Protein 5X04 (pdb70)

Foldseek 3Di:
DPPLLDDCVPVVDLHLKDKDKDADADVQADPVQFGAVLVVVVVLLVSQVVSCVSNPFDDDDSDDGPVCVVQQKHKDWFKKKKAFDGTDGHGWMKMKIKGKADDPQFKIKIWIWIAGPVVRHTGMTMMIIIGMARLVVRHTDGDDVVVCVRCVVSHDDDGSDDPVVDDDDDDDDQVPFPFKDWQDADDDVQADPRQWGDPSVVVVLQCVGPDVVCVVWWDWRMKMKGFDDTDGRPFIKMKTKHWDDDDPPDFTKIKIFIARVPDHTGMIMMTTIDTD/DQDDDLKDKDKDQDDDVQADPVQFGAVLSVVVVVLVSVQVSCVNLVQCPPNNRQNPVQVVQQKDKDWFKKKKFFPGTDGHRWMKMKIWAKADDPQFKIKIWMWIAGPPVRDTGMIMMIIIGMARPVVRHTDGDDPVVCVRCVVSHDDDGSDDPVVDDDDDDDDQVPFPFKDWQDADDPVQADPPQWGDPSVVVVLQCVRVDVVDVVFWGWRMKMKGFDAIDGRPWIKMWTWHADDPGKIKTFMATPGHTGMIMITHIDTD

Organism: Umbellularia californica (NCBI:txid3438)

Secondary structure (DSSP, 8-state):
--GGGS-HHHHTS----EEEEEEPPGGGB-TTSPBPHHHHHHHHHHHHHHHHHHTT--S-SSS--HHHHHTTEEEEEEEEEEEES----TT-EEEEEEEEEEETTTEEEEEEEEEETTT--EEEEEEEEEEEEETTT--EE---HHHHHHHGGG-----SS-GGG--PPPPP-TTS-SEEEEEE---GGGB-TTS-B-HHHHHHHHHTTS-HHHHHHEEEEEEEEEE-----TT--EEEEEEEE--SBSBPEEEEEEEE-SSS-EEEEEEEEEEE-/-EE-SSSEEEEEEPPGGGB-TTSBBPHHHHHHHHHHHHHHHHHHTT--BTTTSB-HHHHHTTEEEEEEEEEEEES---BTT-EEEEEEEEEEETTTEEEEEEEEEETTT--EEEEEEEEEEEEETTT--EE---HHHHHHHGGGB----SS-GGGPPPPPPP-TTS-SEEEEEE---GGGB-TTSPBPHHHHHHHHHTTS-HHHHHHEEEEEEEEEE-----TT--EEEEEEEETTTEEEEEEE----EEEEEEEEEEE-

B-factor: mean 52.74, std 15.64, range [20.11, 109.35]

Nearest PDB structures (foldseek):
  5x04-assembly1_A  TM=1.004E+00  e=8.839E-57  Umbellularia californica
  5x04-assembly1_B  TM=9.789E-01  e=3.326E-46  Umbellularia californica
  8qrt-assembly2_CCC  TM=9.208E-01  e=1.531E-29  Lemna aequinoctialis
  4k00-assembly1_A  TM=8.385E-01  e=6.158E-08  Synechocystis sp. PCC 6803 substr. Kazusa
  5v10-assembly1_B-2  TM=8.308E-01  e=1.067E-07  Pseudomonas aeruginosa PAO1

Sequence (536 aa):
ENLYFQSDDHFGLHGLVFRRTFAIRSYEVGPDRSTSILAVMNHMQEATLNHAKSVGILGDGFGTTLEMSKRDLMWVVRRTHVAVERYPTWGDTVEVECWIGASGNNGMRRDFLVRDCKTGEILTRCTSLSVLMNTRTRRLSTIPDEVRGEIGPAFIDNVAVKDDEIKKLQKLNDSTADYIQGGLTPRWNDLDVNQHVNNLKYVAWVFETVPDSIFESHHISSFTLEYRRECTRDSVLRSLTTVSGGSSEAGLVCDHLLQLEGGSEVLRARTEWRPKFGLHGLVFRRTFAIRSYEVGPDRSTSILAVMNHMQEATLNHAKSVGILGDGFGTTLEMSKRDLMWVVRRTHVAVERYPTWGDTVEVECWIGASGNNGMRRDFLVRDCKTGEILTRCTSLSVLMNTRTRRLSTIPDEVRGEIGPAFIDNVAVKDDEIKKLQKLNDSTADYIQGGLTPRWNDLDVNQHVNNLKYVAWVFETVPDSIFESHHISSFTLEYRRECTRDSVLRSLTTVSGGSSEAGLVCDGGSEVLRARTEWRPK

Radius of gyration: 24.22 Å; Cα contacts (8 Å, |Δi|>4): 1200; chains: 2; bounding box: 58×61×69 Å

Solvent-accessible surface area: 24218 Å² total; per-residue (Å²): 214,43,90,103,34,56,55,82,134,102,102,71,53,159,13,23,16,35,68,56,81,4,39,2,18,8,56,9,26,8,36,52,97,16,3,40,10,53,6,5,12,23,4,7,67,4,0,21,23,35,6,24,166,61,29,70,21,86,44,63,26,86,15,19,3,103,55,0,64,140,56,63,8,20,27,6,38,34,73,6,8,0,16,6,131,86,15,5,56,54,50,22,42,1,52,0,11,2,6,8,4,52,40,66,117,61,8,5,36,36,0,8,21,5,66,5,63,164,76,46,96,67,1,2,62,2,3,14,40,0,25,0,9,34,38,204,83,97,180,111,35,94,11,30,115,86,0,86,52,41,4,18,99,4,45,12,142,61,69,9,0,133,113,106,60,20,136,160,13,160,113,15,92,67,99,86,18,77,90,89,78,27,51,22,72,7,55,34,68,21,16,40,94,28,113,8,5,54,49,24,54,7,0,35,10,1,20,59,7,0,19,41,75,14,40,85,51,34,29,8,31,18,0,8,0,26,15,140,71,19,2,54,91,133,12,60,0,63,0,2,0,34,41,58,51,36,113,84,202,62,48,22,22,0,33,2,2,0,9,59,53,70,53,48,12,0,0,35,3,75,0,66,12,76,102,94,178,18,52,103,61,64,22,6,78,24,78,0,43,5,6,15,81,10,23,9,59,53,146,15,3,41,9,87,1,5,16,19,3,10,63,2,0,28,14,21,0,2,138,47,32,62,8,21,53,78,14,86,13,23,8,123,37,0,58,131,84,61,9,32,35,8,41,51,73,8,12,0,15,6,130,116,10,6,55,68,57,28,46,1,46,0,13,0,11,0,2,53,34,68,127,53,6,2,38,33,0,7,23,6,65,12,61,158,89,39,98,64,3,1,66,2,6,17,46,10,24,0,19,21,51,162,72,119,180,98,36,92,12,26,116,86,0,84,53,50,1,19,103,6,42,37,144,90,72,9,1,130,109,110,62,20,137,157,9,158,98,14,86,72,93,82,19,74,88,92,80,25,58,22,78,9,76,30,74,26,4,39,72,46,106,20,3,58,53,46,55,1,3,44,10,9,21,70,8,4,28,37,72,19,32,81,53,41,31,8,28,11,0,6,0,24,18,134,103,48,3,69,104,128,10,87,2,89,1,3,2,31,57,69,63,89,24,20,2,26,8,4,0,5,37,96,52,47,8,1,0,27,4,80,7,68,15,70,101,96

InterPro domains:
  IPR002864 Acyl-ACP thioesterase, N-terminal hotdog domain [PF01643] (104-239)
  IPR021113 Acyl-ACP-thioesterase, N-terminal [PF12590] (58-89)
  IPR029069 HotDog domain superfamily [SSF54637] (103-251)
  IPR029069 HotDog domain superfamily [SSF54637] (260-363)
  IPR045023 Acyl-[acyl-carrier-protein] hydrolase FATA/B [PTHR31727] (54-366)
  IPR049427 Acyl-ACP thioesterase-like, C-terminal domain [PF20791] (266-363)

Structure (mmCIF, N/CA/C/O backbone):
data_5X04
#
_entry.id   5X04
#
_cell.length_a   62.598
_cell.length_b   69.874
_cell.length_c   148.928
_cell.angle_alpha   90.00
_cell.angle_beta   90.00
_cell.angle_gamma   90.00
#
_symmetry.space_group_name_H-M   'P 21 21 21'
#
loop_
_entity.id
_entity.type
_entity.pdbx_description
1 polymer 'Dodecanoyl-[acyl-carrier-protein] hydrolase, chloroplastic'
2 water water
#
loop_
_atom_site.group_PDB
_atom_site.id
_atom_site.type_symbol
_atom_site.label_atom_id
_atom_site.label_alt_id
_atom_site.label_comp_id
_atom_site.label_asym_id
_atom_site.label_entity_id
_atom_site.label_seq_id
_atom_site.pdbx_PDB_ins_code
_atom_site.Cartn_x
_atom_site.Cartn_y
_atom_site.Cartn_z
_atom_site.occupancy
_atom_site.B_iso_or_equiv
_atom_site.auth_seq_id
_atom_site.auth_comp_id
_atom_site.auth_asym_id
_atom_site.auth_atom_id
_atom_site.pdbx_PDB_model_num
ATOM 1 N N . GLU A 1 1 ? -1.466 59.916 81.982 1.00 53.53 -7 GLU A N 1
ATOM 2 C CA . GLU A 1 1 ? -1.874 60.743 80.853 1.00 49.16 -7 GLU A CA 1
ATOM 3 C C . GLU A 1 1 ? -1.701 59.980 79.544 1.00 43.82 -7 GLU A C 1
ATOM 4 O O . GLU A 1 1 ? -2.154 60.421 78.487 1.00 51.15 -7 GLU A O 1
ATOM 10 N N . ASN A 1 2 ? -1.037 58.832 79.629 1.00 41.80 -6 ASN A N 1
ATOM 11 C CA . ASN A 1 2 ? -0.962 57.889 78.522 1.00 32.06 -6 ASN A CA 1
ATOM 12 C C . ASN A 1 2 ? -2.089 56.873 78.675 1.00 42.05 -6 ASN A C 1
ATOM 13 O O . ASN A 1 2 ? -2.086 56.071 79.608 1.00 38.91 -6 ASN A O 1
ATOM 18 N N . LEU A 1 3 ? -3.053 56.916 77.759 1.00 35.72 -5 LEU A N 1
ATOM 19 C CA . LEU A 1 3 ? -4.253 56.088 77.860 1.00 33.72 -5 LEU A CA 1
ATOM 20 C C . LEU A 1 3 ? -3.950 54.594 77.869 1.00 34.65 -5 LEU A C 1
ATOM 21 O O . LEU A 1 3 ? -4.640 53.817 78.529 1.00 34.91 -5 LEU A O 1
ATOM 26 N N . TYR A 1 4 ? -2.912 54.198 77.141 1.00 32.57 -4 TYR A N 1
ATOM 27 C CA . TYR A 1 4 ? -2.589 52.785 76.986 1.00 30.86 -4 TYR A CA 1
ATOM 28 C C . TYR A 1 4 ? -1.749 52.263 78.148 1.00 30.34 -4 TYR A C 1
ATOM 29 O O . TYR A 1 4 ? -1.358 51.097 78.169 1.00 33.01 -4 TYR A O 1
ATOM 38 N N . PHE A 1 5 ? -1.484 53.134 79.117 1.00 27.03 -3 PHE A N 1
ATOM 39 C CA . PHE A 1 5 ? -0.796 52.738 80.338 1.00 38.89 -3 PHE A CA 1
ATOM 40 C C . PHE A 1 5 ? -1.790 52.108 81.310 1.00 39.34 -3 PHE A C 1
ATOM 41 O O . PHE A 1 5 ? -1.445 51.210 82.078 1.00 39.39 -3 PHE A O 1
ATOM 49 N N . GLN A 1 6 ? -3.029 52.587 81.262 1.00 38.99 -2 GLN A N 1
ATOM 50 C CA . GLN A 1 6 ? -4.080 52.107 82.151 1.00 32.37 -2 GLN A CA 1
ATOM 51 C C . GLN A 1 6 ? -4.510 50.690 81.794 1.00 32.01 -2 GLN A C 1
ATOM 52 O O . GLN A 1 6 ? -4.288 50.226 80.676 1.00 32.17 -2 GLN A O 1
ATOM 58 N N . SER A 1 7 ? -5.129 50.008 82.752 1.00 31.23 -1 SER A N 1
ATOM 59 C CA . SER A 1 7 ? -5.640 48.663 82.525 1.00 34.83 -1 SER A CA 1
ATOM 60 C C . SER A 1 7 ? -6.797 48.689 81.530 1.00 32.83 -1 SER A C 1
ATOM 61 O O . SER A 1 7 ? -7.334 49.752 81.218 1.00 30.57 -1 SER A O 1
ATOM 64 N N . ASP A 1 8 ? -7.178 47.512 81.043 1.00 31.91 97 ASP A N 1
ATOM 65 C CA . ASP A 1 8 ? -8.168 47.393 79.977 1.00 32.05 97 ASP A CA 1
ATOM 66 C C . ASP A 1 8 ? -9.523 48.012 80.315 1.00 34.64 97 ASP A C 1
ATOM 67 O O . ASP A 1 8 ? -10.136 48.667 79.474 1.00 40.53 97 ASP A O 1
ATOM 72 N N . ASP A 1 9 ? -9.987 47.810 81.543 1.00 34.81 98 ASP A N 1
ATOM 73 C CA . ASP A 1 9 ? -11.327 48.245 81.923 1.00 38.33 98 ASP A CA 1
ATOM 74 C C . ASP A 1 9 ? -11.399 49.734 82.259 1.00 38.39 98 ASP A C 1
ATOM 75 O O . ASP A 1 9 ? -12.476 50.260 82.533 1.00 44.56 98 ASP A O 1
ATOM 80 N N . HIS A 1 10 ? -10.256 50.411 82.234 1.00 35.40 99 HIS A N 1
ATOM 81 C CA . HIS A 1 10 ? -10.223 51.834 82.550 1.00 33.67 99 HIS A CA 1
ATOM 82 C C . HIS A 1 10 ? -10.780 52.666 81.397 1.00 38.55 99 HIS A C 1
ATOM 83 O O . HIS A 1 10 ? -11.609 53.553 81.606 1.00 40.29 99 HIS A O 1
ATOM 90 N N . PHE A 1 11 ? -10.328 52.368 80.181 1.00 37.14 100 PHE A N 1
ATOM 91 C CA . PHE A 1 11 ? -10.741 53.123 79.000 1.00 29.94 100 PHE A CA 1
ATOM 92 C C . PHE A 1 11 ? -11.322 52.237 77.897 1.00 31.86 100 PHE A C 1
ATOM 93 O O . PHE A 1 11 ? -11.679 52.731 76.829 1.00 34.07 100 PHE A O 1
ATOM 101 N N . GLY A 1 12 ? -11.418 50.936 78.151 1.00 33.66 101 GLY A N 1
ATOM 102 C CA . GLY A 1 12 ? -11.944 50.009 77.163 1.00 29.73 101 GLY A CA 1
ATOM 103 C C . GLY A 1 12 ? -10.952 49.757 76.045 1.00 34.20 101 GLY A C 1
ATOM 104 O O . GLY A 1 12 ? -11.316 49.325 74.952 1.00 36.63 101 GLY A O 1
ATOM 105 N N . LEU A 1 13 ? -9.689 50.050 76.334 1.00 37.08 102 LEU A N 1
ATOM 106 C CA . LEU A 1 13 ? -8.582 49.866 75.399 1.00 29.74 102 LEU A CA 1
ATOM 107 C C . LEU A 1 13 ? -7.741 48.643 75.745 1.00 33.65 102 LEU A C 1
ATOM 108 O O . LEU A 1 13 ? -7.695 48.217 76.899 1.00 41.35 102 LEU A O 1
ATOM 113 N N . HIS A 1 14 ? -7.085 48.070 74.743 1.00 34.13 103 HIS A N 1
ATOM 114 C CA . HIS A 1 14 ? -6.094 47.036 75.005 1.00 37.70 103 HIS A CA 1
ATOM 115 C C . HIS A 1 14 ? -4.841 47.677 75.581 1.00 36.66 103 HIS A C 1
ATOM 116 O O . HIS A 1 14 ? -4.092 48.352 74.870 1.00 32.98 103 HIS A O 1
ATOM 123 N N . GLY A 1 15 ? -4.627 47.473 76.877 1.00 29.94 104 GLY A N 1
ATOM 124 C CA . GLY A 1 15 ? -3.555 48.149 77.581 1.00 38.02 104 GLY A CA 1
ATOM 125 C C . GLY A 1 15 ? -2.217 47.543 77.210 1.00 29.51 104 GLY A C 1
ATOM 126 O O . GLY A 1 15 ? -2.148 46.399 76.764 1.00 33.76 104 GLY A O 1
ATOM 127 N N . LEU A 1 16 ? -1.147 48.304 77.408 1.00 31.15 105 LEU A N 1
ATOM 128 C CA . LEU A 1 16 ? 0.179 47.845 77.015 1.00 37.05 105 LEU A CA 1
ATOM 129 C C . LEU A 1 16 ? 1.124 47.731 78.202 1.00 35.58 105 LEU A C 1
ATOM 130 O O . LEU A 1 16 ? 2.328 47.537 78.038 1.00 37.43 105 LEU A O 1
ATOM 135 N N . VAL A 1 17 ? 0.566 47.847 79.400 1.00 36.50 106 VAL A N 1
ATOM 136 C CA . VAL A 1 17 ? 1.336 47.664 80.620 1.00 30.85 106 VAL A CA 1
ATOM 137 C C . VAL A 1 17 ? 0.874 46.437 81.391 1.00 36.53 106 VAL A C 1
ATOM 138 O O . VAL A 1 17 ? -0.290 46.343 81.779 1.00 41.11 106 VAL A O 1
ATOM 142 N N . PHE A 1 18 ? 1.784 45.494 81.610 1.00 38.69 107 PHE A N 1
ATOM 143 C CA . PHE A 1 18 ? 1.441 44.303 82.372 1.00 34.11 107 PHE A CA 1
ATOM 144 C C . PHE A 1 18 ? 1.579 44.529 83.867 1.00 36.38 107 PHE A C 1
ATOM 145 O O . PHE A 1 18 ? 2.500 45.205 84.326 1.00 36.39 107 PHE A O 1
ATOM 153 N N . ARG A 1 19 ? 0.651 43.951 84.620 1.00 38.34 108 ARG A N 1
ATOM 154 C CA . ARG A 1 19 ? 0.659 44.078 86.066 1.00 33.95 108 ARG A CA 1
ATOM 155 C C . ARG A 1 19 ? 0.448 42.713 86.713 1.00 37.04 108 ARG A C 1
ATOM 156 O O . ARG A 1 19 ? -0.303 41.880 86.201 1.00 36.50 108 ARG A O 1
ATOM 164 N N . ARG A 1 20 ? 1.109 42.497 87.844 1.00 34.30 109 ARG A N 1
ATOM 165 C CA . ARG A 1 20 ? 1.067 41.220 88.545 1.00 32.38 109 ARG A CA 1
ATOM 166 C C . ARG A 1 20 ? 1.525 41.384 89.985 1.00 40.55 109 ARG A C 1
ATOM 167 O O . ARG A 1 20 ? 2.496 42.088 90.263 1.00 38.42 109 ARG A O 1
ATOM 175 N N . THR A 1 21 ? 0.822 40.727 90.897 1.00 41.87 110 THR A N 1
ATOM 176 C CA . THR A 1 21 ? 1.158 40.793 92.309 1.00 40.84 110 THR A CA 1
ATOM 177 C C . THR A 1 21 ? 2.052 39.627 92.736 1.00 54.96 110 THR A C 1
ATOM 178 O O . THR A 1 21 ? 1.805 38.476 92.375 1.00 59.91 110 THR A O 1
ATOM 182 N N . PHE A 1 22 ? 3.096 39.939 93.502 1.00 43.84 111 PHE A N 1
ATOM 183 C CA . PHE A 1 22 ? 3.925 38.921 94.138 1.00 48.11 111 PHE A CA 1
ATOM 184 C C . PHE A 1 22 ? 3.909 39.063 95.657 1.00 47.31 111 PHE A C 1
ATOM 185 O O . PHE A 1 22 ? 4.129 40.151 96.188 1.00 39.95 111 PHE A O 1
ATOM 193 N N . ALA A 1 23 ? 3.647 37.964 96.353 1.00 42.44 112 ALA A N 1
ATOM 194 C CA . ALA A 1 23 ? 3.865 37.910 97.793 1.00 36.76 112 ALA A CA 1
ATOM 195 C C . ALA A 1 23 ? 5.261 37.363 98.069 1.00 35.14 112 ALA A C 1
ATOM 196 O O . ALA A 1 23 ? 5.614 36.290 97.581 1.00 36.22 112 ALA A O 1
ATOM 198 N N . ILE A 1 24 ? 6.055 38.102 98.839 1.00 30.54 113 ILE A N 1
ATOM 199 C CA . ILE A 1 24 ? 7.426 37.690 99.125 1.00 35.60 113 ILE A CA 1
ATOM 200 C C . ILE A 1 24 ? 7.450 36.361 99.874 1.00 35.76 113 ILE A C 1
ATOM 201 O O . ILE A 1 24 ? 6.783 36.198 100.896 1.00 45.50 113 ILE A O 1
ATOM 206 N N . ARG A 1 25 ? 8.232 35.418 99.359 1.00 37.90 114 ARG A N 1
ATOM 207 C CA . ARG A 1 25 ? 8.321 34.086 99.942 1.00 39.76 114 ARG A CA 1
ATOM 208 C C . ARG A 1 25 ? 9.520 33.973 100.880 1.00 41.31 114 ARG A C 1
ATOM 209 O O . ARG A 1 25 ? 10.434 34.796 100.835 1.00 39.94 114 ARG A O 1
ATOM 217 N N . SER A 1 26 ? 9.502 32.949 101.729 1.00 42.11 115 SER A N 1
ATOM 218 C CA . SER A 1 26 ? 10.515 32.766 102.767 1.00 43.83 115 SER A CA 1
ATOM 219 C C . SER A 1 26 ? 11.936 32.645 102.222 1.00 41.07 115 SER A C 1
ATOM 220 O O . SER A 1 26 ? 12.859 33.276 102.733 1.00 41.29 115 SER A O 1
ATOM 223 N N . TYR A 1 27 ? 12.107 31.827 101.190 1.00 35.91 116 TYR A N 1
ATOM 224 C CA . TYR A 1 27 ? 13.430 31.566 100.630 1.00 44.79 116 TYR A CA 1
ATOM 225 C C . TYR A 1 27 ? 13.978 32.732 99.804 1.00 43.02 116 TYR A C 1
ATOM 226 O O . TYR A 1 27 ? 15.094 32.664 99.289 1.00 44.51 116 TYR A O 1
ATOM 235 N N . GLU A 1 28 ? 13.191 33.796 99.677 1.00 36.28 117 GLU A N 1
ATOM 236 C CA . GLU A 1 28 ? 13.606 34.965 98.908 1.00 36.85 117 GLU A CA 1
ATOM 237 C C . GLU A 1 28 ? 14.273 36.032 99.778 1.00 35.57 117 GLU A C 1
ATOM 238 O O . GLU A 1 28 ? 14.793 37.022 99.262 1.00 35.11 117 GLU A O 1
ATOM 244 N N . VAL A 1 29 ? 14.255 35.833 101.093 1.00 31.74 118 VAL A N 1
ATOM 245 C CA . VAL A 1 29 ? 14.798 36.827 102.018 1.00 36.08 118 VAL A CA 1
ATOM 246 C C . VAL A 1 29 ? 16.077 36.344 102.707 1.00 44.44 118 VAL A C 1
ATOM 247 O O . VAL A 1 29 ? 16.230 35.161 103.019 1.00 42.55 118 VAL A O 1
ATOM 251 N N . GLY A 1 30 ? 17.010 37.268 102.907 1.00 35.10 119 GLY A N 1
ATOM 252 C CA . GLY A 1 30 ? 18.268 36.955 103.557 1.00 40.74 119 GLY A CA 1
ATOM 253 C C . GLY A 1 30 ? 18.114 36.930 105.066 1.00 50.65 119 GLY A C 1
ATOM 254 O O . GLY A 1 30 ? 17.019 37.158 105.581 1.00 40.72 119 GLY A O 1
ATOM 255 N N . PRO A 1 31 ? 19.212 36.651 105.785 1.00 49.68 120 PRO A N 1
ATOM 256 C CA . PRO A 1 31 ? 19.211 36.587 107.252 1.00 43.82 120 PRO A CA 1
ATOM 257 C C . PRO A 1 31 ? 18.796 37.903 107.907 1.00 38.11 120 PRO A C 1
ATOM 258 O O . PRO A 1 31 ? 18.398 37.904 109.071 1.00 42.46 120 PRO A O 1
ATOM 262 N N . ASP A 1 32 ? 18.890 39.004 107.167 1.00 42.69 121 ASP A N 1
ATOM 263 C CA . ASP A 1 32 ? 18.453 40.302 107.672 1.00 40.23 121 ASP A CA 1
ATOM 264 C C . ASP A 1 32 ? 16.979 40.548 107.361 1.00 38.99 121 ASP A C 1
ATOM 265 O O . ASP A 1 32 ? 16.478 41.660 107.534 1.00 42.78 121 ASP A O 1
ATOM 270 N N . ARG A 1 33 ? 16.315 39.503 106.869 1.00 42.47 122 ARG A N 1
ATOM 271 C CA . ARG A 1 33 ? 14.886 39.505 106.535 1.00 44.34 122 ARG A CA 1
ATOM 272 C C . ARG A 1 33 ? 14.544 40.368 105.317 1.00 42.90 122 ARG A C 1
ATOM 273 O O . ARG A 1 33 ? 13.370 40.586 105.018 1.00 43.69 122 ARG A O 1
ATOM 281 N N . SER A 1 34 ? 15.562 40.857 104.617 1.00 40.43 123 SER A N 1
ATOM 282 C CA . SER A 1 34 ? 15.339 41.621 103.395 1.00 38.00 123 SER A CA 1
ATOM 283 C C . SER A 1 34 ? 15.346 40.710 102.177 1.00 33.94 123 SER A C 1
ATOM 284 O O . SER A 1 34 ? 16.176 39.806 102.074 1.00 36.25 123 SER A O 1
ATOM 287 N N . THR A 1 35 ? 14.410 40.946 101.263 1.00 29.70 124 THR A N 1
ATOM 288 C CA . THR A 1 35 ? 14.413 40.273 99.971 1.00 32.89 124 THR A CA 1
ATOM 289 C C . THR A 1 35 ? 15.727 40.567 99.260 1.00 28.47 124 THR A C 1
ATOM 290 O O . THR A 1 35 ? 16.204 41.700 99.276 1.00 32.96 124 THR A O 1
ATOM 294 N N . SER A 1 36 ? 16.313 39.554 98.633 1.00 30.77 125 SER A N 1
ATOM 295 C CA . SER A 1 36 ? 17.560 39.761 97.913 1.00 41.69 125 SER A CA 1
ATOM 296 C C . SER A 1 36 ? 17.269 40.420 96.576 1.00 40.34 125 SER A C 1
ATOM 297 O O . SER A 1 36 ? 16.173 40.290 96.035 1.00 38.14 125 SER A O 1
ATOM 300 N N . ILE A 1 37 ? 18.258 41.131 96.046 1.00 40.51 126 ILE A N 1
ATOM 301 C CA . ILE A 1 37 ? 18.119 41.780 94.750 1.00 33.56 126 ILE A CA 1
ATOM 302 C C . ILE A 1 37 ? 17.965 40.737 93.645 1.00 34.90 126 ILE A C 1
ATOM 303 O O . ILE A 1 37 ? 17.433 41.035 92.578 1.00 38.47 126 ILE A O 1
ATOM 308 N N . LEU A 1 38 ? 18.425 39.514 93.903 1.00 34.15 127 LEU A N 1
ATOM 309 C CA . LEU A 1 38 ? 18.268 38.433 92.934 1.00 32.97 127 LEU A CA 1
ATOM 310 C C . LEU A 1 38 ? 16.830 37.940 92.866 1.00 39.21 127 LEU A C 1
ATOM 311 O O . LEU A 1 38 ? 16.376 37.490 91.819 1.00 36.47 127 LEU A O 1
ATOM 316 N N . ALA A 1 39 ? 16.109 38.036 93.979 1.00 38.60 128 ALA A N 1
ATOM 317 C CA . ALA A 1 39 ? 14.693 37.690 93.999 1.00 36.18 128 ALA A CA 1
ATOM 318 C C . ALA A 1 39 ? 13.881 38.766 93.292 1.00 37.50 128 ALA A C 1
ATOM 319 O O . ALA A 1 39 ? 12.905 38.475 92.608 1.00 39.00 128 ALA A O 1
ATOM 321 N N . VAL A 1 40 ? 14.302 40.015 93.465 1.00 33.76 129 VAL A N 1
ATOM 322 C CA . VAL A 1 40 ? 13.655 41.145 92.812 1.00 32.18 129 VAL A CA 1
ATOM 323 C C . VAL A 1 40 ? 13.809 41.044 91.298 1.00 41.37 129 VAL A C 1
ATOM 324 O O . VAL A 1 40 ? 12.855 41.261 90.552 1.00 38.15 129 VAL A O 1
ATOM 328 N N . MET A 1 41 ? 15.012 40.695 90.851 1.00 33.35 130 MET A N 1
ATOM 329 C CA . MET A 1 41 ? 15.284 40.554 89.423 1.00 34.41 130 MET A CA 1
ATOM 330 C C . MET A 1 41 ? 14.593 39.323 88.840 1.00 36.70 130 MET A C 1
ATOM 331 O O . MET A 1 41 ? 14.199 39.323 87.673 1.00 42.28 130 MET A O 1
ATOM 336 N N . ASN A 1 42 ? 14.445 38.279 89.650 1.00 35.70 131 ASN A N 1
ATOM 337 C CA . ASN A 1 42 ? 13.632 37.128 89.264 1.00 33.21 131 ASN A CA 1
ATOM 338 C C . ASN A 1 42 ? 12.179 37.519 89.012 1.00 40.16 131 ASN A C 1
ATOM 339 O O . ASN A 1 42 ? 11.549 37.029 88.075 1.00 39.86 131 ASN A O 1
ATOM 344 N N . HIS A 1 43 ? 11.654 38.397 89.861 1.00 35.93 132 HIS A N 1
ATOM 345 C CA . HIS A 1 43 ? 10.280 38.872 89.736 1.00 38.17 132 HIS A CA 1
ATOM 346 C C . HIS A 1 43 ? 10.072 39.597 88.416 1.00 37.47 132 HIS A C 1
ATOM 347 O O . HIS A 1 43 ? 9.081 39.380 87.720 1.00 40.64 132 HIS A O 1
ATOM 354 N N . MET A 1 44 ? 11.018 40.465 88.082 1.00 35.54 133 MET A N 1
ATOM 355 C CA . MET A 1 44 ? 10.920 41.276 86.879 1.00 34.04 133 MET A CA 1
ATOM 356 C C . MET A 1 44 ? 11.075 40.435 85.615 1.00 40.78 133 MET A C 1
ATOM 357 O O . MET A 1 44 ? 10.405 40.678 84.614 1.00 37.61 133 MET A O 1
ATOM 362 N N . GLN A 1 45 ? 11.969 39.454 85.662 1.00 36.61 134 GLN A N 1
ATOM 363 C CA . GLN A 1 45 ? 12.125 38.514 84.559 1.00 36.27 134 GLN A CA 1
ATOM 364 C C . GLN A 1 45 ? 10.835 37.746 84.293 1.00 42.06 134 GLN A C 1
ATOM 365 O O . GLN A 1 45 ? 10.450 37.526 83.146 1.00 42.30 134 GLN A O 1
ATOM 371 N N . GLU A 1 46 ? 10.181 37.322 85.367 1.00 37.53 135 GLU A N 1
ATOM 372 C CA . GLU A 1 46 ? 8.937 36.578 85.254 1.00 36.49 135 GLU A CA 1
ATOM 373 C C . GLU A 1 46 ? 7.855 37.469 84.645 1.00 37.99 135 GLU A C 1
ATOM 374 O O . GLU A 1 46 ? 7.076 37.028 83.801 1.00 43.24 135 GLU A O 1
ATOM 380 N N . ALA A 1 47 ? 7.821 38.727 85.077 1.00 35.85 136 ALA A N 1
ATOM 381 C CA . ALA A 1 47 ? 6.857 39.700 84.566 1.00 38.47 136 ALA A CA 1
ATOM 382 C C . ALA A 1 47 ? 7.104 40.013 83.091 1.00 41.38 136 ALA A C 1
ATOM 383 O O . ALA A 1 47 ? 6.165 40.280 82.341 1.00 42.61 136 ALA A O 1
ATOM 385 N N . THR A 1 48 ? 8.374 39.999 82.696 1.00 35.56 137 THR A N 1
ATOM 386 C CA . THR A 1 48 ? 8.768 40.129 81.295 1.00 39.58 137 THR A CA 1
ATOM 387 C C . THR A 1 48 ? 8.005 39.159 80.400 1.00 42.38 137 THR A C 1
ATOM 388 O O . THR A 1 48 ? 7.328 39.563 79.455 1.00 45.08 137 THR A O 1
ATOM 392 N N . LEU A 1 49 ? 8.126 37.875 80.717 1.00 38.60 138 LEU A N 1
ATOM 393 C CA . LEU A 1 49 ? 7.547 36.810 79.910 1.00 40.22 138 LEU A CA 1
ATOM 394 C C . LEU A 1 49 ? 6.023 36.864 79.896 1.00 40.14 138 LEU A C 1
ATOM 395 O O . LEU A 1 49 ? 5.393 36.569 78.882 1.00 52.62 138 LEU A O 1
ATOM 400 N N . ASN A 1 50 ? 5.438 37.241 81.027 1.00 41.35 139 ASN A N 1
ATOM 401 C CA . ASN A 1 50 ? 3.993 37.409 81.125 1.00 41.05 139 ASN A CA 1
ATOM 402 C C . ASN A 1 50 ? 3.495 38.564 80.260 1.00 44.77 139 ASN A C 1
ATOM 403 O O . ASN A 1 50 ? 2.441 38.473 79.629 1.00 46.49 139 ASN A O 1
ATOM 408 N N . HIS A 1 51 ? 4.265 39.649 80.247 1.00 50.10 140 HIS A N 1
ATOM 409 C CA . HIS A 1 51 ? 3.930 40.850 79.487 1.00 50.06 140 HIS A CA 1
ATOM 410 C C . HIS A 1 51 ? 3.759 40.568 77.997 1.00 51.64 140 HIS A C 1
ATOM 411 O O . HIS A 1 51 ? 2.775 40.998 77.393 1.00 50.89 140 HIS A O 1
ATOM 418 N N . ALA A 1 52 ? 4.728 39.871 77.411 1.00 44.96 141 ALA A N 1
ATOM 419 C CA . ALA A 1 52 ? 4.688 39.518 75.994 1.00 51.10 141 ALA A CA 1
ATOM 420 C C . ALA A 1 52 ? 3.360 38.855 75.641 1.00 61.39 141 ALA A C 1
ATOM 421 O O . ALA A 1 52 ? 2.743 39.171 74.625 1.00 68.57 141 ALA A O 1
ATOM 423 N N . LYS A 1 53 ? 2.930 37.935 76.497 1.00 59.99 142 LYS A N 1
ATOM 424 C CA . LYS A 1 53 ? 1.668 37.229 76.316 1.00 54.53 142 LYS A CA 1
ATOM 425 C C . LYS A 1 53 ? 0.474 38.182 76.386 1.00 53.92 142 LYS A C 1
ATOM 426 O O . LYS A 1 53 ? -0.494 38.036 75.641 1.00 65.74 142 LYS A O 1
ATOM 432 N N . SER A 1 54 ? 0.555 39.158 77.285 1.00 49.80 143 SER A N 1
ATOM 433 C CA . SER A 1 54 ? -0.572 40.039 77.583 1.00 53.48 143 SER A CA 1
ATOM 434 C C . SER A 1 54 ? -0.817 41.118 76.527 1.00 56.18 143 SER A C 1
ATOM 435 O O . SER A 1 54 ? -1.913 41.669 76.442 1.00 57.01 143 SER A O 1
ATOM 438 N N . VAL A 1 55 ? 0.200 41.421 75.729 1.00 57.61 144 VAL A N 1
ATOM 439 C CA . VAL A 1 55 ? 0.074 42.437 74.687 1.00 60.00 144 VAL A CA 1
ATOM 440 C C . VAL A 1 55 ? -0.131 41.836 73.301 1.00 71.19 144 VAL A C 1
ATOM 441 O O . VAL A 1 55 ? -0.111 42.550 72.299 1.00 81.82 144 VAL A O 1
ATOM 445 N N . GLY A 1 56 ? -0.331 40.525 73.244 1.00 73.35 145 GLY A N 1
ATOM 446 C CA . GLY A 1 56 ? -0.507 39.852 71.973 1.00 69.00 145 GLY A CA 1
ATOM 447 C C . GLY A 1 56 ? 0.788 39.734 71.197 1.00 73.42 145 GLY A C 1
ATOM 448 O O . GLY A 1 56 ? 0.846 40.034 70.002 1.00 86.42 145 GLY A O 1
ATOM 449 N N . ILE A 1 57 ? 1.826 39.279 71.891 1.00 64.26 146 ILE A N 1
ATOM 450 C CA . ILE A 1 57 ? 3.117 39.030 71.270 1.00 65.10 146 ILE A CA 1
ATOM 451 C C . ILE A 1 57 ? 3.330 37.535 71.355 1.00 70.49 146 ILE A C 1
ATOM 452 O O . ILE A 1 57 ? 2.941 36.867 72.313 1.00 68.46 146 ILE A O 1
ATOM 457 N N . LEU A 1 58 ? 3.884 37.019 70.281 1.00 79.03 147 LEU A N 1
ATOM 458 C CA . LEU A 1 58 ? 3.897 35.605 70.025 1.00 76.61 147 LEU A CA 1
ATOM 459 C C . LEU A 1 58 ? 4.757 34.619 70.845 1.00 83.32 147 LEU A C 1
ATOM 460 O O . LEU A 1 58 ? 5.591 34.970 71.696 1.00 77.70 147 LEU A O 1
ATOM 465 N N . GLY A 1 59 ? 4.475 33.355 70.507 1.00 82.94 148 GLY A N 1
ATOM 466 C CA . GLY A 1 59 ? 4.995 32.115 71.065 1.00 75.34 148 GLY A CA 1
ATOM 467 C C . GLY A 1 59 ? 6.485 32.069 71.295 1.00 78.09 148 GLY A C 1
ATOM 468 O O . GLY A 1 59 ? 7.271 32.457 70.431 1.00 70.75 148 GLY A O 1
ATOM 469 N N . ASP A 1 60 ? 6.802 31.595 72.499 1.00 79.45 149 ASP A N 1
ATOM 470 C CA . ASP A 1 60 ? 8.100 31.432 73.159 1.00 84.95 149 ASP A CA 1
ATOM 471 C C . ASP A 1 60 ? 9.043 30.310 72.623 1.00 84.18 149 ASP A C 1
ATOM 472 O O . ASP A 1 60 ? 8.540 29.282 72.160 1.00 76.35 149 ASP A O 1
ATOM 477 N N . GLY A 1 61 ? 10.379 30.472 72.649 1.00 77.18 150 GLY A N 1
ATOM 478 C CA . GLY A 1 61 ? 11.085 31.733 72.865 1.00 77.49 150 GLY A CA 1
ATOM 479 C C . GLY A 1 61 ? 11.842 32.173 74.130 1.00 85.27 150 GLY A C 1
ATOM 480 O O . GLY A 1 61 ? 13.045 31.913 74.238 1.00 75.36 150 GLY A O 1
ATOM 481 N N . PHE A 1 62 ? 11.134 32.781 75.094 1.00 78.71 151 PHE A N 1
ATOM 482 C CA . PHE A 1 62 ? 11.723 33.588 76.178 1.00 80.01 151 PHE A CA 1
ATOM 483 C C . PHE A 1 62 ? 12.278 34.718 75.329 1.00 78.26 151 PHE A C 1
ATOM 484 O O . PHE A 1 62 ? 13.485 34.920 75.182 1.00 79.71 151 PHE A O 1
ATOM 492 N N . GLY A 1 63 ? 11.305 35.451 74.777 1.00 71.55 152 GLY A N 1
ATOM 493 C CA . GLY A 1 63 ? 11.278 35.995 73.423 1.00 66.61 152 GLY A CA 1
ATOM 494 C C . GLY A 1 63 ? 10.130 35.159 72.894 1.00 73.66 152 GLY A C 1
ATOM 495 O O . GLY A 1 63 ? 9.074 35.177 73.525 1.00 86.38 152 GLY A O 1
ATOM 496 N N . THR A 1 64 ? 10.269 34.441 71.779 1.00 74.31 153 THR A N 1
ATOM 497 C CA . THR A 1 64 ? 11.009 34.797 70.575 1.00 63.72 153 THR A CA 1
ATOM 498 C C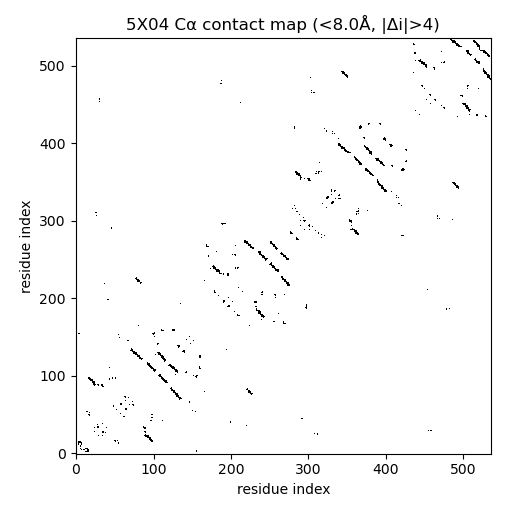 . THR A 1 64 ? 9.962 34.715 69.461 1.00 60.25 153 THR A C 1
ATOM 499 O O . THR A 1 64 ? 9.442 33.631 69.184 1.00 64.86 153 THR A O 1
ATOM 503 N N . THR A 1 65 ? 9.629 35.833 68.830 1.00 55.86 154 THR A N 1
ATOM 504 C CA . THR A 1 65 ? 8.503 35.835 67.891 1.00 55.49 154 THR A CA 1
ATOM 505 C C . THR A 1 65 ? 8.771 34.996 66.640 1.00 58.92 154 THR A C 1
ATOM 506 O O . THR A 1 65 ? 9.881 34.502 66.457 1.00 56.92 154 THR A O 1
ATOM 510 N N . LEU A 1 66 ? 7.752 34.798 65.804 1.00 68.45 155 LEU A N 1
ATOM 511 C CA . LEU A 1 66 ? 7.936 34.045 64.562 1.00 63.59 155 LEU A CA 1
ATOM 512 C C . LEU A 1 66 ? 8.860 34.683 63.579 1.00 58.60 155 LEU A C 1
ATOM 513 O O . LEU A 1 66 ? 9.604 33.977 62.926 1.00 66.31 155 LEU A O 1
ATOM 518 N N . GLU A 1 67 ? 8.742 35.974 63.423 1.00 56.63 156 GLU A N 1
ATOM 519 C CA . GLU A 1 67 ? 9.553 36.593 62.437 1.00 60.69 156 GLU A CA 1
ATOM 520 C C . GLU A 1 67 ? 10.977 36.532 62.900 1.00 55.99 156 GLU A C 1
ATOM 521 O O . GLU A 1 67 ? 11.880 36.506 62.110 1.00 53.90 156 GLU A O 1
ATOM 527 N N . MET A 1 68 ? 11.166 36.501 64.200 1.00 53.02 157 MET A N 1
ATOM 528 C CA . MET A 1 68 ? 12.486 36.443 64.750 1.00 54.65 157 MET A CA 1
ATOM 529 C C . MET A 1 68 ? 12.955 35.053 64.550 1.00 56.71 157 MET A C 1
ATOM 530 O O . MET A 1 68 ? 14.076 34.832 64.212 1.00 50.52 157 MET A O 1
ATOM 535 N N . SER A 1 69 ? 12.073 34.113 64.810 1.00 55.17 158 SER A N 1
ATOM 536 C CA . SER A 1 69 ? 12.429 32.723 64.782 1.00 58.99 158 SER A CA 1
ATOM 537 C C . SER A 1 69 ? 12.708 32.259 63.390 1.00 62.42 158 SER A C 1
ATOM 538 O O . SER A 1 69 ? 13.419 31.301 63.204 1.00 65.94 158 SER A O 1
ATOM 541 N N . LYS A 1 70 ? 12.156 32.945 62.409 1.00 56.55 159 LYS A N 1
ATOM 542 C CA . LYS A 1 70 ? 12.414 32.582 61.048 1.00 57.72 159 LYS A CA 1
ATOM 543 C C . LYS A 1 70 ? 13.826 32.962 60.690 1.00 61.32 159 LYS A C 1
ATOM 544 O O . LYS A 1 70 ? 14.467 32.256 59.937 1.00 68.57 159 LYS A O 1
ATOM 550 N N . ARG A 1 71 ? 14.307 34.063 61.255 1.00 54.78 160 ARG A N 1
ATOM 551 C CA . ARG A 1 71 ? 15.582 34.659 60.884 1.00 51.07 160 ARG A CA 1
ATOM 552 C C . ARG A 1 71 ? 16.682 34.260 61.849 1.00 51.08 160 ARG A C 1
ATOM 553 O O . ARG A 1 71 ? 17.752 34.870 61.875 1.00 53.93 160 ARG A O 1
ATOM 561 N N . ASP A 1 72 ? 16.404 33.214 62.624 1.00 53.45 161 ASP A N 1
ATOM 562 C CA . ASP A 1 72 ? 17.317 32.715 63.646 1.00 61.18 161 ASP A CA 1
ATOM 563 C C . ASP A 1 72 ? 17.793 33.848 64.543 1.00 56.92 161 ASP A C 1
ATOM 564 O O . ASP A 1 72 ? 18.972 33.937 64.882 1.00 58.33 161 ASP A O 1
ATOM 569 N N . LEU A 1 73 ? 16.859 34.713 64.923 1.00 49.87 162 LEU A N 1
ATOM 570 C CA . LEU A 1 73 ? 17.171 35.837 65.788 1.00 49.12 162 LEU A CA 1
ATOM 571 C C . LEU A 1 73 ? 16.670 35.580 67.200 1.00 51.54 162 LEU A C 1
ATOM 572 O O . LEU A 1 73 ? 15.637 34.943 67.403 1.00 49.68 162 LEU A O 1
ATOM 577 N N . MET A 1 74 ? 17.416 36.090 68.171 1.00 52.20 163 MET A N 1
ATOM 578 C CA . MET A 1 74 ? 17.035 36.005 69.571 1.00 46.20 163 MET A CA 1
ATOM 579 C C . MET A 1 74 ? 17.378 37.298 70.295 1.00 46.45 163 MET A C 1
ATOM 580 O O . MET A 1 74 ? 18.272 38.033 69.874 1.00 42.39 163 MET A O 1
ATOM 585 N N . TRP A 1 75 ? 16.665 37.580 71.380 1.00 36.43 164 TRP A N 1
ATOM 586 C CA . TRP A 1 75 ? 16.995 38.736 72.199 1.00 38.91 164 TRP A CA 1
ATOM 587 C C . TRP A 1 75 ? 18.182 38.420 73.097 1.00 35.73 164 TRP A C 1
ATOM 588 O O . TRP A 1 75 ? 18.296 37.315 73.628 1.00 38.10 164 TRP A O 1
ATOM 599 N N . VAL A 1 76 ? 19.067 39.395 73.262 1.00 31.27 165 VAL A N 1
ATOM 600 C CA . VAL A 1 76 ? 20.145 39.292 74.233 1.00 28.90 165 VAL A CA 1
ATOM 601 C C . VAL A 1 76 ? 20.198 40.585 75.036 1.00 27.44 165 VAL A C 1
ATOM 602 O O . VAL A 1 76 ? 20.173 41.680 74.473 1.00 31.39 165 VAL A O 1
ATOM 606 N N . VAL A 1 77 ? 20.242 40.457 76.356 1.00 31.68 166 VAL A N 1
ATOM 607 C CA . VAL A 1 77 ? 20.306 41.625 77.220 1.00 26.20 166 VAL A CA 1
ATOM 608 C C . VAL A 1 77 ? 21.714 42.204 77.194 1.00 30.25 166 VAL A C 1
ATOM 609 O O . VAL A 1 77 ? 22.693 41.480 77.367 1.00 34.21 166 VAL A O 1
ATOM 613 N N . ARG A 1 78 ? 21.814 43.509 76.967 1.00 29.59 167 ARG A N 1
ATOM 614 C CA . ARG A 1 78 ? 23.116 44.151 76.846 1.00 33.82 167 ARG A CA 1
ATOM 615 C C . ARG A 1 78 ? 23.338 45.192 77.941 1.00 30.39 167 ARG A C 1
ATOM 616 O O . ARG A 1 78 ? 24.479 45.498 78.287 1.00 30.96 167 ARG A O 1
ATOM 624 N N . ARG A 1 79 ? 22.252 45.737 78.483 1.00 29.23 168 ARG A N 1
ATOM 625 C CA . ARG A 1 79 ? 22.363 46.638 79.626 1.00 28.16 168 ARG A CA 1
ATOM 626 C C . ARG A 1 79 ? 21.186 46.492 80.585 1.00 33.00 168 ARG A C 1
ATOM 627 O O . ARG A 1 79 ? 20.044 46.308 80.167 1.00 29.47 168 ARG A O 1
ATOM 635 N N . THR A 1 80 ? 21.486 46.572 81.877 1.00 32.76 169 THR A N 1
ATOM 636 C CA . THR A 1 80 ? 20.472 46.528 82.920 1.00 25.68 169 THR A CA 1
ATOM 637 C C . THR A 1 80 ? 20.785 47.563 83.993 1.00 28.73 169 THR A C 1
ATOM 638 O O . THR A 1 80 ? 21.916 47.644 84.469 1.00 25.46 169 THR A O 1
ATOM 642 N N . HIS A 1 81 ? 19.789 48.360 84.366 1.00 26.23 170 HIS A N 1
ATOM 643 C CA . HIS A 1 81 ? 19.939 49.269 85.495 1.00 26.94 170 HIS A CA 1
ATOM 644 C C . HIS A 1 81 ? 18.811 49.088 86.502 1.00 30.93 170 HIS A C 1
ATOM 645 O O . HIS A 1 81 ? 17.636 49.187 86.155 1.00 29.33 170 HIS A O 1
ATOM 652 N N . VAL A 1 82 ? 19.176 48.825 87.751 1.00 30.16 171 VAL A N 1
ATOM 653 C CA . VAL A 1 82 ? 18.194 48.641 88.810 1.00 26.23 171 VAL A CA 1
ATOM 654 C C . VAL A 1 82 ? 18.372 49.669 89.921 1.00 30.65 171 VAL A C 1
ATOM 655 O O . VAL A 1 82 ? 19.454 49.798 90.492 1.00 36.11 171 VAL A O 1
ATOM 659 N N . ALA A 1 83 ? 17.306 50.404 90.216 1.00 30.26 172 ALA A N 1
ATOM 660 C CA . ALA A 1 83 ? 17.310 51.344 91.329 1.00 32.05 172 ALA A CA 1
ATOM 661 C C . ALA A 1 83 ? 16.394 50.828 92.433 1.00 26.06 172 ALA A C 1
ATOM 662 O O . ALA A 1 83 ? 15.204 50.614 92.210 1.00 33.59 172 ALA A O 1
ATOM 664 N N . VAL A 1 84 ? 16.952 50.622 93.621 1.00 31.43 173 VAL A N 1
ATOM 665 C CA . VAL A 1 84 ? 16.168 50.114 94.742 1.00 32.22 173 VAL A CA 1
ATOM 666 C C . VAL A 1 84 ? 16.075 51.112 95.891 1.00 35.15 173 VAL A C 1
ATOM 667 O O . VAL A 1 84 ? 17.086 51.495 96.478 1.00 35.43 173 VAL A O 1
ATOM 671 N N . GLU A 1 85 ? 14.851 51.528 96.203 1.00 34.87 174 GLU A N 1
ATOM 672 C CA . GLU A 1 85 ? 14.601 52.395 97.347 1.00 40.07 174 GLU A CA 1
ATOM 673 C C . GLU A 1 85 ? 14.570 51.590 98.642 1.00 37.62 174 GLU A C 1
ATOM 674 O O . GLU A 1 85 ? 15.343 51.845 99.564 1.00 42.40 174 GLU A O 1
ATOM 680 N N . ARG A 1 86 ? 13.665 50.620 98.704 1.00 38.04 175 ARG A N 1
ATOM 681 C CA . ARG A 1 86 ? 13.537 49.765 99.877 1.00 37.36 175 ARG A CA 1
ATOM 682 C C . ARG A 1 86 ? 13.242 48.324 99.471 1.00 36.01 175 ARG A C 1
ATOM 683 O O . ARG A 1 86 ? 12.444 48.074 98.569 1.00 38.41 175 ARG A O 1
ATOM 691 N N . TYR A 1 87 ? 13.908 47.379 100.128 1.00 35.60 176 TYR A N 1
ATOM 692 C CA . TYR A 1 87 ? 13.629 45.962 99.926 1.00 32.48 176 TYR A CA 1
ATOM 693 C C . TYR A 1 87 ? 12.480 45.488 100.812 1.00 36.00 176 TYR A C 1
ATOM 694 O O . TYR A 1 87 ? 12.480 45.734 102.019 1.00 40.51 176 TYR A O 1
ATOM 703 N N . PRO A 1 88 ? 11.496 44.801 100.214 1.00 38.03 177 PRO A N 1
ATOM 704 C CA . PRO A 1 88 ? 10.379 44.239 100.980 1.00 35.05 177 PRO A CA 1
ATOM 705 C C . PRO A 1 88 ? 10.823 43.077 101.865 1.00 35.35 177 PRO A C 1
ATOM 706 O O . PRO A 1 88 ? 11.910 42.533 101.668 1.00 35.91 177 PRO A O 1
ATOM 710 N N . THR A 1 89 ? 9.984 42.705 102.826 1.00 34.15 178 THR A N 1
ATOM 711 C CA . THR A 1 89 ? 10.280 41.596 103.726 1.00 35.22 178 THR A CA 1
ATOM 712 C C . THR A 1 89 ? 9.271 40.469 103.539 1.00 35.62 178 THR A C 1
ATOM 713 O O . THR A 1 89 ? 8.368 40.573 102.711 1.00 38.66 178 THR A O 1
ATOM 717 N N . TRP A 1 90 ? 9.436 39.393 104.303 1.00 40.02 179 TRP A N 1
ATOM 718 C CA . TRP A 1 90 ? 8.565 38.226 104.187 1.00 36.11 179 TRP A CA 1
ATOM 719 C C . TRP A 1 90 ? 7.102 38.571 104.434 1.00 39.89 179 TRP A C 1
ATOM 720 O O . TRP A 1 90 ? 6.771 39.236 105.414 1.00 38.84 179 TRP A O 1
ATOM 731 N N . GLY A 1 91 ? 6.227 38.122 103.541 1.00 41.32 180 GLY A N 1
ATOM 732 C CA . GLY A 1 91 ? 4.808 38.355 103.718 1.00 48.98 180 GLY A CA 1
ATOM 733 C C . GLY A 1 91 ? 4.310 39.606 103.028 1.00 46.37 180 GLY A C 1
ATOM 734 O O . GLY A 1 91 ? 3.114 39.744 102.769 1.00 49.97 180 GLY A O 1
ATOM 735 N N . ASP A 1 92 ? 5.229 40.519 102.726 1.00 43.54 181 ASP A N 1
ATOM 736 C CA . ASP A 1 92 ? 4.877 41.737 102.010 1.00 37.11 181 ASP A CA 1
ATOM 737 C C . ASP A 1 92 ? 4.339 41.399 100.634 1.00 40.33 181 ASP A C 1
ATOM 738 O O . ASP A 1 92 ? 4.769 40.435 100.001 1.00 45.62 181 ASP A O 1
ATOM 743 N N . THR A 1 93 ? 3.398 42.210 100.172 1.00 37.24 182 THR A N 1
ATOM 744 C CA . THR A 1 93 ? 2.847 42.041 98.843 1.00 41.04 182 THR A CA 1
ATOM 745 C C . THR A 1 93 ? 3.286 43.181 97.937 1.00 37.80 182 THR A C 1
ATOM 746 O O . THR A 1 93 ? 3.121 44.355 98.267 1.00 36.15 182 THR A O 1
ATOM 750 N N . VAL A 1 94 ? 3.874 42.822 96.802 1.00 36.76 183 VAL A N 1
ATOM 751 C CA . VAL A 1 94 ? 4.351 43.808 95.847 1.00 34.33 183 VAL A CA 1
ATOM 752 C C . VAL A 1 94 ? 3.645 43.655 94.507 1.00 33.93 183 VAL A C 1
ATOM 753 O O . VAL A 1 94 ? 3.122 42.589 94.187 1.00 34.96 183 VAL A O 1
ATOM 757 N N . GLU A 1 95 ? 3.635 44.727 93.726 1.00 33.38 184 GLU A N 1
ATOM 758 C CA . GLU A 1 95 ? 3.072 44.685 92.385 1.00 37.03 184 GLU A CA 1
ATOM 759 C C . GLU A 1 95 ? 4.106 45.143 91.375 1.00 30.28 184 GLU A C 1
ATOM 760 O O . GLU A 1 95 ? 4.676 46.224 91.512 1.00 28.26 184 GLU A O 1
ATOM 766 N N . VAL A 1 96 ? 4.341 44.328 90.354 1.00 30.32 185 VAL A N 1
ATOM 767 C CA . VAL A 1 96 ? 5.283 44.709 89.316 1.00 28.97 185 VAL A CA 1
ATOM 768 C C . VAL A 1 96 ? 4.528 45.327 88.151 1.00 31.67 185 VAL A C 1
ATOM 769 O O . VAL A 1 96 ? 3.585 44.740 87.621 1.00 31.54 185 VAL A O 1
ATOM 773 N N . GLU A 1 97 ? 4.949 46.525 87.765 1.00 32.93 186 GLU A N 1
ATOM 774 C CA . GLU A 1 97 ? 4.415 47.186 86.588 1.00 27.39 186 GLU A CA 1
ATOM 775 C C . GLU A 1 97 ? 5.504 47.146 85.524 1.00 36.25 186 GLU A C 1
ATOM 776 O O . GLU A 1 97 ? 6.596 47.673 85.735 1.00 35.05 186 GLU A O 1
ATOM 782 N N . CYS A 1 98 ? 5.214 46.533 84.382 1.00 31.21 187 CYS A N 1
ATOM 783 C CA . CYS A 1 98 ? 6.221 46.405 83.333 1.00 28.71 187 CYS A CA 1
ATOM 784 C C . CYS A 1 98 ? 5.680 46.641 81.927 1.00 41.15 187 CYS A C 1
ATOM 785 O O . CYS A 1 98 ? 4.508 46.391 81.643 1.00 37.10 187 CYS A O 1
ATOM 788 N N . TRP A 1 99 ? 6.558 47.123 81.054 1.00 34.98 188 TRP A N 1
ATOM 789 C CA . TRP A 1 99 ? 6.214 47.405 79.667 1.00 32.76 188 TRP A CA 1
ATOM 790 C C . TRP A 1 99 ? 7.470 47.449 78.806 1.00 36.28 188 TRP A C 1
ATOM 791 O O . TRP A 1 99 ? 8.588 47.419 79.322 1.00 33.44 188 TRP A O 1
ATOM 802 N N . ILE A 1 100 ? 7.284 47.517 77.492 1.00 33.85 189 ILE A N 1
ATOM 803 C CA . ILE A 1 100 ? 8.415 47.610 76.579 1.00 33.16 189 ILE A CA 1
ATOM 804 C C . ILE A 1 100 ? 8.357 48.903 75.773 1.00 36.39 189 ILE A C 1
ATOM 805 O O . ILE A 1 100 ? 7.318 49.558 75.705 1.00 30.25 189 ILE A O 1
ATOM 810 N N . GLY A 1 101 ? 9.482 49.261 75.164 1.00 39.17 190 GLY A N 1
ATOM 811 C CA . GLY A 1 101 ? 9.575 50.486 74.395 1.00 28.70 190 GLY A CA 1
ATOM 812 C C . GLY A 1 101 ? 10.767 50.481 73.461 1.00 34.72 190 GLY A C 1
ATOM 813 O O . GLY A 1 101 ? 11.674 49.660 73.598 1.00 36.84 190 GLY A O 1
ATOM 814 N N . ALA A 1 102 ? 10.763 51.401 72.505 1.00 34.43 191 ALA A N 1
ATOM 815 C CA . ALA A 1 102 ? 11.864 51.526 71.560 1.00 36.72 191 ALA A CA 1
ATOM 816 C C . ALA A 1 102 ? 13.120 52.096 72.207 1.00 31.44 191 ALA A C 1
ATOM 817 O O . ALA A 1 102 ? 13.049 52.883 73.152 1.00 30.99 191 ALA A O 1
ATOM 819 N N . SER A 1 103 ? 14.271 51.687 71.687 1.00 26.52 192 SER A N 1
ATOM 820 C CA . SER A 1 103 ? 15.549 52.258 72.086 1.00 33.08 192 SER A CA 1
ATOM 821 C C . SER A 1 103 ? 16.377 52.439 70.824 1.00 33.00 192 SER A C 1
ATOM 822 O O . SER A 1 103 ? 17.073 51.523 70.390 1.00 32.96 192 SER A O 1
ATOM 825 N N . GLY A 1 104 ? 16.295 53.627 70.237 1.00 30.62 193 GLY A N 1
ATOM 826 C CA . GLY A 1 104 ? 16.833 53.841 68.909 1.00 33.43 193 GLY A CA 1
ATOM 827 C C . GLY A 1 104 ? 16.051 53.003 67.913 1.00 37.50 193 GLY A C 1
ATOM 828 O O . GLY A 1 104 ? 14.921 52.595 68.184 1.00 37.30 193 GLY A O 1
ATOM 829 N N . ASN A 1 105 ? 16.650 52.752 66.756 1.00 32.61 194 ASN A N 1
ATOM 830 C CA . ASN A 1 105 ? 15.987 52.007 65.692 1.00 37.44 194 ASN A CA 1
ATOM 831 C C . ASN A 1 105 ? 16.127 50.495 65.843 1.00 36.20 194 ASN A C 1
ATOM 832 O O . ASN A 1 105 ? 15.361 49.738 65.247 1.00 36.61 194 ASN A O 1
ATOM 837 N N . ASN A 1 106 ? 17.099 50.053 66.637 1.00 36.63 195 ASN A N 1
ATOM 838 C CA . ASN A 1 106 ? 17.401 48.627 66.712 1.00 33.44 195 ASN A CA 1
ATOM 839 C C . ASN A 1 106 ? 17.537 48.077 68.126 1.00 33.16 195 ASN A C 1
ATOM 840 O O . ASN A 1 106 ? 18.003 46.954 68.315 1.00 37.01 195 ASN A O 1
ATOM 845 N N . GLY A 1 107 ? 17.121 48.856 69.117 1.00 30.21 196 GLY A N 1
ATOM 846 C CA . GLY A 1 107 ? 17.105 48.370 70.482 1.00 31.65 196 GLY A CA 1
ATOM 847 C C . GLY A 1 107 ? 15.697 48.317 71.038 1.00 36.37 196 GLY A C 1
ATOM 848 O O . GLY A 1 107 ? 14.814 49.047 70.588 1.00 31.84 196 GLY A O 1
ATOM 849 N N . MET A 1 108 ? 15.487 47.452 72.024 1.00 35.26 197 MET A N 1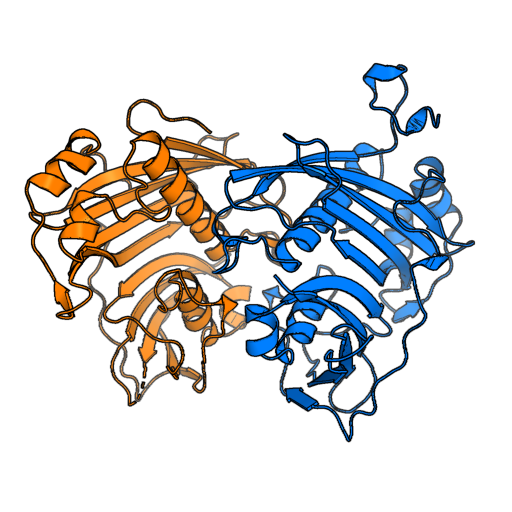
ATOM 850 C CA . MET A 1 108 ? 14.216 47.403 72.731 1.00 28.85 197 MET A CA 1
ATOM 851 C C . MET A 1 108 ? 14.471 47.470 74.230 1.00 31.45 197 MET A C 1
ATOM 852 O O . MET A 1 108 ? 15.307 46.737 74.757 1.00 34.51 197 MET A O 1
ATOM 857 N N . ARG A 1 109 ? 13.746 48.345 74.918 1.00 34.03 198 ARG A N 1
ATOM 858 C CA . ARG A 1 109 ? 13.912 48.475 76.359 1.00 34.30 198 ARG A CA 1
ATOM 859 C C . ARG A 1 109 ? 12.707 47.931 77.114 1.00 37.91 198 ARG A C 1
ATOM 860 O O . ARG A 1 109 ? 11.562 48.113 76.702 1.00 32.67 198 ARG A O 1
ATOM 868 N N . ARG A 1 110 ? 12.983 47.250 78.221 1.00 32.68 199 ARG A N 1
ATOM 869 C CA . ARG A 1 110 ? 11.940 46.783 79.120 1.00 28.72 199 ARG A CA 1
ATOM 870 C C . ARG A 1 110 ? 12.076 47.523 80.438 1.00 30.09 199 ARG A C 1
ATOM 871 O O . ARG A 1 110 ? 13.143 47.513 81.046 1.00 29.91 199 ARG A O 1
ATOM 879 N N . ASP A 1 111 ? 11.000 48.159 80.885 1.00 24.30 200 ASP A N 1
ATOM 880 C CA . ASP A 1 111 ? 11.062 48.943 82.111 1.00 28.56 200 ASP A CA 1
ATOM 881 C C . ASP A 1 111 ? 10.121 48.392 83.171 1.00 28.12 200 ASP A C 1
ATOM 882 O O . ASP A 1 111 ? 9.080 47.815 82.856 1.00 30.37 200 ASP A O 1
ATOM 887 N N . PHE A 1 112 ? 10.498 48.579 84.431 1.00 28.80 201 PHE A N 1
ATOM 888 C CA . PHE A 1 112 ? 9.798 47.944 85.538 1.00 24.63 201 PHE A CA 1
ATOM 889 C C . PHE A 1 112 ? 9.564 48.901 86.698 1.00 29.82 201 PHE A C 1
ATOM 890 O O . PHE A 1 112 ? 10.434 49.699 87.045 1.00 26.53 201 PHE A O 1
ATOM 898 N N . LEU A 1 113 ? 8.380 48.810 87.293 1.00 33.32 202 LEU A N 1
ATOM 899 C CA . LEU A 1 113 ? 8.092 49.493 88.545 1.00 29.45 202 LEU A CA 1
ATOM 900 C C . LEU A 1 113 ? 7.518 48.493 89.540 1.00 35.58 202 LEU A C 1
ATOM 901 O O . LEU A 1 113 ? 6.529 47.819 89.251 1.00 37.91 202 LEU A O 1
ATOM 906 N N . VAL A 1 114 ? 8.136 48.397 90.710 1.00 29.35 203 VAL A N 1
ATOM 907 C CA . VAL A 1 114 ? 7.634 47.519 91.758 1.00 30.14 203 VAL A CA 1
ATOM 908 C C . VAL A 1 114 ? 7.189 48.341 92.961 1.00 32.79 203 VAL A C 1
ATOM 909 O O . VAL A 1 114 ? 7.979 49.082 93.545 1.00 31.61 203 VAL A O 1
ATOM 913 N N . ARG A 1 115 ? 5.919 48.203 93.328 1.00 30.93 204 ARG A N 1
ATOM 914 C CA . ARG A 1 115 ? 5.354 48.980 94.424 1.00 35.32 204 ARG A CA 1
ATOM 915 C C . ARG A 1 115 ? 4.980 48.109 95.615 1.00 32.22 204 ARG A C 1
ATOM 916 O O . ARG A 1 115 ? 4.632 46.941 95.457 1.00 33.22 204 ARG A O 1
ATOM 924 N N . ASP A 1 116 ? 5.052 48.694 96.806 1.00 30.61 205 ASP A N 1
ATOM 925 C CA . ASP A 1 116 ? 4.543 48.057 98.015 1.00 34.00 205 ASP A CA 1
ATOM 926 C C . ASP A 1 116 ? 3.025 48.209 98.028 1.00 34.26 205 ASP A C 1
ATOM 927 O O . ASP A 1 116 ? 2.513 49.323 98.033 1.00 36.28 205 ASP A O 1
ATOM 932 N N . CYS A 1 117 ? 2.311 47.089 98.024 1.00 36.25 206 CYS A N 1
ATOM 933 C CA . CYS A 1 117 ? 0.852 47.112 97.924 1.00 37.50 206 CYS A CA 1
ATOM 934 C C . CYS A 1 117 ? 0.137 47.798 99.094 1.00 35.13 206 CYS A C 1
ATOM 935 O O . CYS A 1 117 ? -0.962 48.323 98.923 1.00 44.16 206 CYS A O 1
ATOM 938 N N . LYS A 1 118 ? 0.754 47.799 100.273 1.00 39.64 207 LYS A N 1
ATOM 939 C CA . LYS A 1 118 ? 0.143 48.424 101.447 1.00 41.35 207 LYS A CA 1
ATOM 940 C C . LYS A 1 118 ? 0.414 49.926 101.500 1.00 43.33 207 LYS A C 1
ATOM 941 O O . LYS A 1 118 ? -0.488 50.718 101.777 1.00 40.92 207 LYS A O 1
ATOM 947 N N . THR A 1 119 ? 1.656 50.315 101.235 1.00 42.25 208 THR A N 1
ATOM 948 C CA . THR A 1 119 ? 2.052 51.716 101.314 1.00 32.88 208 THR A CA 1
ATOM 949 C C . THR A 1 119 ? 1.952 52.452 99.973 1.00 37.22 208 THR A C 1
ATOM 950 O O . THR A 1 119 ? 1.939 53.682 99.938 1.00 40.03 208 THR A O 1
ATOM 954 N N . GLY A 1 120 ? 1.876 51.703 98.875 1.00 34.42 209 GLY A N 1
ATOM 955 C CA . GLY A 1 120 ? 1.844 52.285 97.540 1.00 33.29 209 GLY A CA 1
ATOM 956 C C . GLY A 1 120 ? 3.174 52.887 97.117 1.00 33.51 209 GLY A C 1
ATOM 957 O O . GLY A 1 120 ? 3.303 53.451 96.029 1.00 34.04 209 GLY A O 1
ATOM 958 N N . GLU A 1 121 ? 4.167 52.753 97.989 1.00 31.17 210 GLU A N 1
ATOM 959 C CA . GLU A 1 121 ? 5.519 53.246 97.755 1.00 39.52 210 GLU A CA 1
ATOM 960 C C . GLU A 1 121 ? 6.227 52.457 96.658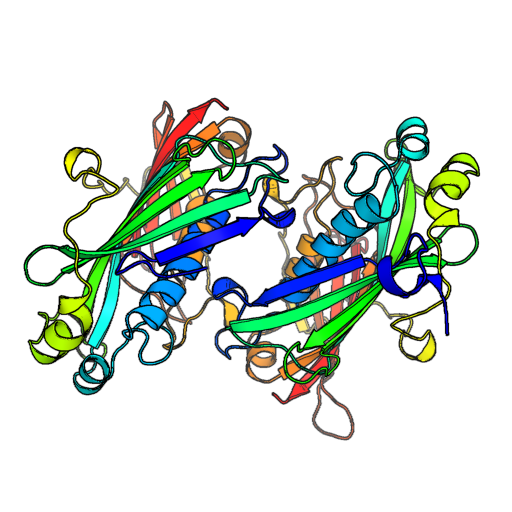 1.00 32.96 210 GLU A C 1
ATOM 961 O O . GLU A 1 121 ? 6.068 51.242 96.561 1.00 31.97 210 GLU A O 1
ATOM 967 N N . ILE A 1 122 ? 7.005 53.148 95.831 1.00 34.90 211 ILE A N 1
ATOM 968 C CA . ILE A 1 122 ? 7.816 52.479 94.820 1.00 28.06 211 ILE A CA 1
ATOM 969 C C . ILE A 1 122 ? 9.066 51.876 95.457 1.00 33.86 211 ILE A C 1
ATOM 970 O O . ILE A 1 122 ? 9.838 52.579 96.108 1.00 36.86 211 ILE A O 1
ATOM 975 N N . LEU A 1 123 ? 9.256 50.572 95.276 1.00 29.07 212 LEU A N 1
ATOM 976 C CA . LEU A 1 123 ? 10.404 49.881 95.854 1.00 35.42 212 LEU A CA 1
ATOM 977 C C . LEU A 1 123 ? 11.547 49.715 94.863 1.00 33.25 212 LEU A C 1
ATOM 978 O O . LEU A 1 123 ? 12.718 49.855 95.220 1.00 34.10 212 LEU A O 1
ATOM 983 N N . THR A 1 124 ? 11.204 49.426 93.614 1.00 31.21 213 THR A N 1
ATOM 984 C CA . THR A 1 124 ? 12.216 49.126 92.613 1.00 30.36 213 THR A CA 1
ATOM 985 C C . THR A 1 124 ? 11.885 49.772 91.277 1.00 33.79 213 THR A C 1
ATOM 986 O O . THR A 1 124 ? 10.745 49.735 90.813 1.00 28.74 213 THR A O 1
ATOM 990 N N . ARG A 1 125 ? 12.901 50.371 90.668 1.00 31.24 214 ARG A N 1
ATOM 991 C CA . ARG A 1 125 ? 12.793 50.910 89.325 1.00 30.71 214 ARG A CA 1
ATOM 992 C C . ARG A 1 125 ? 13.883 50.284 88.466 1.00 32.00 214 ARG A C 1
ATOM 993 O O . ARG A 1 125 ? 15.029 50.174 88.900 1.00 30.72 214 ARG A O 1
ATOM 1001 N N . CYS A 1 126 ? 13.535 49.870 87.253 1.00 28.90 215 CYS A N 1
ATOM 1002 C CA . CYS A 1 126 ? 14.502 49.186 86.405 1.00 28.35 215 CYS A CA 1
ATOM 1003 C C . CYS A 1 126 ? 14.242 49.356 84.916 1.00 31.25 215 CYS A C 1
ATOM 1004 O O . CYS A 1 126 ? 13.103 49.538 84.487 1.00 32.04 215 CYS A O 1
ATOM 1007 N N . THR A 1 127 ? 15.315 49.289 84.136 1.00 28.33 216 THR A N 1
ATOM 1008 C CA . THR A 1 127 ? 15.210 49.230 82.685 1.00 32.67 216 THR A CA 1
ATOM 1009 C C . THR A 1 127 ? 16.302 48.321 82.126 1.00 25.94 216 THR A C 1
ATOM 1010 O O . THR A 1 127 ? 17.448 48.355 82.574 1.00 28.77 216 THR A O 1
ATOM 1014 N N . SER A 1 128 ? 15.931 47.490 81.160 1.00 31.34 217 SER A N 1
ATOM 1015 C CA . SER A 1 128 ? 16.885 46.598 80.517 1.00 29.70 217 SER A CA 1
ATOM 1016 C C . SER A 1 128 ? 16.864 46.780 79.007 1.00 32.44 217 SER A C 1
ATOM 1017 O O . SER A 1 128 ? 15.799 46.853 78.397 1.00 29.29 217 SER A O 1
ATOM 1020 N N . LEU A 1 129 ? 18.048 46.846 78.408 1.00 36.89 218 LEU A N 1
ATOM 1021 C CA . LEU A 1 129 ? 18.160 47.019 76.967 1.00 28.49 218 LEU A CA 1
ATOM 1022 C C . LEU A 1 129 ? 18.519 45.704 76.290 1.00 28.94 218 LEU A C 1
ATOM 1023 O O . LEU A 1 129 ? 19.513 45.067 76.636 1.00 36.20 218 LEU A O 1
ATOM 1028 N N . SER A 1 130 ? 17.703 45.306 75.320 1.00 25.38 219 SER A N 1
ATOM 1029 C CA . SER A 1 130 ? 17.965 44.098 74.554 1.00 27.55 219 SER A CA 1
ATOM 1030 C C . SER A 1 130 ? 18.177 44.426 73.081 1.00 37.42 219 SER A C 1
ATOM 1031 O O . SER A 1 130 ? 17.644 45.411 72.570 1.00 33.15 219 SER A O 1
ATOM 1034 N N . VAL A 1 131 ? 18.956 43.589 72.406 1.00 33.73 220 VAL A N 1
ATOM 1035 C CA . VAL A 1 131 ? 19.207 43.746 70.980 1.00 31.99 220 VAL A CA 1
ATOM 1036 C C . VAL A 1 131 ? 19.069 42.390 70.303 1.00 38.29 220 VAL A C 1
ATOM 1037 O O . VAL A 1 131 ? 19.105 41.354 70.967 1.00 38.06 220 VAL A O 1
ATOM 1041 N N . LEU A 1 132 ? 18.907 42.394 68.985 1.00 39.10 221 LEU A N 1
ATOM 1042 C CA . LEU A 1 132 ? 18.767 41.146 68.248 1.00 39.58 221 LEU A CA 1
ATOM 1043 C C . LEU A 1 132 ? 20.126 40.544 67.904 1.00 39.82 221 LEU A C 1
ATOM 1044 O O . LEU A 1 132 ? 21.049 41.253 67.503 1.00 41.74 221 LEU A O 1
ATOM 1049 N N . MET A 1 133 ? 20.238 39.231 68.071 1.00 42.36 222 MET A N 1
ATOM 1050 C CA . MET A 1 133 ? 21.444 38.505 67.689 1.00 51.79 222 MET A CA 1
ATOM 1051 C C . MET A 1 133 ? 21.094 37.272 66.865 1.00 53.98 222 MET A C 1
ATOM 1052 O O . MET A 1 133 ? 20.161 36.539 67.191 1.00 51.83 222 MET A O 1
ATOM 1057 N N . ASN A 1 134 ? 21.850 37.051 65.796 1.00 59.55 223 ASN A N 1
ATOM 1058 C CA . ASN A 1 134 ? 21.726 35.832 65.012 1.00 56.91 223 ASN A CA 1
ATOM 1059 C C . ASN A 1 134 ? 22.328 34.654 65.770 1.00 58.75 223 ASN A C 1
ATOM 1060 O O . ASN A 1 134 ? 23.494 34.692 66.156 1.00 61.71 223 ASN A O 1
ATOM 1065 N N . THR A 1 135 ? 21.532 33.612 65.983 1.00 56.45 224 THR A N 1
ATOM 1066 C CA . THR A 1 135 ? 21.970 32.469 66.780 1.00 57.13 224 THR A CA 1
ATOM 1067 C C . THR A 1 135 ? 23.030 31.644 66.057 1.00 63.58 224 THR A C 1
ATOM 1068 O O . THR A 1 135 ? 23.852 30.985 66.693 1.00 61.65 224 THR A O 1
ATOM 1072 N N . ARG A 1 136 ? 23.014 31.687 64.730 1.00 67.39 225 ARG A N 1
ATOM 1073 C CA . ARG A 1 136 ? 23.994 30.952 63.942 1.00 67.17 225 ARG A CA 1
ATOM 1074 C C . ARG A 1 136 ? 25.327 31.688 63.908 1.00 70.87 225 ARG A C 1
ATOM 1075 O O . ARG A 1 136 ? 26.364 31.133 64.272 1.00 71.60 225 ARG A O 1
ATOM 1083 N N . THR A 1 137 ? 25.292 32.940 63.466 1.00 65.40 226 THR A N 1
ATOM 1084 C CA . THR A 1 137 ? 26.511 33.714 63.273 1.00 62.69 226 THR A CA 1
ATOM 1085 C C . THR A 1 137 ? 27.000 34.436 64.529 1.00 64.50 226 THR A C 1
ATOM 1086 O O . THR A 1 137 ? 28.077 35.034 64.512 1.00 66.13 226 THR A O 1
ATOM 1090 N N . ARG A 1 138 ? 26.220 34.372 65.609 1.00 67.93 227 ARG A N 1
ATOM 1091 C CA . ARG A 1 138 ? 26.558 35.063 66.859 1.00 64.10 227 ARG A CA 1
ATOM 1092 C C . ARG A 1 138 ? 26.848 36.542 66.613 1.00 61.90 227 ARG A C 1
ATOM 1093 O O . ARG A 1 138 ? 27.673 37.148 67.296 1.00 65.45 227 ARG A O 1
ATOM 1101 N N . ARG A 1 139 ? 26.161 37.111 65.629 1.00 65.78 228 ARG A N 1
ATOM 1102 C CA . ARG A 1 139 ? 26.429 38.470 65.188 1.00 61.46 228 ARG A CA 1
ATOM 1103 C C . ARG A 1 139 ? 25.196 39.334 65.427 1.00 59.63 228 ARG A C 1
ATOM 1104 O O . ARG A 1 139 ? 24.071 38.886 65.202 1.00 54.18 228 ARG A O 1
ATOM 1112 N N . LEU A 1 140 ? 25.405 40.561 65.896 1.00 52.46 229 LEU A N 1
ATOM 1113 C CA . LEU A 1 140 ? 24.298 41.487 66.109 1.00 50.55 229 LEU A CA 1
ATOM 1114 C C . LEU A 1 140 ? 23.531 41.760 64.824 1.00 48.71 229 LEU A C 1
ATOM 1115 O O . LEU A 1 140 ? 24.116 41.882 63.749 1.00 47.57 229 LEU A O 1
ATOM 1120 N N . SER A 1 141 ? 22.213 41.857 64.946 1.00 47.61 230 SER A N 1
ATOM 1121 C CA . SER A 1 141 ? 21.367 42.132 63.798 1.00 42.63 230 SER A CA 1
ATOM 1122 C C . SER A 1 141 ? 20.539 43.381 64.043 1.00 40.06 230 SER A C 1
ATOM 1123 O O . SER A 1 141 ? 20.165 43.675 65.178 1.00 47.17 230 SER A O 1
ATOM 1126 N N . THR A 1 142 ? 20.254 44.115 62.975 1.00 42.26 231 THR A N 1
ATOM 1127 C CA . THR A 1 142 ? 19.296 45.205 63.048 1.00 47.04 231 THR A CA 1
ATOM 1128 C C . THR A 1 142 ? 17.908 44.602 63.211 1.00 41.91 231 THR A C 1
ATOM 1129 O O . THR A 1 142 ? 17.734 43.396 63.045 1.00 43.38 231 THR A O 1
ATOM 1133 N N . ILE A 1 143 ? 16.920 45.429 63.535 1.00 42.76 232 ILE A N 1
ATOM 1134 C CA . ILE A 1 143 ? 15.560 44.927 63.681 1.00 42.69 232 ILE A CA 1
ATOM 1135 C C . ILE A 1 143 ? 14.831 44.981 62.345 1.00 41.49 232 ILE A C 1
ATOM 1136 O O . ILE A 1 143 ? 14.558 46.063 61.826 1.00 48.23 232 ILE A O 1
ATOM 1141 N N . PRO A 1 144 ? 14.524 43.804 61.778 1.00 42.42 233 PRO A N 1
ATOM 1142 C CA . PRO A 1 144 ? 13.783 43.721 60.514 1.00 43.60 233 PRO A CA 1
ATOM 1143 C C . PRO A 1 144 ? 12.358 44.231 60.679 1.00 41.47 233 PRO A C 1
ATOM 1144 O O . PRO A 1 144 ? 11.809 44.158 61.779 1.00 51.40 233 PRO A O 1
ATOM 1148 N N . ASP A 1 145 ? 11.776 44.748 59.602 1.00 50.33 234 ASP A N 1
ATOM 1149 C CA . ASP A 1 145 ? 10.440 45.334 59.650 1.00 46.82 234 ASP A CA 1
ATOM 1150 C C . ASP A 1 145 ? 9.371 44.339 60.099 1.00 41.81 234 ASP A C 1
ATOM 1151 O O . ASP A 1 145 ? 8.399 44.723 60.748 1.00 45.77 234 ASP A O 1
ATOM 1156 N N . GLU A 1 146 ? 9.551 43.067 59.756 1.00 42.16 235 GLU A N 1
ATOM 1157 C CA . GLU A 1 146 ? 8.599 42.034 60.157 1.00 46.87 235 GLU A CA 1
ATOM 1158 C C . GLU A 1 146 ? 8.563 41.863 61.673 1.00 51.16 235 GLU A C 1
ATOM 1159 O O . GLU A 1 146 ? 7.537 41.487 62.239 1.00 46.28 235 GLU A O 1
ATOM 1165 N N . VAL A 1 147 ? 9.686 42.141 62.327 1.00 47.14 236 VAL A N 1
ATOM 1166 C CA . VAL A 1 147 ? 9.760 42.051 63.780 1.00 43.59 236 VAL A CA 1
ATOM 1167 C C . VAL A 1 147 ? 9.248 43.340 64.415 1.00 47.03 236 VAL A C 1
ATOM 1168 O O . VAL A 1 147 ? 8.581 43.310 65.452 1.00 44.97 236 VAL A O 1
ATOM 1172 N N . ARG A 1 148 ? 9.542 44.469 63.779 1.00 39.74 237 ARG A N 1
ATOM 1173 C CA . ARG A 1 148 ? 9.030 45.749 64.250 1.00 40.49 237 ARG A CA 1
ATOM 1174 C C . ARG A 1 148 ? 7.504 45.762 64.175 1.00 42.88 237 ARG A C 1
ATOM 1175 O O . ARG A 1 148 ? 6.835 46.385 64.999 1.00 41.52 237 ARG A O 1
ATOM 1183 N N . GLY A 1 149 ? 6.961 45.061 63.184 1.00 42.79 238 GLY A N 1
ATOM 1184 C CA . GLY A 1 149 ? 5.522 44.927 63.047 1.00 43.78 238 GLY A CA 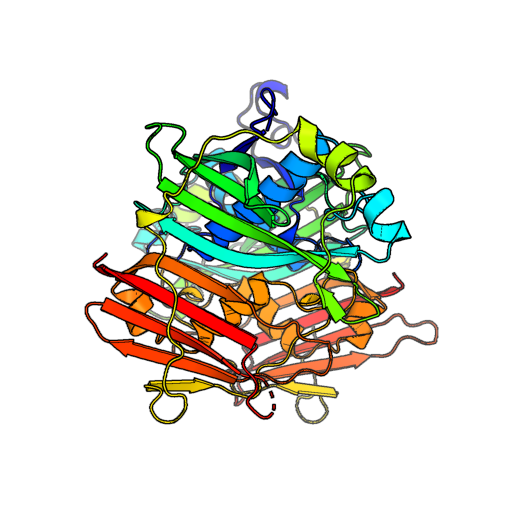1
ATOM 1185 C C . GLY A 1 149 ? 4.908 44.145 64.193 1.00 45.82 238 GLY A C 1
ATOM 1186 O O . GLY A 1 149 ? 3.726 44.298 64.499 1.00 52.59 238 GLY A O 1
ATOM 1187 N N . GLU A 1 150 ? 5.717 43.301 64.827 1.00 44.40 239 GLU A N 1
ATOM 1188 C CA . GLU A 1 150 ? 5.258 42.482 65.944 1.00 41.61 239 GLU A CA 1
ATOM 1189 C C . GLU A 1 150 ? 5.312 43.200 67.290 1.00 42.89 239 GLU A C 1
ATOM 1190 O O . GLU A 1 150 ? 4.346 43.175 68.051 1.00 41.78 239 GLU A O 1
ATOM 1196 N N . ILE A 1 151 ? 6.437 43.846 67.579 1.00 38.90 240 ILE A N 1
ATOM 1197 C CA . ILE A 1 151 ? 6.657 44.405 68.908 1.00 38.00 240 ILE A CA 1
ATOM 1198 C C . ILE A 1 151 ? 6.375 45.895 68.971 1.00 33.32 240 ILE A C 1
ATOM 1199 O O . ILE A 1 151 ? 6.043 46.427 70.025 1.00 34.02 240 ILE A O 1
ATOM 1204 N N . GLY A 1 152 ? 6.535 46.572 67.846 1.00 33.94 241 GLY A N 1
ATOM 1205 C CA . GLY A 1 152 ? 6.281 47.995 67.780 1.00 34.52 241 GLY A CA 1
ATOM 1206 C C . GLY A 1 152 ? 4.938 48.522 68.262 1.00 37.81 241 GLY A C 1
ATOM 1207 O O . GLY A 1 152 ? 4.895 49.544 68.946 1.00 37.25 241 GLY A O 1
ATOM 1208 N N . PRO A 1 153 ? 3.824 47.875 67.863 1.00 32.13 242 PRO A N 1
ATOM 1209 C CA . PRO A 1 153 ? 2.531 48.364 68.359 1.00 34.74 242 PRO A CA 1
ATOM 1210 C C . PRO A 1 153 ? 2.377 48.194 69.870 1.00 42.73 242 PRO A C 1
ATOM 1211 O O . PRO A 1 153 ? 1.406 48.687 70.440 1.00 41.59 242 PRO A O 1
ATOM 1215 N N . ALA A 1 154 ? 3.326 47.512 70.505 1.00 38.34 243 ALA A N 1
ATOM 1216 C CA . ALA A 1 154 ? 3.294 47.318 71.952 1.00 37.89 243 ALA A CA 1
ATOM 1217 C C . ALA A 1 154 ? 4.107 48.388 72.681 1.00 39.01 243 ALA A C 1
ATOM 1218 O O . ALA A 1 154 ? 4.076 48.474 73.909 1.00 36.22 243 ALA A O 1
ATOM 1220 N N . PHE A 1 155 ? 4.833 49.199 71.917 1.00 34.61 244 PHE A N 1
ATOM 1221 C CA . PHE A 1 155 ? 5.681 50.250 72.476 1.00 37.62 244 PHE A CA 1
ATOM 1222 C C . PHE A 1 155 ? 4.883 51.351 73.174 1.00 37.34 244 PHE A C 1
ATOM 1223 O O . PHE A 1 155 ? 3.837 51.775 72.684 1.00 40.89 244 PHE A O 1
ATOM 1231 N N . ILE A 1 156 ? 5.382 51.808 74.320 1.00 38.46 245 ILE A N 1
ATOM 1232 C CA . ILE A 1 156 ? 4.907 53.050 74.927 1.00 40.65 245 ILE A CA 1
ATOM 1233 C C . ILE A 1 156 ? 6.134 53.861 75.334 1.00 40.59 245 ILE A C 1
ATOM 1234 O O . ILE A 1 156 ? 7.218 53.303 75.503 1.00 41.57 245 ILE A O 1
ATOM 1239 N N . ASP A 1 157 ? 5.975 55.170 75.499 1.00 43.59 246 ASP A N 1
ATOM 1240 C CA . ASP A 1 157 ? 7.141 56.043 75.617 1.00 40.52 246 ASP A CA 1
ATOM 1241 C C . ASP A 1 157 ? 7.588 56.281 77.056 1.00 34.99 246 ASP A C 1
ATOM 1242 O O . ASP A 1 157 ? 8.651 56.858 77.285 1.00 37.11 246 ASP A O 1
ATOM 1247 N N . ASN A 1 158 ? 6.783 55.847 78.020 1.00 37.12 247 ASN A N 1
ATOM 1248 C CA . ASN A 1 158 ? 7.122 56.036 79.428 1.00 31.45 247 ASN A CA 1
ATOM 1249 C C . ASN A 1 158 ? 8.406 55.314 79.829 1.00 36.08 247 ASN A C 1
ATOM 1250 O O . ASN A 1 158 ? 8.742 54.266 79.277 1.00 32.47 247 ASN A O 1
ATOM 1255 N N . VAL A 1 159 ? 9.117 55.887 80.794 1.00 31.34 248 VAL A N 1
ATOM 1256 C CA . VAL A 1 159 ? 10.313 55.263 81.350 1.00 34.91 248 VAL A CA 1
ATOM 1257 C C . VAL A 1 159 ? 10.253 55.172 82.872 1.00 35.57 248 VAL A C 1
ATOM 1258 O O . VAL A 1 159 ? 9.683 56.040 83.536 1.00 34.89 248 VAL A O 1
ATOM 1262 N N . ALA A 1 160 ? 10.830 54.108 83.419 1.00 28.51 249 ALA A N 1
ATOM 1263 C CA . ALA A 1 160 ? 10.957 53.972 84.864 1.00 29.77 249 ALA A CA 1
ATOM 1264 C C . ALA A 1 160 ? 12.280 54.576 85.320 1.00 34.81 249 ALA A C 1
ATOM 1265 O O . ALA A 1 160 ? 12.440 54.942 86.484 1.00 38.85 249 ALA A O 1
ATOM 1267 N N . VAL A 1 161 ? 13.224 54.673 84.388 1.00 33.27 250 VAL A N 1
ATOM 1268 C CA . VAL A 1 161 ? 14.564 55.176 84.676 1.00 26.10 250 VAL A CA 1
ATOM 1269 C C . VAL A 1 161 ? 15.026 56.161 83.602 1.00 29.04 250 VAL A C 1
ATOM 1270 O O . VAL A 1 161 ? 15.044 55.834 82.416 1.00 29.12 250 VAL A O 1
ATOM 1274 N N . LYS A 1 162 ? 15.391 57.367 84.025 1.00 31.47 251 LYS A N 1
ATOM 1275 C CA . LYS A 1 162 ? 15.855 58.402 83.106 1.00 34.48 251 LYS A CA 1
ATOM 1276 C C . LYS A 1 162 ? 17.324 58.180 82.747 1.00 35.03 251 LYS A C 1
ATOM 1277 O O . LYS A 1 162 ? 18.085 57.647 83.555 1.00 39.54 251 LYS A O 1
ATOM 1283 N N . ASP A 1 163 ? 17.710 58.575 81.534 1.00 34.48 252 ASP A N 1
ATOM 1284 C CA . ASP A 1 163 ? 19.100 58.474 81.083 1.00 41.19 252 ASP A CA 1
ATOM 1285 C C . ASP A 1 163 ? 20.098 59.055 82.078 1.00 38.19 252 ASP A C 1
ATOM 1286 O O . ASP A 1 163 ? 21.155 58.469 82.310 1.00 41.81 252 ASP A O 1
ATOM 1291 N N . ASP A 1 164 ? 19.759 60.211 82.643 1.00 38.76 253 ASP A N 1
ATOM 1292 C CA . ASP A 1 164 ? 20.569 60.869 83.670 1.00 48.77 253 ASP A CA 1
ATOM 1293 C C . ASP A 1 164 ? 21.116 59.902 84.720 1.00 48.50 253 ASP A C 1
ATOM 1294 O O . ASP A 1 164 ? 22.260 60.033 85.152 1.00 52.19 253 ASP A O 1
ATOM 1299 N N . GLU A 1 165 ? 20.296 58.939 85.134 1.00 38.23 254 GLU A N 1
ATOM 1300 C CA . GLU A 1 165 ? 20.667 58.047 86.230 1.00 41.03 254 GLU A CA 1
ATOM 1301 C C . GLU A 1 165 ? 21.611 56.935 85.795 1.00 37.55 254 GLU A C 1
ATOM 1302 O O . GLU A 1 165 ? 22.260 56.304 86.631 1.00 37.48 254 GLU A O 1
ATOM 1308 N N . ILE A 1 166 ? 21.695 56.696 84.491 1.00 38.22 255 ILE A N 1
ATOM 1309 C CA . ILE A 1 166 ? 22.523 55.609 83.988 1.00 40.46 255 ILE A CA 1
ATOM 1310 C C . ILE A 1 166 ? 23.852 56.140 83.475 1.00 42.32 255 ILE A C 1
ATOM 1311 O O . ILE A 1 166 ? 23.902 56.902 82.508 1.00 43.22 255 ILE A O 1
ATOM 1316 N N . LYS A 1 167 ? 24.930 55.735 84.133 1.00 39.45 256 LYS A N 1
ATOM 1317 C CA . LYS A 1 167 ? 26.259 56.178 83.747 1.00 46.33 256 LYS A CA 1
ATOM 1318 C C . LYS A 1 167 ? 27.021 55.077 83.026 1.00 38.77 256 LYS A C 1
ATOM 1319 O O . LYS A 1 167 ? 26.944 53.903 83.399 1.00 35.33 256 LYS A O 1
ATOM 1325 N N . LYS A 1 168 ? 27.753 55.465 81.987 1.00 31.30 257 LYS A N 1
ATOM 1326 C CA . LYS A 1 168 ? 28.587 54.517 81.268 1.00 36.95 257 LYS A CA 1
ATOM 1327 C C . LYS A 1 168 ? 29.644 53.976 82.206 1.00 26.39 257 LYS A C 1
ATOM 1328 O O . LYS A 1 168 ? 30.260 54.718 82.964 1.00 27.05 257 LYS A O 1
ATOM 1334 N N . LEU A 1 169 ? 29.859 52.672 82.156 1.00 26.17 258 LEU A N 1
ATOM 1335 C CA . LEU A 1 169 ? 30.759 52.059 83.117 1.00 32.08 258 LEU A CA 1
ATOM 1336 C C . LEU A 1 169 ? 32.185 51.885 82.624 1.00 34.17 258 LEU A C 1
ATOM 1337 O O . LEU A 1 169 ? 32.433 51.604 81.463 1.00 36.27 258 LEU A O 1
ATOM 1342 N N . GLN A 1 170 ? 33.123 52.120 83.534 1.00 44.51 259 GLN A N 1
ATOM 1343 C CA . GLN A 1 170 ? 34.545 51.815 83.338 1.00 38.10 259 GLN A CA 1
ATOM 1344 C C . GLN A 1 170 ? 34.918 50.446 83.856 1.00 36.15 259 GLN A C 1
ATOM 1345 O O . GLN A 1 170 ? 34.648 50.100 85.021 1.00 49.16 259 GLN A O 1
ATOM 1351 N N . LYS A 1 171 ? 35.611 49.707 82.996 1.00 41.26 260 LYS A N 1
ATOM 1352 C CA . LYS A 1 171 ? 36.192 48.439 83.368 1.00 45.39 260 LYS A CA 1
ATOM 1353 C C . LYS A 1 171 ? 37.256 48.632 84.443 1.00 40.41 260 LYS A C 1
ATOM 1354 O O . LYS A 1 171 ? 38.134 49.493 84.333 1.00 38.82 260 LYS A O 1
ATOM 1360 N N . LEU A 1 172 ? 37.189 47.799 85.472 1.00 37.79 261 LEU A N 1
ATOM 1361 C CA . LEU A 1 172 ? 38.182 47.858 86.524 1.00 41.07 261 LEU A CA 1
ATOM 1362 C C . LEU A 1 172 ? 39.499 47.256 86.057 1.00 35.30 261 LEU A C 1
ATOM 1363 O O . LEU A 1 172 ? 39.529 46.376 85.194 1.00 37.37 261 LEU A O 1
ATOM 1368 N N . ASN A 1 173 ? 40.587 47.739 86.643 1.00 39.68 262 ASN A N 1
ATOM 1369 C CA . ASN A 1 173 ? 41.901 47.164 86.413 1.00 33.70 262 ASN A CA 1
ATOM 1370 C C . ASN A 1 173 ? 41.975 45.790 87.072 1.00 34.67 262 ASN A C 1
ATOM 1371 O O . ASN A 1 173 ? 42.003 45.679 88.297 1.00 37.06 262 ASN A O 1
ATOM 1376 N N . ASP A 1 174 ? 42.006 44.746 86.250 1.00 33.25 263 ASP A N 1
ATOM 1377 C CA . ASP A 1 174 ? 41.944 43.375 86.746 1.00 38.56 263 ASP A CA 1
ATOM 1378 C C . ASP A 1 174 ? 43.207 42.934 87.484 1.00 51.70 263 ASP A C 1
ATOM 1379 O O . ASP A 1 174 ? 43.213 41.890 88.138 1.00 54.22 263 ASP A O 1
ATOM 1384 N N . SER A 1 175 ? 44.274 43.719 87.383 1.00 43.39 264 SER A N 1
ATOM 1385 C CA . SER A 1 175 ? 45.516 43.380 88.069 1.00 51.06 264 SER A CA 1
ATOM 1386 C C . SER A 1 175 ? 45.591 43.973 89.477 1.00 46.30 264 SER A C 1
ATOM 1387 O O . SER A 1 175 ? 46.534 43.700 90.218 1.00 53.24 264 SER A O 1
ATOM 1390 N N . THR A 1 176 ? 44.603 44.786 89.842 1.00 47.89 265 THR A N 1
ATOM 1391 C CA . THR A 1 176 ? 44.553 45.362 91.186 1.00 47.02 265 THR A CA 1
ATOM 1392 C C . THR A 1 176 ? 43.192 45.150 91.850 1.00 42.79 265 THR A C 1
ATOM 1393 O O . THR A 1 176 ? 42.782 45.937 92.704 1.00 44.79 265 THR A O 1
ATOM 1397 N N . ALA A 1 177 ? 42.493 44.093 91.451 1.00 38.56 266 ALA A N 1
ATOM 1398 C CA . ALA A 1 177 ? 41.150 43.830 91.959 1.00 38.73 266 ALA A CA 1
ATOM 1399 C C . ALA A 1 177 ? 41.206 43.358 93.409 1.00 41.07 266 ALA A C 1
ATOM 1400 O O . ALA A 1 177 ? 42.018 42.502 93.758 1.00 45.82 266 ALA A O 1
ATOM 1402 N N . ASP A 1 178 ? 40.343 43.925 94.248 1.00 41.76 267 ASP A N 1
ATOM 1403 C CA . ASP A 1 178 ? 40.303 43.576 95.666 1.00 35.68 267 ASP A CA 1
ATOM 1404 C C . ASP A 1 178 ? 39.895 42.125 95.901 1.00 34.19 267 ASP A C 1
ATOM 1405 O O . ASP A 1 178 ? 40.382 41.480 96.829 1.00 38.80 267 ASP A O 1
ATOM 1410 N N . TYR A 1 179 ? 39.003 41.612 95.061 1.00 35.46 268 TYR A N 1
ATOM 1411 C CA . TYR A 1 179 ? 38.530 40.240 95.207 1.00 33.53 268 TYR A CA 1
ATOM 1412 C C . TYR A 1 179 ? 38.426 39.544 93.856 1.00 35.81 268 TYR A C 1
ATOM 1413 O O . TYR A 1 179 ? 37.894 40.103 92.899 1.00 36.93 268 TYR A O 1
ATOM 1422 N N . ILE A 1 180 ? 38.937 38.318 93.791 1.00 32.62 269 ILE A N 1
ATOM 1423 C CA . ILE A 1 180 ? 38.991 37.560 92.546 1.00 35.57 269 ILE A CA 1
ATOM 1424 C C . ILE A 1 180 ? 38.622 36.099 92.787 1.00 38.38 269 ILE A C 1
ATOM 1425 O O . ILE A 1 180 ? 39.024 35.510 93.789 1.00 43.37 269 ILE A O 1
ATOM 1430 N N . GLN A 1 181 ? 37.854 35.520 91.869 1.00 39.02 270 GLN A N 1
ATOM 1431 C CA . GLN A 1 181 ? 37.477 34.115 91.964 1.00 35.63 270 GLN A CA 1
ATOM 1432 C C . GLN A 1 181 ? 37.340 33.490 90.581 1.00 40.66 270 GLN A C 1
ATOM 1433 O O . GLN A 1 181 ? 36.497 33.903 89.784 1.00 40.05 270 GLN A O 1
ATOM 1439 N N . GLY A 1 182 ? 38.175 32.494 90.301 1.00 34.66 271 GLY A N 1
ATOM 1440 C CA . GLY A 1 182 ? 38.173 31.839 89.007 1.00 38.71 271 GLY A CA 1
ATOM 1441 C C . GLY A 1 182 ? 37.536 30.464 89.046 1.00 39.66 271 GLY A C 1
ATOM 1442 O O . GLY A 1 182 ? 36.990 30.050 90.069 1.00 50.31 271 GLY A O 1
ATOM 1443 N N . GLY A 1 183 ? 37.608 29.754 87.925 1.00 41.05 272 GLY A N 1
ATOM 1444 C CA . GLY A 1 183 ? 37.080 28.406 87.836 1.00 41.87 272 GLY A CA 1
ATOM 1445 C C . GLY A 1 183 ? 35.564 28.369 87.824 1.00 50.39 272 GLY A C 1
ATOM 1446 O O . GLY A 1 183 ? 34.959 27.307 87.976 1.00 53.77 272 GLY A O 1
ATOM 1447 N N . LEU A 1 184 ? 34.948 29.532 87.640 1.00 49.25 273 LEU A N 1
ATOM 1448 C CA . LEU A 1 184 ? 33.496 29.617 87.568 1.00 43.46 273 LEU A CA 1
ATOM 1449 C C . LEU A 1 184 ? 32.992 29.006 86.268 1.00 46.24 273 LEU A C 1
ATOM 1450 O O . LEU A 1 184 ? 33.348 29.454 85.178 1.00 50.36 273 LEU A O 1
ATOM 1455 N N . THR A 1 185 ? 32.157 27.982 86.392 1.00 42.69 274 THR A N 1
ATOM 1456 C CA . THR A 1 185 ? 31.670 27.248 85.234 1.00 45.36 274 THR A CA 1
ATOM 1457 C C . THR A 1 185 ? 30.176 26.968 85.366 1.00 48.22 274 THR A C 1
ATOM 1458 O O . THR A 1 185 ? 29.677 26.708 86.462 1.00 51.85 274 THR A O 1
ATOM 1462 N N . PRO A 1 186 ? 29.443 27.064 84.249 1.00 52.64 275 PRO A N 1
ATOM 1463 C CA . PRO A 1 186 ? 28.003 26.819 84.307 1.00 49.01 275 PRO A CA 1
ATOM 1464 C C . PRO A 1 186 ? 27.697 25.329 84.295 1.00 49.77 275 PRO A C 1
ATOM 1465 O O . PRO A 1 186 ? 28.437 24.551 83.693 1.00 57.82 275 PRO A O 1
ATOM 1469 N N . ARG A 1 187 ? 26.618 24.939 84.960 1.00 55.01 276 ARG A N 1
ATOM 1470 C CA . ARG A 1 187 ? 26.175 23.555 84.923 1.00 56.92 276 ARG A CA 1
ATOM 1471 C C . ARG A 1 187 ? 24.961 23.437 84.014 1.00 59.32 276 ARG A C 1
ATOM 1472 O O . ARG A 1 187 ? 24.464 24.438 83.499 1.00 55.88 276 ARG A O 1
ATOM 1480 N N . TRP A 1 188 ? 24.503 22.206 83.817 1.00 63.77 277 TRP A N 1
ATOM 1481 C CA . TRP A 1 188 ? 23.433 21.897 82.875 1.00 59.77 277 TRP A CA 1
ATOM 1482 C C . TRP A 1 188 ? 22.181 22.772 82.974 1.00 63.98 277 TRP A C 1
ATOM 1483 O O . TRP A 1 188 ? 21.651 23.213 81.955 1.00 62.83 277 TRP A O 1
ATOM 1494 N N . ASN A 1 189 ? 21.713 23.032 84.190 1.00 60.88 278 ASN A N 1
ATOM 1495 C CA . ASN A 1 189 ? 20.492 23.812 84.374 1.00 67.86 278 ASN A CA 1
ATOM 1496 C C . ASN A 1 189 ? 20.722 25.321 84.266 1.00 67.84 278 ASN A C 1
ATOM 1497 O O . ASN A 1 189 ? 19.768 26.100 84.248 1.00 73.62 278 ASN A O 1
ATOM 1502 N N . ASP A 1 190 ? 21.986 25.730 84.191 1.00 62.61 279 ASP A N 1
ATOM 1503 C CA . ASP A 1 190 ? 22.327 27.148 84.113 1.00 60.77 279 ASP A CA 1
ATOM 1504 C C . ASP A 1 190 ? 22.227 27.696 82.690 1.00 63.34 279 ASP A C 1
ATOM 1505 O O . ASP A 1 190 ? 22.421 28.892 82.466 1.00 61.85 279 ASP A O 1
ATOM 1510 N N . LEU A 1 191 ? 21.921 26.823 81.736 1.00 64.46 280 LEU A N 1
ATOM 1511 C CA . LEU A 1 191 ? 21.888 27.200 80.325 1.00 67.36 280 LEU A CA 1
ATOM 1512 C C . LEU A 1 191 ? 20.465 27.508 79.863 1.00 69.38 280 LEU A C 1
ATOM 1513 O O . LEU A 1 191 ? 19.497 27.046 80.469 1.00 71.00 280 LEU A O 1
ATOM 1518 N N . ASP A 1 192 ? 20.338 28.290 78.794 1.00 69.90 281 ASP A N 1
ATOM 1519 C CA . ASP A 1 192 ? 19.020 28.650 78.278 1.00 72.66 281 ASP A CA 1
ATOM 1520 C C . ASP A 1 192 ? 18.588 27.770 77.112 1.00 73.99 281 ASP A C 1
ATOM 1521 O O . ASP A 1 192 ? 19.202 26.741 76.830 1.00 73.82 281 ASP A O 1
ATOM 1526 N N . VAL A 1 193 ? 17.521 28.191 76.441 1.00 72.12 282 VAL A N 1
ATOM 1527 C CA . VAL A 1 193 ? 16.942 27.426 75.347 1.00 71.86 282 VAL A CA 1
ATOM 1528 C C . VAL A 1 193 ? 17.938 27.199 74.197 1.00 77.46 282 VAL A C 1
ATOM 1529 O O . VAL A 1 193 ? 17.888 26.164 73.535 1.00 82.98 282 VAL A O 1
ATOM 1533 N N . ASN A 1 194 ? 18.836 28.159 73.970 1.00 75.05 283 ASN A N 1
ATOM 1534 C CA . ASN A 1 194 ? 19.788 28.100 72.856 1.00 75.75 283 ASN A CA 1
ATOM 1535 C C . ASN A 1 194 ? 21.279 28.145 73.223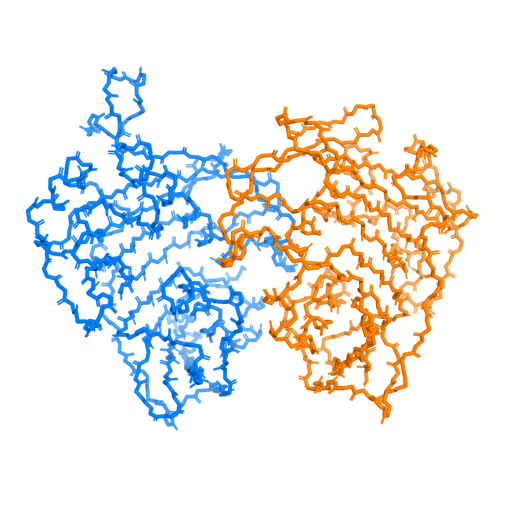 1.00 79.08 283 ASN A C 1
ATOM 1536 O O . ASN A 1 194 ? 21.981 29.072 72.808 1.00 85.88 283 ASN A O 1
ATOM 1541 N N . GLN A 1 195 ? 21.743 27.192 74.036 1.00 76.07 284 GLN A N 1
ATOM 1542 C CA . GLN A 1 195 ? 23.180 26.931 74.279 1.00 81.25 284 GLN A CA 1
ATOM 1543 C C . GLN A 1 195 ? 23.827 27.927 75.232 1.00 72.98 284 GLN A C 1
ATOM 1544 O O . GLN A 1 195 ? 24.984 27.757 75.605 1.00 65.62 284 GLN A O 1
ATOM 1550 N N . HIS A 1 196 ? 23.072 28.927 75.664 1.00 69.72 285 HIS A N 1
ATOM 1551 C CA . HIS A 1 196 ? 23.655 30.057 76.376 1.00 66.18 285 HIS A CA 1
ATOM 1552 C C . HIS A 1 196 ? 23.344 30.089 77.869 1.00 65.11 285 HIS A C 1
ATOM 1553 O O . HIS A 1 196 ? 22.316 29.580 78.314 1.00 62.96 285 HIS A O 1
ATOM 1560 N N . VAL A 1 197 ? 24.239 30.707 78.632 1.00 59.99 286 VAL A N 1
ATOM 1561 C CA . VAL A 1 197 ? 24.096 30.786 80.081 1.00 57.19 286 VAL A CA 1
ATOM 1562 C C . VAL A 1 197 ? 23.017 31.794 80.483 1.00 45.71 286 VAL A C 1
ATOM 1563 O O . VAL A 1 197 ? 22.909 32.872 79.898 1.00 46.07 286 VAL A O 1
ATOM 1567 N N . ASN A 1 198 ? 22.209 31.412 81.471 1.00 46.75 287 ASN A N 1
ATOM 1568 C CA . ASN A 1 198 ? 21.135 32.251 82.000 1.00 50.57 287 ASN A CA 1
ATOM 1569 C C . ASN A 1 198 ? 21.627 33.645 82.391 1.00 45.06 287 ASN A C 1
ATOM 1570 O O . ASN A 1 198 ? 22.706 33.791 82.968 1.00 44.46 287 ASN A O 1
ATOM 1575 N N . ASN A 1 199 ? 20.829 34.664 82.083 1.00 42.50 288 ASN A N 1
ATOM 1576 C CA . ASN A 1 199 ? 21.182 36.044 82.411 1.00 45.19 288 ASN A CA 1
ATOM 1577 C C . ASN A 1 199 ? 21.385 36.327 83.898 1.00 44.51 288 ASN A C 1
ATOM 1578 O O . ASN A 1 199 ? 22.253 37.120 84.263 1.00 44.19 288 ASN A O 1
ATOM 1583 N N . LEU A 1 200 ? 20.606 35.674 84.754 1.00 44.89 289 LEU A N 1
ATOM 1584 C CA . LEU A 1 200 ? 20.743 35.874 86.195 1.00 37.80 289 LEU A CA 1
ATOM 1585 C C . LEU A 1 200 ? 21.860 35.039 86.810 1.00 43.31 289 LEU A C 1
ATOM 1586 O O . LEU A 1 200 ? 22.237 35.247 87.965 1.00 40.97 289 LEU A O 1
ATOM 1591 N N . LYS A 1 201 ? 22.381 34.089 86.042 1.00 42.80 290 LYS A N 1
ATOM 1592 C CA . LYS A 1 201 ? 23.561 33.347 86.459 1.00 36.51 290 LYS A CA 1
ATOM 1593 C C . LYS A 1 201 ? 24.753 34.295 86.486 1.00 41.41 290 LYS A C 1
ATOM 1594 O O . LYS A 1 201 ? 25.615 34.206 87.361 1.00 35.92 290 LYS A O 1
ATOM 1600 N N . TYR A 1 202 ? 24.791 35.199 85.511 1.00 39.90 291 TYR A N 1
ATOM 1601 C CA . TYR A 1 202 ? 25.812 36.237 85.448 1.00 38.60 291 TYR A CA 1
ATOM 1602 C C . TYR A 1 202 ? 25.796 37.099 86.706 1.00 39.41 291 TYR A C 1
ATOM 1603 O O . TYR A 1 202 ? 26.846 37.416 87.264 1.00 34.19 291 TYR A O 1
ATOM 1612 N N . VAL A 1 203 ? 24.598 37.482 87.137 1.00 37.38 292 VAL A N 1
ATOM 1613 C CA . VAL A 1 203 ? 24.435 38.304 88.332 1.00 32.46 292 VAL A CA 1
ATOM 1614 C C . VAL A 1 203 ? 24.989 37.584 89.558 1.00 32.42 292 VAL A C 1
ATOM 1615 O O . VAL A 1 203 ? 25.646 38.190 90.404 1.00 38.21 292 VAL A O 1
ATOM 1619 N N . ALA A 1 204 ? 24.720 36.284 89.641 1.00 35.59 293 ALA A N 1
ATOM 1620 C CA . ALA A 1 204 ? 25.222 35.456 90.732 1.00 34.00 293 ALA A CA 1
ATOM 1621 C C . ALA A 1 204 ? 26.747 35.441 90.759 1.00 36.06 293 ALA A C 1
ATOM 1622 O O . ALA A 1 204 ? 27.360 35.582 91.818 1.00 38.70 293 ALA A O 1
ATOM 1624 N N . TRP A 1 205 ? 27.352 35.269 89.588 1.00 34.53 294 TRP A N 1
ATOM 1625 C CA . TRP A 1 205 ? 28.807 35.266 89.460 1.00 34.57 294 TRP A CA 1
ATOM 1626 C C . TRP A 1 205 ? 29.422 36.615 89.825 1.00 35.14 294 TRP A C 1
ATOM 1627 O O . TRP A 1 205 ? 30.548 36.675 90.315 1.00 39.02 294 TRP A O 1
ATOM 1638 N N . VAL A 1 206 ? 28.687 37.693 89.576 1.00 33.29 295 VAL A N 1
ATOM 1639 C CA . VAL A 1 206 ? 29.120 39.023 89.992 1.00 31.22 295 VAL A CA 1
ATOM 1640 C C . VAL A 1 206 ? 29.264 39.084 91.514 1.00 38.72 295 VAL A C 1
ATOM 1641 O O . VAL A 1 206 ? 30.253 39.602 92.034 1.00 35.28 295 VAL A O 1
ATOM 1645 N N . PHE A 1 207 ? 28.278 38.536 92.220 1.00 30.16 296 PHE A N 1
ATOM 1646 C CA . PHE A 1 207 ? 28.235 38.609 93.679 1.00 31.57 296 PHE A CA 1
ATOM 1647 C C . PHE A 1 207 ? 29.207 37.641 94.347 1.00 33.89 296 PHE A C 1
ATOM 1648 O O . PHE A 1 207 ? 29.443 37.728 95.551 1.00 33.23 296 PHE A O 1
ATOM 1656 N N . GLU A 1 208 ? 29.755 36.717 93.563 1.00 36.04 297 GLU A N 1
ATOM 1657 C CA . GLU A 1 208 ? 30.764 35.780 94.051 1.00 40.29 297 GLU A CA 1
ATOM 1658 C C . GLU A 1 208 ? 31.920 36.488 94.758 1.00 42.02 297 GLU A C 1
ATOM 1659 O O . GLU A 1 208 ? 32.425 36.006 95.772 1.00 40.78 297 GLU A O 1
ATOM 1665 N N . THR A 1 209 ? 32.327 37.636 94.225 1.00 36.13 298 THR A N 1
ATOM 1666 C CA . THR A 1 209 ? 33.480 38.359 94.754 1.00 37.33 298 THR A CA 1
ATOM 1667 C C . THR A 1 209 ? 33.113 39.603 95.561 1.00 32.78 298 THR A C 1
ATOM 1668 O O . THR A 1 209 ? 33.963 40.453 95.815 1.00 28.15 298 THR A O 1
ATOM 1672 N N . VAL A 1 210 ? 31.852 39.712 95.964 1.00 34.46 299 VAL A N 1
ATOM 1673 C CA . VAL A 1 210 ? 31.472 40.735 96.930 1.00 33.02 299 VAL A CA 1
ATOM 1674 C C . VAL A 1 210 ? 31.624 40.154 98.331 1.00 39.05 299 VAL A C 1
ATOM 1675 O O . VAL A 1 210 ? 31.009 39.138 98.652 1.00 41.43 299 VAL A O 1
ATOM 1679 N N . PRO A 1 211 ? 32.452 40.794 99.171 1.00 31.60 300 PRO A N 1
ATOM 1680 C CA . PRO A 1 211 ? 32.717 40.240 100.502 1.00 37.42 300 PRO A CA 1
ATOM 1681 C C . PRO A 1 211 ? 31.485 40.264 101.399 1.00 36.54 300 PRO A C 1
ATOM 1682 O O . PRO A 1 211 ? 30.690 41.203 101.335 1.00 37.72 300 PRO A O 1
ATOM 1686 N N . ASP A 1 212 ? 31.335 39.226 102.217 1.00 38.10 301 ASP A N 1
ATOM 1687 C CA . ASP A 1 212 ? 30.206 39.105 103.136 1.00 42.57 301 ASP A CA 1
ATOM 1688 C C . ASP A 1 212 ? 30.062 40.313 104.059 1.00 37.54 301 ASP A C 1
ATOM 1689 O O . ASP A 1 212 ? 28.955 40.651 104.477 1.00 42.27 301 ASP A O 1
ATOM 1694 N N . SER A 1 213 ? 31.182 40.957 104.374 1.00 36.66 302 SER A N 1
ATOM 1695 C CA . SER A 1 213 ? 31.179 42.118 105.260 1.00 41.25 302 SER A CA 1
ATOM 1696 C C . SER A 1 213 ? 30.357 43.263 104.676 1.00 35.42 302 SER A C 1
ATOM 1697 O O . SER A 1 213 ? 29.780 44.064 105.413 1.00 40.33 302 SER A O 1
ATOM 1700 N N . ILE A 1 214 ? 30.303 43.337 103.350 1.00 34.93 303 ILE A N 1
ATOM 1701 C CA . ILE A 1 214 ? 29.525 44.372 102.683 1.00 39.83 303 ILE A CA 1
ATOM 1702 C C . ILE A 1 214 ? 28.051 43.970 102.645 1.00 33.93 303 ILE A C 1
ATOM 1703 O O . ILE A 1 214 ? 27.167 44.813 102.807 1.00 35.24 303 ILE A O 1
ATOM 1708 N N . PHE A 1 215 ? 27.789 42.680 102.454 1.00 34.42 304 PHE A N 1
ATOM 1709 C CA . PHE A 1 215 ? 26.419 42.178 102.498 1.00 39.64 304 PHE A CA 1
ATOM 1710 C C . PHE A 1 215 ? 25.804 42.319 103.888 1.00 42.01 304 PHE A C 1
ATOM 1711 O O . PHE A 1 215 ? 24.598 42.509 104.013 1.00 39.83 304 PHE A O 1
ATOM 1719 N N . GLU A 1 216 ? 26.624 42.212 104.930 1.00 43.70 305 GLU A N 1
ATOM 1720 C CA . GLU A 1 216 ? 26.121 42.354 106.294 1.00 42.01 305 GLU A CA 1
ATOM 1721 C C . GLU A 1 216 ? 25.817 43.805 106.636 1.00 44.20 305 GLU A C 1
ATOM 1722 O O . GLU A 1 216 ? 24.848 44.098 107.335 1.00 39.85 305 GLU A O 1
ATOM 1728 N N . SER A 1 217 ? 26.654 44.709 106.141 1.00 41.88 306 SER A N 1
ATOM 1729 C CA . SER A 1 217 ? 26.568 46.115 106.518 1.00 41.02 306 SER A CA 1
ATOM 1730 C C . SER A 1 217 ? 25.675 46.951 105.604 1.00 40.87 306 SER A C 1
ATOM 1731 O O . SER A 1 217 ? 25.020 47.885 106.064 1.00 44.10 306 SER A O 1
ATOM 1734 N N . HIS A 1 218 ? 25.645 46.626 104.315 1.00 40.44 307 HIS A N 1
ATOM 1735 C CA . HIS A 1 218 ? 24.998 47.513 103.354 1.00 37.03 307 HIS A CA 1
ATOM 1736 C C . HIS A 1 218 ? 23.927 46.843 102.497 1.00 38.16 307 HIS A C 1
ATOM 1737 O O . HIS A 1 218 ? 23.929 45.628 102.302 1.00 37.88 307 HIS A O 1
ATOM 1744 N N . HIS A 1 219 ? 23.011 47.664 101.991 1.00 36.74 308 HIS A N 1
ATOM 1745 C CA . HIS A 1 219 ? 22.042 47.248 100.986 1.00 33.28 308 HIS A CA 1
ATOM 1746 C C . HIS A 1 219 ? 22.397 47.860 99.636 1.00 37.51 308 HIS A C 1
ATOM 1747 O O . HIS A 1 219 ? 22.838 49.007 99.569 1.00 34.90 308 HIS A O 1
ATOM 1754 N N . ILE A 1 220 ? 22.207 47.103 98.561 1.00 33.23 309 ILE A N 1
ATOM 1755 C CA . ILE A 1 220 ? 22.375 47.654 97.222 1.00 28.03 309 ILE A CA 1
ATOM 1756 C C . ILE A 1 220 ? 21.271 48.668 96.927 1.00 35.70 309 ILE A C 1
ATOM 1757 O O . ILE A 1 220 ? 20.085 48.352 97.021 1.00 35.29 309 ILE A O 1
ATOM 1762 N N . SER A 1 221 ? 21.666 49.885 96.566 1.00 36.76 310 SER A N 1
ATOM 1763 C CA . SER A 1 221 ? 20.708 50.921 96.196 1.00 33.81 310 SER A CA 1
ATOM 1764 C C . SER A 1 221 ? 20.662 51.097 94.683 1.00 33.04 310 SER A C 1
ATOM 1765 O O . SER A 1 221 ? 19.651 51.527 94.126 1.00 32.59 310 SER A O 1
ATOM 1768 N N . SER A 1 222 ? 21.766 50.763 94.024 1.00 31.46 311 SER A N 1
ATOM 1769 C CA . SER A 1 222 ? 21.870 50.900 92.577 1.00 35.74 311 SER A CA 1
ATOM 1770 C C . SER A 1 222 ? 22.678 49.749 91.987 1.00 32.11 311 SER A C 1
ATOM 1771 O O . SER A 1 222 ? 23.679 49.324 92.561 1.00 32.80 311 SER A O 1
ATOM 1774 N N . PHE A 1 223 ? 22.238 49.252 90.836 1.00 31.13 312 PHE A N 1
ATOM 1775 C CA . PHE A 1 223 ? 22.910 48.140 90.175 1.00 24.01 312 PHE A CA 1
ATOM 1776 C C . PHE A 1 223 ? 22.894 48.353 88.666 1.00 23.32 312 PHE A C 1
ATOM 1777 O O . PHE A 1 223 ? 21.831 48.398 88.050 1.00 25.61 312 PHE A O 1
ATOM 1785 N N . THR A 1 224 ? 24.077 48.483 88.076 1.00 31.01 313 THR A N 1
ATOM 1786 C CA . THR A 1 224 ? 24.198 48.712 86.641 1.00 25.28 313 THR A CA 1
ATOM 1787 C C . THR A 1 224 ? 25.090 47.658 86.002 1.00 33.23 313 THR A C 1
ATOM 1788 O O . THR A 1 224 ? 26.201 47.421 86.465 1.00 35.54 313 THR A O 1
ATOM 1792 N N . LEU A 1 225 ? 24.601 47.027 84.940 1.00 24.79 314 LEU A N 1
ATOM 1793 C CA . LEU A 1 225 ? 25.369 45.998 84.251 1.00 27.26 314 LEU A CA 1
ATOM 1794 C C . LEU A 1 225 ? 25.467 46.274 82.756 1.00 32.54 314 LEU A C 1
ATOM 1795 O O . LEU A 1 225 ? 24.471 46.598 82.110 1.00 27.03 314 LEU A O 1
ATOM 1800 N N . GLU A 1 226 ? 26.674 46.148 82.212 1.00 29.79 315 GLU A N 1
ATOM 1801 C CA . GLU A 1 226 ? 26.864 46.199 80.768 1.00 26.41 315 GLU A CA 1
ATOM 1802 C C . GLU A 1 226 ? 27.374 44.855 80.271 1.00 30.79 315 GLU A C 1
ATOM 1803 O O . GLU A 1 226 ? 28.482 44.438 80.608 1.00 33.37 315 GLU A O 1
ATOM 1809 N N . TYR A 1 227 ? 26.558 44.177 79.472 1.00 27.92 316 TYR A N 1
ATOM 1810 C CA . TYR A 1 227 ? 26.933 42.885 78.916 1.00 25.59 316 TYR A CA 1
ATOM 1811 C C . TYR A 1 227 ? 27.588 43.099 77.557 1.00 35.63 316 TYR A C 1
ATOM 1812 O O . TYR A 1 227 ? 27.174 43.972 76.798 1.00 33.56 316 TYR A O 1
ATOM 1821 N N . ARG A 1 228 ? 28.624 42.328 77.252 1.00 36.15 317 ARG A N 1
ATOM 1822 C CA . ARG A 1 228 ? 29.297 42.479 75.970 1.00 45.49 317 ARG A CA 1
ATOM 1823 C C . ARG A 1 228 ? 29.378 41.159 75.202 1.00 45.52 317 ARG A C 1
ATOM 1824 O O . ARG A 1 228 ? 29.496 41.155 73.975 1.00 45.19 317 ARG A O 1
ATOM 1832 N N . ARG A 1 229 ? 29.265 40.040 75.911 1.00 45.57 318 ARG A N 1
ATOM 1833 C CA . ARG A 1 229 ? 29.494 38.740 75.291 1.00 50.40 318 ARG A CA 1
ATOM 1834 C C . ARG A 1 229 ? 28.680 37.627 75.952 1.00 51.96 318 ARG A C 1
ATOM 1835 O O . ARG A 1 229 ? 28.478 37.623 77.167 1.00 49.04 318 ARG A O 1
ATOM 1843 N N . GLU A 1 230 ? 28.207 36.690 75.132 1.00 51.71 319 GLU A N 1
ATOM 1844 C CA . GLU A 1 230 ? 27.476 35.526 75.616 1.00 51.33 319 GLU A CA 1
ATOM 1845 C C . GLU A 1 230 ? 28.453 34.480 76.141 1.00 60.71 319 GLU A C 1
ATOM 1846 O O . GLU A 1 230 ? 29.650 34.551 75.869 1.00 53.85 319 GLU A O 1
ATOM 1852 N N . CYS A 1 231 ? 27.946 33.507 76.890 1.00 61.04 320 CYS A N 1
ATOM 1853 C CA . CYS A 1 231 ? 28.769 32.382 77.324 1.00 53.86 320 CYS A CA 1
ATOM 1854 C C . CYS A 1 231 ? 28.090 31.043 77.063 1.00 54.64 320 CYS A C 1
ATOM 1855 O O . CYS A 1 231 ? 26.865 30.958 76.988 1.00 56.15 320 CYS A O 1
ATOM 1858 N N . THR A 1 232 ? 28.902 30.001 76.920 1.00 55.79 321 THR A N 1
ATOM 1859 C CA . THR A 1 232 ? 28.398 28.663 76.638 1.00 57.39 321 THR A CA 1
ATOM 1860 C C . THR A 1 232 ? 28.697 27.694 77.776 1.00 55.32 321 THR A C 1
ATOM 1861 O O . THR A 1 232 ? 29.141 28.095 78.852 1.00 56.61 321 THR A O 1
ATOM 1865 N N . ARG A 1 233 ? 28.449 26.414 77.522 1.00 55.10 322 ARG A N 1
ATOM 1866 C CA . ARG A 1 233 ? 28.591 25.371 78.531 1.00 55.43 322 ARG A CA 1
ATOM 1867 C C . ARG A 1 233 ? 30.058 25.078 78.849 1.00 61.49 322 ARG A C 1
ATOM 1868 O O . ARG A 1 233 ? 30.388 24.587 79.927 1.00 60.25 322 ARG A O 1
ATOM 1876 N N . ASP A 1 234 ? 30.935 25.401 77.906 1.00 61.12 323 ASP A N 1
ATOM 1877 C CA . ASP A 1 234 ? 32.366 25.159 78.056 1.00 61.64 323 ASP A CA 1
ATOM 1878 C C . ASP A 1 234 ? 33.107 26.440 78.392 1.00 52.97 323 ASP A C 1
ATOM 1879 O O . ASP A 1 234 ? 34.313 26.550 78.174 1.00 62.64 323 ASP A O 1
ATOM 1884 N N . SER A 1 235 ? 32.377 27.413 78.923 1.00 54.38 324 SER A N 1
ATOM 1885 C CA . SER A 1 235 ? 32.991 28.653 79.359 1.00 50.72 324 SER A CA 1
ATOM 1886 C C . SER A 1 235 ? 33.488 28.477 80.786 1.00 51.52 324 SER A C 1
ATOM 1887 O O . SER A 1 235 ? 32.860 27.792 81.593 1.00 48.27 324 SER A O 1
ATOM 1890 N N . VAL A 1 236 ? 34.619 29.098 81.091 1.00 51.34 325 VAL A N 1
ATOM 1891 C CA . VAL A 1 236 ? 35.153 29.100 82.444 1.00 48.14 325 VAL A CA 1
ATOM 1892 C C . VAL A 1 236 ? 35.481 30.542 82.783 1.00 48.24 325 VAL A C 1
ATOM 1893 O O . VAL A 1 236 ? 36.269 31.176 82.090 1.00 46.07 325 VAL A O 1
ATOM 1897 N N . LEU A 1 237 ? 34.878 31.065 83.842 1.00 46.57 326 LEU A N 1
ATOM 1898 C CA . LEU A 1 237 ? 34.916 32.502 84.064 1.00 42.05 326 LEU A CA 1
ATOM 1899 C C . LEU A 1 237 ? 35.627 32.894 85.348 1.00 43.52 326 LEU A C 1
ATOM 1900 O O . LEU A 1 237 ? 35.791 32.090 86.265 1.00 41.64 326 LEU A O 1
ATOM 1905 N N . ARG A 1 238 ? 36.051 34.151 85.388 1.00 39.24 327 ARG A N 1
ATOM 1906 C CA . ARG A 1 238 ? 36.689 34.723 86.558 1.00 41.59 327 ARG A CA 1
ATOM 1907 C C . ARG A 1 238 ? 35.884 35.935 86.995 1.00 38.17 327 ARG A C 1
ATOM 1908 O O . ARG A 1 238 ? 35.584 36.812 86.186 1.00 38.33 327 ARG A O 1
ATOM 1916 N N . SER A 1 239 ? 35.534 35.987 88.274 1.00 38.02 328 SER A N 1
ATOM 1917 C CA . SER A 1 239 ? 34.806 37.130 88.801 1.00 33.27 328 SER A CA 1
ATOM 1918 C C . SER A 1 239 ? 35.770 38.044 89.540 1.00 33.66 328 SER A C 1
ATOM 1919 O O . SER A 1 239 ? 36.655 37.577 90.254 1.00 38.23 328 SER A O 1
ATOM 1922 N N . LEU A 1 240 ? 35.608 39.349 89.352 1.00 30.97 329 LEU A N 1
ATOM 1923 C CA . LEU A 1 240 ? 36.471 40.319 90.010 1.00 28.68 329 LEU A CA 1
ATOM 1924 C C . LEU A 1 240 ? 35.651 41.479 90.560 1.00 31.01 329 LEU A C 1
ATOM 1925 O O . LEU A 1 240 ? 34.694 41.929 89.931 1.00 34.54 329 LEU A O 1
ATOM 1930 N N . THR A 1 241 ? 36.032 41.958 91.739 1.00 33.92 330 THR A N 1
ATOM 1931 C CA . THR A 1 241 ? 35.355 43.087 92.363 1.00 31.59 330 THR A CA 1
ATOM 1932 C C . THR A 1 241 ? 36.371 44.056 92.964 1.00 32.26 330 THR A C 1
ATOM 1933 O O . THR A 1 241 ? 37.359 43.638 93.567 1.00 36.95 330 THR A O 1
ATOM 1937 N N . THR A 1 242 ? 36.121 45.350 92.796 1.00 33.95 331 THR A N 1
ATOM 1938 C CA . THR A 1 242 ? 36.976 46.381 93.370 1.00 33.71 331 THR A CA 1
ATOM 1939 C C . THR A 1 242 ? 36.136 47.365 94.177 1.00 38.41 331 THR A C 1
ATOM 1940 O O . THR A 1 242 ? 35.148 47.910 93.683 1.00 39.81 331 THR A O 1
ATOM 1944 N N . VAL A 1 243 ? 36.536 47.580 95.409 1.00 38.44 332 VAL A N 1
ATOM 1945 C CA . VAL A 1 243 ? 35.765 48.337 96.356 1.00 40.69 332 VAL A CA 1
ATOM 1946 C C . VAL A 1 243 ? 36.218 49.760 96.500 1.00 45.58 332 VAL A C 1
ATOM 1947 O O . VAL A 1 243 ? 37.346 50.018 96.732 1.00 54.79 332 VAL A O 1
ATOM 1951 N N . SER A 1 244 ? 35.304 50.694 96.363 1.00 52.52 333 SER A N 1
ATOM 1952 C CA . SER A 1 244 ? 35.621 52.091 96.539 1.00 53.51 333 SER A CA 1
ATOM 1953 C C . SER A 1 244 ? 34.978 52.591 97.784 1.00 48.35 333 SER A C 1
ATOM 1954 O O . SER A 1 244 ? 33.955 53.195 97.757 1.00 52.26 333 SER A O 1
ATOM 1957 N N . GLY A 1 245 ? 35.644 52.295 98.883 1.00 71.58 334 GLY A N 1
ATOM 1958 C CA . GLY A 1 245 ? 35.267 52.680 100.232 1.00 71.93 334 GLY A CA 1
ATOM 1959 C C . GLY A 1 245 ? 34.401 53.893 100.418 1.00 68.22 334 GLY A C 1
ATOM 1960 O O . GLY A 1 245 ? 34.421 54.830 99.652 1.00 72.67 334 GLY A O 1
ATOM 1961 N N . GLY A 1 246 ? 33.633 53.854 101.483 1.00 74.66 335 GLY A N 1
ATOM 1962 C CA . GLY A 1 246 ? 32.806 54.963 101.869 1.00 83.06 335 GLY A CA 1
ATOM 1963 C C . GLY A 1 246 ? 33.093 55.298 103.304 1.00 83.31 335 GLY A C 1
ATOM 1964 O O . GLY A 1 246 ? 32.758 54.549 104.196 1.00 84.35 335 GLY A O 1
ATOM 1965 N N . SER A 1 247 ? 33.728 56.432 103.528 1.00 86.64 336 SER A N 1
ATOM 1966 C CA . SER A 1 247 ? 34.056 56.820 104.885 1.00 93.12 336 SER A CA 1
ATOM 1967 C C . SER A 1 247 ? 34.172 58.326 104.994 1.00 97.69 336 SER A C 1
ATOM 1968 O O . SER A 1 247 ? 34.591 58.860 106.020 1.00 96.18 336 SER A O 1
ATOM 1971 N N . SER A 1 248 ? 33.765 59.004 103.926 1.00 97.17 337 SER A N 1
ATOM 1972 C CA . SER A 1 248 ? 33.807 60.455 103.853 1.00 96.56 337 SER A CA 1
ATOM 1973 C C . SER A 1 248 ? 33.092 60.911 102.600 1.00 97.77 337 SER A C 1
ATOM 1974 O O . SER A 1 248 ? 33.396 60.406 101.534 1.00 102.96 337 SER A O 1
ATOM 1977 N N . GLU A 1 249 ? 32.171 61.864 102.705 1.00 95.58 338 GLU A N 1
ATOM 1978 C CA . GLU A 1 249 ? 31.483 62.352 101.513 1.00 99.21 338 GLU A CA 1
ATOM 1979 C C . GLU A 1 249 ? 30.923 61.160 100.762 1.00 98.84 338 GLU A C 1
ATOM 1980 O O . GLU A 1 249 ? 29.725 60.922 100.700 1.00 98.59 338 GLU A O 1
ATOM 1986 N N . ALA A 1 250 ? 31.851 60.382 100.227 1.00 101.47 339 ALA A N 1
ATOM 1987 C CA . ALA A 1 250 ? 31.542 59.258 99.352 1.00 98.38 339 ALA A CA 1
ATOM 1988 C C . ALA A 1 250 ? 30.875 58.055 100.026 1.00 90.24 339 ALA A C 1
ATOM 1989 O O . ALA A 1 250 ? 31.253 57.665 101.123 1.00 88.02 339 ALA A O 1
ATOM 1991 N N . GLY A 1 251 ? 29.897 57.477 99.328 1.00 78.50 340 GLY A N 1
ATOM 1992 C CA . GLY A 1 251 ? 29.242 56.262 99.753 1.00 68.40 340 GLY A CA 1
ATOM 1993 C C . GLY A 1 251 ? 29.984 55.040 99.266 1.00 65.69 340 GLY A C 1
ATOM 1994 O O . GLY A 1 251 ? 30.896 55.170 98.476 1.00 61.79 340 GLY A O 1
ATOM 1995 N N . LEU A 1 252 ? 29.596 53.864 99.737 1.00 48.99 341 LEU A N 1
ATOM 1996 C CA . LEU A 1 252 ? 30.203 52.619 99.304 1.00 48.11 341 LEU A CA 1
ATOM 1997 C C . LEU A 1 252 ? 29.936 52.246 97.854 1.00 45.53 341 LEU A C 1
ATOM 1998 O O . LEU A 1 252 ? 28.827 52.253 97.432 1.00 44.27 341 LEU A O 1
ATOM 2003 N N . VAL A 1 253 ? 30.972 51.910 97.105 1.00 44.32 342 VAL A N 1
ATOM 2004 C CA . VAL A 1 253 ? 30.831 51.546 95.710 1.00 38.31 342 VAL A CA 1
ATOM 2005 C C . VAL A 1 253 ? 31.638 50.319 95.363 1.00 40.16 342 VAL A C 1
ATOM 2006 O O . VAL A 1 253 ? 32.745 50.186 95.756 1.00 46.69 342 VAL A O 1
ATOM 2010 N N . CYS A 1 254 ? 31.064 49.438 94.582 1.00 36.68 343 CYS A N 1
ATOM 2011 C CA . CYS A 1 254 ? 31.766 48.296 94.089 1.00 32.95 343 CYS A CA 1
ATOM 2012 C C . CYS A 1 254 ? 31.776 48.249 92.583 1.00 38.65 343 CYS A C 1
ATOM 2013 O O . CYS A 1 254 ? 30.773 48.333 91.937 1.00 35.12 343 CYS A O 1
ATOM 2016 N N . ASP A 1 255 ? 32.943 48.084 92.023 1.00 33.51 344 ASP A N 1
ATOM 2017 C CA . ASP A 1 255 ? 33.009 47.844 90.585 1.00 29.47 344 ASP A CA 1
ATOM 2018 C C . ASP A 1 255 ? 33.182 46.358 90.310 1.00 30.63 344 ASP A C 1
ATOM 2019 O O . ASP A 1 255 ? 33.792 45.645 91.105 1.00 35.31 344 ASP A O 1
ATOM 2024 N N . HIS A 1 256 ? 32.654 45.889 89.185 1.00 28.62 345 HIS A N 1
ATOM 2025 C CA . HIS A 1 256 ? 32.640 44.457 88.914 1.00 31.55 345 HIS A CA 1
ATOM 2026 C C . HIS A 1 256 ? 33.104 44.112 87.505 1.00 30.18 345 HIS A C 1
ATOM 2027 O O . HIS A 1 256 ? 33.081 44.950 86.603 1.00 29.45 345 HIS A O 1
ATOM 2034 N N . LEU A 1 257 ? 33.520 42.862 87.331 1.00 26.58 346 LEU A N 1
ATOM 2035 C CA . LEU A 1 257 ? 33.982 42.375 86.041 1.00 31.20 346 LEU A CA 1
ATOM 2036 C C . LEU A 1 257 ? 33.922 40.855 85.975 1.00 30.21 346 LEU A C 1
ATOM 2037 O O . LEU A 1 257 ? 34.518 40.163 86.801 1.00 33.90 346 LEU A O 1
ATOM 2042 N N . LEU A 1 258 ? 33.183 40.340 85.001 1.00 33.24 347 LEU A N 1
ATOM 2043 C CA . LEU A 1 258 ? 33.260 38.928 84.657 1.00 34.99 347 LEU A CA 1
ATOM 2044 C C . LEU A 1 258 ? 34.073 38.805 83.379 1.00 35.68 347 LEU A C 1
ATOM 2045 O O . LEU A 1 258 ? 33.779 39.470 82.387 1.00 40.26 347 LEU A O 1
ATOM 2050 N N . GLN A 1 259 ? 35.107 37.973 83.402 1.00 41.41 348 GLN A N 1
ATOM 2051 C CA . GLN A 1 259 ? 35.911 37.763 82.206 1.00 42.18 348 GLN A CA 1
ATOM 2052 C C . GLN A 1 259 ? 36.053 36.276 81.904 1.00 43.86 348 GLN A C 1
ATOM 2053 O O . GLN A 1 259 ? 35.857 35.431 82.777 1.00 38.11 348 GLN A O 1
ATOM 2059 N N . LEU A 1 260 ? 36.332 35.940 80.673 1.00 48.18 349 LEU A N 1
ATOM 2060 C CA . LEU A 1 260 ? 36.404 34.567 80.279 1.00 47.17 349 LEU A CA 1
ATOM 2061 C C . LEU A 1 260 ? 37.549 33.791 80.867 1.00 52.69 349 LEU A C 1
ATOM 2062 O O . LEU A 1 260 ? 37.600 32.611 80.701 1.00 66.53 349 LEU A O 1
ATOM 2067 N N . GLU A 1 261 ? 38.461 34.426 81.567 1.00 45.77 350 GLU A N 1
ATOM 2068 C CA . GLU A 1 261 ? 39.573 33.710 82.199 1.00 61.56 350 GLU A CA 1
ATOM 2069 C C . GLU A 1 261 ? 40.403 32.804 81.338 1.00 61.79 350 GLU A C 1
ATOM 2070 O O . GLU A 1 261 ? 40.247 31.607 81.379 1.00 64.70 350 GLU A O 1
ATOM 2076 N N . GLY A 1 262 ? 41.290 33.363 80.534 1.00 58.02 351 GLY A N 1
ATOM 2077 C CA . GLY A 1 262 ? 41.490 34.796 80.403 1.00 67.41 351 GLY A CA 1
ATOM 2078 C C . GLY A 1 262 ? 41.584 35.249 79.012 1.00 58.30 351 GLY A C 1
ATOM 2079 O O . GLY A 1 262 ? 41.915 34.455 78.183 1.00 62.14 351 GLY A O 1
ATOM 2080 N N . GLY A 1 263 ? 41.327 36.515 78.735 1.00 57.91 352 GLY A N 1
ATOM 2081 C CA . GLY A 1 263 ? 40.762 37.450 79.671 1.00 44.76 352 GLY A CA 1
ATOM 2082 C C . GLY A 1 263 ? 39.833 38.398 78.953 1.00 37.81 352 GLY A C 1
ATOM 2083 O O . GLY A 1 263 ? 39.787 39.564 79.217 1.00 45.00 352 GLY A O 1
ATOM 2084 N N . SER A 1 264 ? 39.090 37.876 78.015 1.00 35.68 353 SER A N 1
ATOM 2085 C CA . SER A 1 264 ? 38.116 38.664 77.278 1.00 44.21 353 SER A CA 1
ATOM 2086 C C . SER A 1 264 ? 36.912 38.976 78.160 1.00 48.93 353 SER A C 1
ATOM 2087 O O . SER A 1 264 ? 36.349 38.089 78.803 1.00 45.18 353 SER A O 1
ATOM 2090 N N . GLU A 1 265 ? 36.530 40.249 78.182 1.00 47.56 354 GLU A N 1
ATOM 2091 C CA . GLU A 1 265 ? 35.477 40.732 79.067 1.00 43.55 354 GLU A CA 1
ATOM 2092 C C . GLU A 1 265 ? 34.115 40.137 78.727 1.00 39.92 354 GLU A C 1
ATOM 2093 O O . GLU A 1 265 ? 33.690 40.156 77.573 1.00 41.32 354 GLU A O 1
ATOM 2099 N N . VAL A 1 266 ? 33.430 39.623 79.743 1.00 34.66 355 VAL A N 1
ATOM 2100 C CA . VAL A 1 266 ? 32.085 39.092 79.565 1.00 29.55 355 VAL A CA 1
ATOM 2101 C C . VAL A 1 266 ? 31.072 40.165 79.943 1.00 29.63 355 VAL A C 1
ATOM 2102 O O . VAL A 1 266 ? 30.100 40.395 79.225 1.00 33.71 355 VAL A O 1
ATOM 2106 N N . LEU A 1 267 ? 31.316 40.830 81.068 1.00 28.78 356 LEU A N 1
ATOM 2107 C CA . LEU A 1 267 ? 30.518 41.983 81.464 1.00 25.52 356 LEU A CA 1
ATOM 2108 C C . LEU A 1 267 ? 31.270 42.876 82.438 1.00 30.03 356 LEU A C 1
ATOM 2109 O O . LEU A 1 267 ? 32.248 42.459 83.056 1.00 29.37 356 LEU A O 1
ATOM 2114 N N . ARG A 1 268 ? 30.797 44.109 82.572 1.00 26.26 357 ARG A N 1
ATOM 2115 C CA . ARG A 1 268 ? 31.240 44.990 83.641 1.00 26.09 357 ARG A CA 1
ATOM 2116 C C . ARG A 1 268 ? 30.006 45.481 84.384 1.00 30.32 357 ARG A C 1
ATOM 2117 O O . ARG A 1 268 ? 28.930 45.609 83.796 1.00 27.27 357 ARG A O 1
ATOM 2125 N N . ALA A 1 269 ? 30.155 45.748 85.675 1.00 28.19 358 ALA A N 1
ATOM 2126 C CA . ALA A 1 269 ? 29.015 46.141 86.489 1.00 28.21 358 ALA A CA 1
ATOM 2127 C C . ALA A 1 269 ? 29.425 47.052 87.636 1.00 31.14 358 ALA A C 1
ATOM 2128 O O . ALA A 1 269 ? 30.594 47.099 88.017 1.00 34.01 358 ALA A O 1
ATOM 2130 N N . ARG A 1 270 ? 28.455 47.781 88.177 1.00 31.10 359 ARG A N 1
ATOM 2131 C CA . ARG A 1 270 ? 28.723 48.717 89.261 1.00 31.73 359 ARG A CA 1
ATOM 2132 C C . ARG A 1 270 ? 27.581 48.710 90.269 1.00 35.08 359 ARG A C 1
ATOM 2133 O O . ARG A 1 270 ? 26.417 48.878 89.905 1.00 35.22 359 ARG A O 1
ATOM 2141 N N . THR A 1 271 ? 27.921 48.513 91.537 1.00 35.53 360 THR A N 1
ATOM 2142 C CA . THR A 1 271 ? 26.932 48.576 92.604 1.00 29.75 360 THR A CA 1
ATOM 2143 C C . THR A 1 271 ? 27.193 49.758 93.525 1.00 32.05 360 THR A C 1
ATOM 2144 O O . THR A 1 271 ? 28.335 50.032 93.893 1.00 33.42 360 THR A O 1
ATOM 2148 N N . GLU A 1 272 ? 26.125 50.457 93.891 1.00 31.08 361 GLU A N 1
ATOM 2149 C CA . GLU A 1 272 ? 26.197 51.470 94.932 1.00 35.87 361 GLU A CA 1
ATOM 2150 C C . GLU A 1 272 ? 25.500 50.936 96.174 1.00 40.69 361 GLU A C 1
ATOM 2151 O O . GLU A 1 272 ? 24.446 50.306 96.081 1.00 38.48 361 GLU A O 1
ATOM 2157 N N . TRP A 1 273 ? 26.087 51.188 97.338 1.00 36.77 362 TRP A N 1
ATOM 2158 C CA . TRP A 1 273 ? 25.555 50.634 98.573 1.00 37.30 362 TRP A CA 1
ATOM 2159 C C . TRP A 1 273 ? 25.212 51.723 99.579 1.00 40.65 362 TRP A C 1
ATOM 2160 O O . TRP A 1 273 ? 25.822 52.791 99.590 1.00 44.87 362 TRP A O 1
ATOM 2171 N N . ARG A 1 274 ? 24.230 51.436 100.427 1.00 41.57 363 ARG A N 1
ATOM 2172 C CA . ARG A 1 274 ? 23.864 52.325 101.520 1.00 46.81 363 ARG A CA 1
ATOM 2173 C C . ARG A 1 274 ? 23.828 51.510 102.805 1.00 40.21 363 ARG A C 1
ATOM 2174 O O . ARG A 1 274 ? 23.513 50.320 102.773 1.00 39.95 363 ARG A O 1
ATOM 2182 N N . PRO A 1 275 ? 24.167 52.139 103.938 1.00 41.99 364 PRO A N 1
ATOM 2183 C CA . PRO A 1 275 ? 24.094 51.444 105.228 1.00 42.67 364 PRO A CA 1
ATOM 2184 C C . PRO A 1 275 ? 22.680 50.951 105.531 1.00 44.66 364 PRO A C 1
ATOM 2185 O O . PRO A 1 275 ? 21.710 51.653 105.242 1.00 39.66 364 PRO A O 1
ATOM 2189 N N . LYS A 1 276 ? 22.571 49.753 106.097 1.00 38.80 365 LYS A N 1
ATOM 2190 C CA . LYS A 1 276 ? 21.273 49.139 106.351 1.00 45.81 365 LYS A CA 1
ATOM 2191 C C . LYS A 1 276 ? 20.473 49.928 107.381 1.00 46.63 365 LYS A C 1
ATOM 2192 O O . LYS A 1 276 ? 20.970 50.230 108.465 1.00 49.81 365 LYS A O 1
ATOM 2198 N N . PHE B 1 11 ? -4.108 31.282 99.339 1.00 73.10 100 PHE B N 1
ATOM 2199 C CA . PHE B 1 11 ? -3.774 30.409 100.458 1.00 73.64 100 PHE B CA 1
ATOM 2200 C C . PHE B 1 11 ? -4.854 30.438 101.535 1.00 78.40 100 PHE B C 1
ATOM 2201 O O . PHE B 1 11 ? -5.538 31.444 101.719 1.00 74.47 100 PHE B O 1
ATOM 2209 N N . GLY B 1 12 ? -4.996 29.326 102.248 1.00 75.45 101 GLY B N 1
ATOM 2210 C CA . GLY B 1 12 ? -5.989 29.216 103.300 1.00 75.24 101 GLY B CA 1
ATOM 2211 C C . GLY B 1 12 ? -5.826 27.978 104.162 1.00 73.26 101 GLY B C 1
ATOM 2212 O O . GLY B 1 12 ? -5.284 26.965 103.722 1.00 72.65 101 GLY B O 1
ATOM 2213 N N . LEU B 1 13 ? -6.296 28.076 105.402 1.00 78.99 102 LEU B N 1
ATOM 2214 C CA . LEU B 1 13 ? -6.255 26.969 106.349 1.00 74.45 102 LEU B CA 1
ATOM 2215 C C . LEU B 1 13 ? -7.647 26.354 106.454 1.00 74.74 102 LEU B C 1
ATOM 2216 O O . LEU B 1 13 ? -8.637 27.091 106.567 1.00 73.57 102 LEU B O 1
ATOM 2221 N N . HIS B 1 14 ? -7.742 25.020 106.475 1.00 78.77 103 HIS B N 1
ATOM 2222 C CA . HIS B 1 14 ? -9.052 24.364 106.641 1.00 77.70 103 HIS B CA 1
ATOM 2223 C C . HIS B 1 14 ? -8.997 22.920 107.163 1.00 70.59 103 HIS B C 1
ATOM 2224 O O . HIS B 1 14 ? -8.593 22.032 106.412 1.00 73.38 103 HIS B O 1
ATOM 2231 N N . GLY B 1 15 ? -9.345 22.660 108.425 1.00 72.89 104 GLY B N 1
ATOM 2232 C CA . GLY B 1 15 ? -9.252 23.601 109.527 1.00 71.04 104 GLY B CA 1
ATOM 2233 C C . GLY B 1 15 ? -7.828 23.616 110.058 1.00 70.69 104 GLY B C 1
ATOM 2234 O O . GLY B 1 15 ? -7.353 24.638 110.539 1.00 69.94 104 GLY B O 1
ATOM 2235 N N . LEU B 1 16 ? -7.167 22.459 110.001 1.00 57.39 105 LEU B N 1
ATOM 2236 C CA . LEU B 1 16 ? -5.792 22.300 110.474 1.00 63.26 105 LEU B CA 1
ATOM 2237 C C . LEU B 1 16 ? -4.880 21.838 109.341 1.00 59.51 105 LEU B C 1
ATOM 2238 O O . LEU B 1 16 ? -3.726 21.474 109.566 1.00 47.45 105 LEU B O 1
ATOM 2243 N N . VAL B 1 17 ? -5.413 21.848 108.123 1.00 62.42 106 VAL B N 1
ATOM 2244 C CA . VAL B 1 17 ? -4.621 21.548 106.939 1.00 58.80 106 VAL B CA 1
ATOM 2245 C C . VAL B 1 17 ? -4.527 22.823 106.124 1.00 58.72 106 VAL B C 1
ATOM 2246 O O . VAL B 1 17 ? -5.539 23.351 105.666 1.00 63.93 106 VAL B O 1
ATOM 2250 N N . PHE B 1 18 ? -3.310 23.320 105.944 1.00 58.97 107 PHE B N 1
ATOM 2251 C CA . PHE B 1 18 ? -3.124 24.553 105.203 1.00 61.48 107 PHE B CA 1
ATOM 2252 C C . PHE B 1 18 ? -2.990 24.259 103.715 1.00 55.03 107 PHE B C 1
ATOM 2253 O O . PHE B 1 18 ? -2.393 23.260 103.314 1.00 48.42 107 PHE B O 1
ATOM 2261 N N . ARG B 1 19 ? -3.546 25.146 102.902 1.00 58.17 108 ARG B N 1
ATOM 2262 C CA . ARG B 1 19 ? -3.490 25.006 101.456 1.00 56.65 108 ARG B CA 1
ATOM 2263 C C . ARG B 1 19 ? -3.005 26.280 100.803 1.00 55.10 108 ARG B C 1
ATOM 2264 O O . ARG B 1 19 ? -3.266 27.379 101.289 1.00 53.26 108 ARG B O 1
ATOM 2272 N N . ARG B 1 20 ? -2.282 26.118 99.702 1.00 57.67 109 ARG B N 1
ATOM 2273 C CA . ARG B 1 20 ? -1.722 27.249 98.987 1.00 61.97 109 ARG B CA 1
ATOM 2274 C C . ARG B 1 20 ? -1.317 26.897 97.569 1.00 57.40 109 ARG B C 1
ATOM 2275 O O . ARG B 1 20 ? -0.727 25.846 97.311 1.00 55.64 109 ARG B O 1
ATOM 2283 N N . THR B 1 21 ? -1.638 27.801 96.653 1.00 61.87 110 THR B N 1
ATOM 2284 C CA . THR B 1 21 ? -1.317 27.616 95.252 1.00 61.04 110 THR B CA 1
ATOM 2285 C C . THR B 1 21 ? -0.007 28.286 94.852 1.00 60.85 110 THR B C 1
ATOM 2286 O O . THR B 1 21 ? 0.282 29.417 95.244 1.00 63.31 110 THR B O 1
ATOM 2290 N N . PHE B 1 22 ? 0.780 27.569 94.061 1.00 54.25 111 PHE B N 1
ATOM 2291 C CA . PHE B 1 22 ? 1.954 28.144 93.427 1.00 56.02 111 PHE B CA 1
ATOM 2292 C C . PHE B 1 22 ? 1.801 28.079 91.918 1.00 59.91 111 PHE B C 1
ATOM 2293 O O . PHE B 1 22 ? 1.500 27.024 91.359 1.00 61.86 111 PHE B O 1
ATOM 2301 N N . ALA B 1 23 ? 2.013 29.211 91.258 1.00 52.30 112 ALA B N 1
ATOM 2302 C CA . ALA B 1 23 ? 2.142 29.210 89.812 1.00 50.30 112 ALA B CA 1
ATOM 2303 C C . ALA B 1 23 ? 3.615 29.038 89.499 1.00 51.64 112 ALA B C 1
ATOM 2304 O O . ALA B 1 23 ? 4.451 29.808 89.972 1.00 52.63 112 ALA B O 1
ATOM 2306 N N . ILE B 1 24 ? 3.933 28.019 88.709 1.00 46.30 113 ILE B N 1
ATOM 2307 C CA . ILE B 1 24 ? 5.320 27.712 88.404 1.00 45.25 113 ILE B CA 1
ATOM 2308 C C . ILE B 1 24 ? 5.977 28.870 87.674 1.00 53.12 113 ILE B C 1
ATOM 2309 O O . ILE B 1 24 ? 5.457 29.365 86.673 1.00 52.13 113 ILE B O 1
ATOM 2314 N N . ARG B 1 25 ? 7.124 29.304 88.185 1.00 53.79 114 ARG B N 1
ATOM 2315 C CA . ARG B 1 25 ? 7.835 30.412 87.578 1.00 50.38 114 ARG B CA 1
ATOM 2316 C C . ARG B 1 25 ? 8.897 29.868 86.642 1.00 54.83 114 ARG B C 1
ATOM 2317 O O . ARG B 1 25 ? 9.291 28.704 86.734 1.00 52.77 114 ARG B O 1
ATOM 2325 N N . SER B 1 26 ? 9.346 30.724 85.737 1.00 56.98 115 SER B N 1
ATOM 2326 C CA . SER B 1 26 ? 10.293 30.340 84.706 1.00 47.71 115 SER B CA 1
ATOM 2327 C C . SER B 1 26 ? 11.633 29.844 85.267 1.00 52.44 115 SER B C 1
ATOM 2328 O O . SER B 1 26 ? 12.159 28.831 84.806 1.00 53.39 115 SER B O 1
ATOM 2331 N N . TYR B 1 27 ? 12.187 30.551 86.251 1.00 52.04 116 TYR B N 1
ATOM 2332 C CA . TYR B 1 27 ? 13.502 30.187 86.786 1.00 52.94 116 TYR B CA 1
ATOM 2333 C C . TYR B 1 27 ? 13.428 28.943 87.670 1.00 52.58 116 TYR B C 1
ATOM 2334 O O . TYR B 1 27 ? 14.451 28.446 88.141 1.00 53.45 116 TYR B O 1
ATOM 2343 N N . GLU B 1 28 ? 12.216 28.444 87.890 1.00 52.66 117 GLU B N 1
ATOM 2344 C CA . GLU B 1 28 ? 12.005 27.265 88.722 1.00 52.30 117 GLU B CA 1
ATOM 2345 C C . GLU B 1 28 ? 12.020 26.039 87.834 1.00 53.07 117 GLU B C 1
ATOM 2346 O O . GLU B 1 28 ? 11.996 24.901 88.303 1.00 54.92 117 GLU B O 1
ATOM 2352 N N . VAL B 1 29 ? 12.063 26.298 86.535 1.00 57.03 118 VAL B N 1
ATOM 2353 C CA . VAL B 1 29 ? 11.981 25.258 85.531 1.00 60.13 118 VAL B CA 1
ATOM 2354 C C . VAL B 1 29 ? 13.323 25.091 84.820 1.00 58.37 118 VAL B C 1
ATOM 2355 O O . VAL B 1 29 ? 13.990 26.074 84.498 1.00 58.66 118 VAL B O 1
ATOM 2359 N N . GLY B 1 30 ? 13.713 23.842 84.580 1.00 56.19 119 GLY B N 1
ATOM 2360 C CA . GLY B 1 30 ? 14.975 23.547 83.927 1.00 54.88 119 GLY B CA 1
ATOM 2361 C C . GLY B 1 30 ? 14.915 23.647 82.416 1.00 55.59 119 GLY B C 1
ATOM 2362 O O . GLY B 1 30 ? 13.860 23.933 81.851 1.00 53.85 119 GLY B O 1
ATOM 2363 N N . PRO B 1 31 ? 16.056 23.413 81.751 1.00 58.34 120 PRO B N 1
ATOM 2364 C CA . PRO B 1 31 ? 16.148 23.455 80.286 1.00 60.99 120 PRO B CA 1
ATOM 2365 C C . PRO B 1 31 ? 15.252 22.414 79.613 1.00 59.85 120 PRO B C 1
ATOM 2366 O O . PRO B 1 31 ? 14.914 22.556 78.438 1.00 57.40 120 PRO B O 1
ATOM 2370 N N . ASP B 1 32 ? 14.876 21.383 80.364 1.00 55.05 121 ASP B N 1
ATOM 2371 C CA . ASP B 1 32 ? 13.972 20.349 79.876 1.00 55.93 121 ASP B CA 1
ATOM 2372 C C . ASP B 1 32 ? 12.523 20.725 80.147 1.00 60.97 121 ASP B C 1
ATOM 2373 O O . ASP B 1 32 ? 11.619 19.899 79.986 1.00 67.42 121 ASP B O 1
ATOM 2378 N N . ARG B 1 33 ? 12.330 21.967 80.589 1.00 61.47 122 ARG B N 1
ATOM 2379 C CA . ARG B 1 33 ? 11.016 22.508 80.922 1.00 59.37 122 ARG B CA 1
ATOM 2380 C C . ARG B 1 33 ? 10.391 21.864 82.157 1.00 60.82 122 ARG B C 1
ATOM 2381 O O . ARG B 1 33 ? 9.226 22.112 82.468 1.00 65.58 122 ARG B O 1
ATOM 2389 N N . SER B 1 34 ? 11.165 21.045 82.861 1.00 57.17 123 SER B N 1
ATOM 2390 C CA . SER B 1 34 ? 10.707 20.457 84.115 1.00 61.05 123 SER B CA 1
ATOM 2391 C C . SER B 1 34 ? 11.120 21.282 85.334 1.00 52.33 123 SER B C 1
ATOM 2392 O O . SER B 1 34 ? 12.251 21.766 85.421 1.00 53.73 123 SER B O 1
ATOM 2395 N N . THR B 1 35 ? 10.187 21.441 86.268 1.00 52.81 124 THR B N 1
ATOM 2396 C CA . THR B 1 35 ? 10.474 22.028 87.571 1.00 55.66 124 THR B CA 1
ATOM 2397 C C . THR B 1 35 ? 11.538 21.210 88.301 1.00 58.34 124 THR B C 1
ATOM 2398 O O . THR B 1 35 ? 11.516 19.980 88.257 1.00 60.20 124 THR B O 1
ATOM 2402 N N . SER B 1 36 ? 12.470 21.889 88.963 1.00 57.68 125 SER B N 1
ATOM 2403 C CA . SER B 1 36 ? 13.506 21.202 89.729 1.00 61.08 125 SER B CA 1
ATOM 2404 C C . SER B 1 36 ? 12.939 20.721 91.060 1.00 59.81 125 SER B C 1
ATOM 2405 O O . SER B 1 36 ? 11.954 21.269 91.551 1.00 57.36 125 SER B O 1
ATOM 2408 N N . ILE B 1 37 ? 13.553 19.696 91.642 1.00 62.19 126 ILE B N 1
ATOM 2409 C CA . ILE B 1 37 ? 13.106 19.199 92.938 1.00 58.46 126 ILE B CA 1
ATOM 2410 C C . ILE B 1 37 ? 13.288 20.235 94.059 1.00 59.92 126 ILE B C 1
ATOM 2411 O O . ILE B 1 37 ? 12.560 20.200 95.061 1.00 53.05 126 ILE B O 1
ATOM 2416 N N . LEU B 1 38 ? 14.232 21.164 93.866 1.00 47.15 127 LEU B N 1
ATOM 2417 C CA . LEU B 1 38 ? 14.520 22.225 94.837 1.00 54.57 127 LEU B CA 1
ATOM 2418 C C . LEU B 1 38 ? 13.466 23.327 94.833 1.00 56.33 127 LEU B C 1
ATOM 2419 O O . LEU B 1 38 ? 13.254 23.998 95.847 1.00 54.37 127 LEU B O 1
ATOM 2424 N N . ALA B 1 39 ? 12.819 23.510 93.692 1.00 53.13 128 ALA B N 1
ATOM 2425 C CA . ALA B 1 39 ? 11.721 24.442 93.597 1.00 52.13 128 ALA B CA 1
ATOM 2426 C C . ALA B 1 39 ? 10.537 23.892 94.368 1.00 52.52 128 ALA B C 1
ATOM 2427 O O . ALA B 1 39 ? 9.800 24.641 95.004 1.00 52.73 128 ALA B O 1
ATOM 2429 N N . VAL B 1 40 ? 10.362 22.576 94.293 1.00 56.02 129 VAL B N 1
ATOM 2430 C CA . VAL B 1 40 ? 9.322 21.895 95.039 1.00 50.33 129 VAL B CA 1
ATOM 2431 C C . VAL B 1 40 ? 9.588 22.029 96.537 1.00 59.82 129 VAL B C 1
ATOM 2432 O O . VAL B 1 40 ? 8.678 22.306 97.323 1.00 56.75 129 VAL B O 1
ATOM 2436 N N . MET B 1 41 ? 10.845 21.837 96.925 1.00 49.55 130 MET B N 1
ATOM 2437 C CA . MET B 1 41 ? 11.233 21.948 98.323 1.00 49.12 130 MET B CA 1
ATOM 2438 C C . MET B 1 41 ? 11.196 23.403 98.789 1.00 53.58 130 MET B C 1
ATOM 2439 O O . MET B 1 41 ? 10.937 23.674 99.962 1.00 55.91 130 MET B O 1
ATOM 2444 N N . ASN B 1 42 ? 11.463 24.335 97.876 1.00 51.66 131 ASN B N 1
ATOM 2445 C CA . ASN B 1 42 ? 11.256 25.754 98.157 1.00 48.16 131 ASN B CA 1
ATOM 2446 C C . ASN B 1 42 ? 9.801 26.045 98.489 1.00 49.99 131 ASN B C 1
ATOM 2447 O O . ASN B 1 42 ? 9.502 26.821 99.396 1.00 46.62 131 ASN B O 1
ATOM 2452 N N . HIS B 1 43 ? 8.901 25.419 97.737 1.00 47.19 132 HIS B N 1
ATOM 2453 C CA . HIS B 1 43 ? 7.470 25.595 97.939 1.00 52.58 132 HIS B CA 1
ATOM 2454 C C . HIS B 1 43 ? 7.052 25.125 99.330 1.00 48.92 132 HIS B C 1
ATOM 2455 O O . HIS B 1 43 ? 6.289 25.803 100.018 1.00 51.28 132 HIS B O 1
ATOM 2462 N N . MET B 1 44 ? 7.561 23.966 99.738 1.00 52.39 133 MET B N 1
ATOM 2463 C CA . MET B 1 44 ? 7.192 23.377 101.022 1.00 53.36 133 MET B CA 1
ATOM 2464 C C . MET B 1 44 ? 7.742 24.165 102.207 1.00 46.33 133 MET B C 1
ATOM 2465 O O . MET B 1 44 ? 7.075 24.271 103.237 1.00 47.89 133 MET B O 1
ATOM 2470 N N . GLN B 1 45 ? 8.952 24.707 102.074 1.00 46.15 134 GLN B N 1
ATOM 2471 C CA . GLN B 1 45 ? 9.489 25.592 103.110 1.00 48.85 134 GLN B CA 1
ATOM 2472 C C . GLN B 1 45 ? 8.538 26.746 103.326 1.00 45.30 134 GLN B C 1
ATOM 2473 O O . GLN B 1 45 ? 8.242 27.145 104.453 1.00 51.30 134 GLN B O 1
ATOM 2479 N N . GLU B 1 46 ? 8.063 27.282 102.211 1.00 45.76 135 GLU B N 1
ATOM 2480 C CA . GLU B 1 46 ? 7.123 28.385 102.235 1.00 48.55 135 GLU B CA 1
ATOM 2481 C C . GLU B 1 46 ? 5.780 27.966 102.844 1.00 42.91 135 GLU B C 1
ATOM 2482 O O . GLU B 1 46 ? 5.203 28.690 103.654 1.00 42.07 135 GLU B O 1
ATOM 2488 N N . ALA B 1 47 ? 5.290 26.789 102.461 1.00 41.58 136 ALA B N 1
ATOM 2489 C CA . ALA B 1 47 ? 4.030 26.278 103.002 1.00 44.93 136 ALA B CA 1
ATOM 2490 C C . ALA B 1 47 ? 4.155 25.954 104.490 1.00 50.51 136 ALA B C 1
ATOM 2491 O O . ALA B 1 47 ? 3.192 26.093 105.246 1.00 50.55 136 ALA B O 1
ATOM 2493 N N . THR B 1 48 ? 5.338 25.496 104.891 1.00 46.97 137 THR B N 1
ATOM 2494 C CA . THR B 1 48 ? 5.665 25.274 106.298 1.00 43.40 137 THR B CA 1
ATOM 2495 C C . THR B 1 48 ? 5.353 26.494 107.163 1.00 48.31 137 THR B C 1
ATOM 2496 O O . THR B 1 48 ? 4.569 26.408 108.107 1.00 48.76 137 THR B O 1
ATOM 2500 N N . LEU B 1 49 ? 5.968 27.627 106.836 1.00 45.48 138 LEU B N 1
ATOM 2501 C CA . LEU B 1 49 ? 5.817 28.841 107.636 1.00 49.09 138 LEU B CA 1
ATOM 2502 C C . LEU B 1 49 ? 4.395 29.400 107.619 1.00 47.98 138 LEU B C 1
ATOM 2503 O O . LEU B 1 49 ? 3.941 29.972 108.611 1.00 49.24 138 LEU B O 1
ATOM 2508 N N . ASN B 1 50 ? 3.708 29.252 106.489 1.00 41.12 139 ASN B N 1
ATOM 2509 C CA . ASN B 1 50 ? 2.320 29.689 106.367 1.00 50.46 139 ASN B CA 1
ATOM 2510 C C . ASN B 1 50 ? 1.411 28.899 107.276 1.00 48.81 139 ASN B C 1
ATOM 2511 O O . ASN B 1 50 ? 0.528 29.451 107.935 1.00 54.09 139 ASN B O 1
ATOM 2516 N N . HIS B 1 51 ? 1.630 27.592 107.287 1.00 45.81 140 HIS B N 1
ATOM 2517 C CA . HIS B 1 51 ? 0.883 26.713 108.156 1.00 54.29 140 HIS B CA 1
ATOM 2518 C C . HIS B 1 51 ? 1.113 27.121 109.601 1.00 49.49 140 HIS B C 1
ATOM 2519 O O . HIS B 1 51 ? 0.166 27.336 110.355 1.00 53.25 140 HIS B O 1
ATOM 2526 N N . ALA B 1 52 ? 2.387 27.240 109.961 1.00 47.82 141 ALA B N 1
ATOM 2527 C CA . ALA B 1 52 ? 2.800 27.614 111.308 1.00 52.07 141 ALA B CA 1
ATOM 2528 C C . ALA B 1 52 ? 2.128 28.894 111.794 1.00 52.03 141 ALA B C 1
ATOM 2529 O O . ALA B 1 52 ? 1.647 28.956 112.925 1.00 54.70 141 ALA B O 1
ATOM 2531 N N . LYS B 1 53 ? 2.098 29.910 110.938 1.00 51.13 142 LYS B N 1
ATOM 2532 C CA . LYS B 1 53 ? 1.482 31.185 111.289 1.00 56.64 142 LYS B CA 1
ATOM 2533 C C . LYS B 1 53 ? -0.017 31.038 111.527 1.00 49.59 142 LYS B C 1
ATOM 2534 O O . LYS B 1 53 ? -0.574 31.655 112.436 1.00 60.05 142 LYS B O 1
ATOM 2540 N N . SER B 1 54 ? -0.665 30.216 110.708 1.00 52.58 143 SER B N 1
ATOM 2541 C CA . SER B 1 54 ? -2.118 30.103 110.735 1.00 54.51 143 SER B CA 1
ATOM 2542 C C . SER B 1 54 ? -2.612 29.261 111.910 1.00 55.93 143 SER B C 1
ATOM 2543 O O . SER B 1 54 ? -3.765 29.385 112.323 1.00 59.68 143 SER B O 1
ATOM 2546 N N . VAL B 1 55 ? -1.745 28.408 112.449 1.00 55.56 144 VAL B N 1
ATOM 2547 C CA . VAL B 1 55 ? -2.116 27.608 113.611 1.00 56.69 144 VAL B CA 1
ATOM 2548 C C . VAL B 1 55 ? -1.508 28.248 114.852 1.00 57.89 144 VAL B C 1
ATOM 2549 O O . VAL B 1 55 ? -1.618 27.728 115.962 1.00 62.82 144 VAL B O 1
ATOM 2553 N N . GLY B 1 56 ? -0.851 29.382 114.634 1.00 53.78 145 GLY B N 1
ATOM 2554 C CA . GLY B 1 56 ? -0.244 30.166 115.693 1.00 53.65 145 GLY B CA 1
ATOM 2555 C C . GLY B 1 56 ? 0.936 29.514 116.386 1.00 55.58 145 GLY B C 1
ATOM 2556 O O . GLY B 1 56 ? 1.040 29.573 117.612 1.00 55.44 145 GLY B O 1
ATOM 2557 N N . ILE B 1 57 ? 1.831 28.898 115.619 1.00 51.64 146 ILE B N 1
ATOM 2558 C CA . ILE B 1 57 ? 3.030 28.308 116.206 1.00 57.19 146 ILE B CA 1
ATOM 2559 C C . ILE B 1 57 ? 4.311 28.903 115.621 1.00 52.08 146 ILE B C 1
ATOM 2560 O O . ILE B 1 57 ? 5.401 28.364 115.824 1.00 48.98 146 ILE B O 1
ATOM 2565 N N . LEU B 1 58 ? 4.181 30.017 114.904 1.00 56.14 147 LEU B N 1
ATOM 2566 C CA . LEU B 1 58 ? 5.306 30.572 114.156 1.00 53.69 147 LEU B CA 1
ATOM 2567 C C . LEU B 1 58 ? 6.358 31.093 115.127 1.00 56.74 147 LEU B C 1
ATOM 2568 O O . LEU B 1 58 ? 7.559 30.979 114.882 1.00 52.61 147 LEU B O 1
ATOM 2573 N N . GLY B 1 59 ? 5.889 31.653 116.237 1.00 53.64 148 GLY B N 1
ATOM 2574 C CA . GLY B 1 59 ? 6.762 32.202 117.257 1.00 57.75 148 GLY B CA 1
ATOM 2575 C C . GLY B 1 59 ? 7.632 33.357 116.800 1.00 62.74 148 GLY B C 1
ATOM 2576 O O . GLY B 1 59 ? 7.132 34.418 116.422 1.00 62.36 148 GLY B O 1
ATOM 2577 N N . ASP B 1 60 ? 8.944 33.149 116.858 1.00 55.91 149 ASP B N 1
ATOM 2578 C CA . ASP B 1 60 ? 9.923 34.161 116.474 1.00 64.86 149 ASP B CA 1
ATOM 2579 C C . ASP B 1 60 ? 9.992 34.433 114.969 1.00 64.93 149 ASP B C 1
ATOM 2580 O O . ASP B 1 60 ? 10.866 35.166 114.514 1.00 71.28 149 ASP B O 1
ATOM 2585 N N . GLY B 1 61 ? 9.074 33.854 114.202 1.00 61.16 150 GLY B N 1
ATOM 2586 C CA . GLY B 1 61 ? 9.077 34.022 112.758 1.00 62.19 150 GLY B CA 1
ATOM 2587 C C . GLY B 1 61 ? 9.542 32.813 111.963 1.00 62.35 150 GLY B C 1
ATOM 2588 O O . GLY B 1 61 ? 9.541 32.843 110.733 1.00 61.42 150 GLY B O 1
ATOM 2589 N N . PHE B 1 62 ? 9.954 31.756 112.657 1.00 63.34 151 PHE B N 1
ATOM 2590 C CA . PHE B 1 62 ? 10.569 30.586 112.021 1.00 61.77 151 PHE B CA 1
ATOM 2591 C C . PHE B 1 62 ? 10.270 29.279 112.747 1.00 55.89 151 PHE B C 1
ATOM 2592 O O . PHE B 1 62 ? 10.829 28.237 112.407 1.00 62.51 151 PHE B O 1
ATOM 2600 N N . GLY B 1 63 ? 9.394 29.329 113.742 1.00 54.43 152 GLY B N 1
ATOM 2601 C CA . GLY B 1 63 ? 8.937 28.109 114.377 1.00 48.85 152 GLY B CA 1
ATOM 2602 C C . GLY B 1 63 ? 9.452 27.856 115.777 1.00 51.10 152 GLY B C 1
ATOM 2603 O O . GLY B 1 63 ? 9.357 26.734 116.277 1.00 48.89 152 GLY B O 1
ATOM 2604 N N . THR B 1 64 ? 9.985 28.884 116.426 1.00 47.98 153 THR B N 1
ATOM 2605 C CA . THR B 1 64 ? 10.404 28.714 117.807 1.00 50.40 153 THR B CA 1
ATOM 2606 C C . THR B 1 64 ? 9.451 29.507 118.687 1.00 57.89 153 THR B C 1
ATOM 2607 O O . THR B 1 64 ? 9.475 30.739 118.718 1.00 58.19 153 THR B O 1
ATOM 2611 N N . THR B 1 65 ? 8.611 28.767 119.403 1.00 56.40 154 THR B N 1
ATOM 2612 C CA . THR B 1 65 ? 7.521 29.335 120.183 1.00 60.77 154 THR B CA 1
ATOM 2613 C C . THR B 1 65 ? 8.028 30.070 121.415 1.00 61.82 154 THR B C 1
ATOM 2614 O O . THR B 1 65 ? 9.231 30.097 121.687 1.00 60.15 154 THR B O 1
ATOM 2618 N N . LEU B 1 66 ? 7.103 30.677 122.150 1.00 65.78 155 LEU B N 1
ATOM 2619 C CA . LEU B 1 66 ? 7.452 31.382 123.374 1.00 60.65 155 LEU B CA 1
ATOM 2620 C C . LEU B 1 66 ? 7.994 30.417 124.420 1.00 61.59 155 LEU B C 1
ATOM 2621 O O . LEU B 1 66 ? 8.995 30.700 125.059 1.00 64.06 155 LEU B O 1
ATOM 2626 N N . GLU B 1 67 ? 7.350 29.264 124.568 1.00 57.18 156 GLU B N 1
ATOM 2627 C CA . GLU B 1 67 ? 7.736 28.304 125.602 1.00 60.38 156 GLU B CA 1
ATOM 2628 C C . GLU B 1 67 ? 9.026 27.575 125.238 1.00 60.41 156 GLU B C 1
ATOM 2629 O O . GLU B 1 67 ? 9.773 27.137 126.113 1.00 60.66 156 GLU B O 1
ATOM 2635 N N . MET B 1 68 ? 9.280 27.447 123.940 1.00 63.36 157 MET B N 1
ATOM 2636 C CA . MET B 1 68 ? 10.514 26.843 123.451 1.00 55.94 157 MET B CA 1
ATOM 2637 C C . MET B 1 68 ? 11.742 27.698 123.751 1.00 60.25 157 MET B C 1
ATOM 2638 O O . MET B 1 68 ? 12.744 27.198 124.263 1.00 55.48 157 MET B O 1
ATOM 2643 N N . SER B 1 69 ? 11.659 28.986 123.430 1.00 61.10 158 SER B N 1
ATOM 2644 C CA . SER B 1 69 ? 12.793 29.895 123.576 1.00 62.14 158 SER B CA 1
ATOM 2645 C C . SER B 1 69 ? 13.195 30.085 125.035 1.00 63.24 158 SER B C 1
ATOM 2646 O O . SER B 1 69 ? 14.378 30.215 125.349 1.00 63.75 158 SER B O 1
ATOM 2649 N N . LYS B 1 70 ? 12.206 30.102 125.923 1.00 61.16 159 LYS B N 1
ATOM 2650 C CA . LYS B 1 70 ? 12.460 30.242 127.353 1.00 63.79 159 LYS B CA 1
ATOM 2651 C C . LYS B 1 70 ? 13.291 29.075 127.879 1.00 64.89 159 LYS B C 1
ATOM 2652 O O . LYS B 1 70 ? 14.055 29.225 128.831 1.00 67.65 159 LYS B O 1
ATOM 2658 N N . ARG B 1 71 ? 13.141 27.916 127.247 1.00 62.96 160 ARG B N 1
ATOM 2659 C CA . ARG B 1 71 ? 13.848 26.713 127.668 1.00 59.31 160 ARG B CA 1
ATOM 2660 C C . ARG B 1 71 ? 15.037 26.453 126.744 1.00 56.24 160 ARG B C 1
ATOM 2661 O O . ARG B 1 71 ? 15.604 25.360 126.740 1.00 53.52 160 ARG B O 1
ATOM 2669 N N . ASP B 1 72 ? 15.408 27.480 125.979 1.00 57.36 161 ASP B N 1
ATOM 2670 C CA . ASP B 1 72 ? 16.473 27.404 124.975 1.00 54.19 161 ASP B CA 1
ATOM 2671 C C . ASP B 1 72 ? 16.312 26.220 124.028 1.00 60.63 161 ASP B C 1
ATOM 2672 O O . ASP B 1 72 ? 17.283 25.537 123.700 1.00 63.32 161 ASP B O 1
ATOM 2677 N N . LEU B 1 73 ? 15.078 25.981 123.595 1.00 59.25 162 LEU B N 1
ATOM 2678 C CA . LEU B 1 73 ? 14.789 24.904 122.657 1.00 58.46 162 LEU B CA 1
ATOM 2679 C C . LEU B 1 73 ? 14.454 25.430 121.264 1.00 54.59 162 LEU B C 1
ATOM 2680 O O . LEU B 1 73 ? 13.850 26.494 121.121 1.00 57.49 162 LEU B O 1
ATOM 2685 N N . MET B 1 74 ? 14.854 24.682 120.241 1.00 48.32 163 MET B N 1
ATOM 2686 C CA . MET B 1 74 ? 14.457 24.985 118.872 1.00 53.18 163 MET B CA 1
ATOM 2687 C C . MET B 1 74 ? 14.213 23.674 118.131 1.00 51.35 163 MET B C 1
ATOM 2688 O O . MET B 1 74 ? 14.727 22.628 118.527 1.00 49.61 163 MET B O 1
ATOM 2693 N N . TRP B 1 75 ? 13.424 23.726 117.063 1.00 48.02 164 TRP B N 1
ATOM 2694 C CA . TRP B 1 75 ? 13.202 22.544 116.238 1.00 50.07 164 TRP B CA 1
ATOM 2695 C C . TRP B 1 75 ? 14.398 22.273 115.336 1.00 53.43 164 TRP B C 1
ATOM 2696 O O . TRP B 1 75 ? 15.018 23.198 114.813 1.00 56.44 164 TRP B O 1
ATOM 2707 N N . VAL B 1 76 ? 14.719 20.995 115.165 1.00 51.21 165 VAL B N 1
ATOM 2708 C CA . VAL B 1 76 ? 15.740 20.582 114.213 1.00 48.34 165 VAL B CA 1
ATOM 2709 C C . VAL B 1 76 ? 15.230 19.431 113.354 1.00 45.35 165 VAL B C 1
ATOM 2710 O O . VAL B 1 76 ? 14.731 18.433 113.873 1.00 50.41 165 VAL B O 1
ATOM 2714 N N . VAL B 1 77 ? 15.362 19.574 112.039 1.00 42.69 166 VAL B N 1
ATOM 2715 C CA . VAL B 1 77 ? 14.939 18.536 111.108 1.00 41.16 166 VAL B CA 1
ATOM 2716 C C . VAL B 1 77 ? 15.965 17.408 111.097 1.00 45.86 166 VAL B C 1
ATOM 2717 O O . VAL B 1 77 ? 17.164 17.653 110.970 1.00 51.28 166 VAL B O 1
ATOM 2721 N N . ARG B 1 78 ? 15.491 16.173 111.232 1.00 47.05 167 ARG B N 1
ATOM 2722 C CA . AR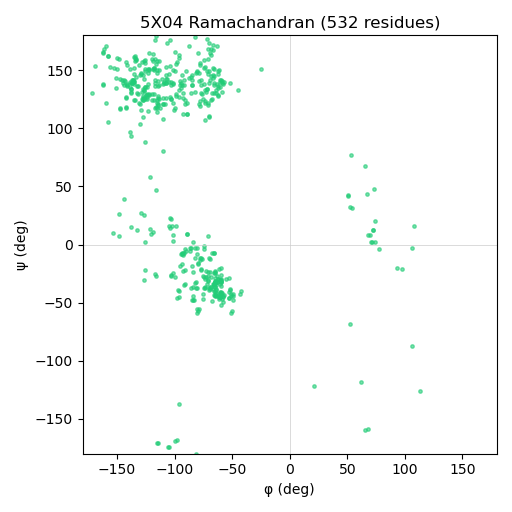G B 1 78 ? 16.383 15.023 111.316 1.00 51.45 167 ARG B CA 1
ATOM 2723 C C . ARG B 1 78 ? 16.221 14.057 110.150 1.00 45.51 167 ARG B C 1
ATOM 2724 O O . ARG B 1 78 ? 17.163 13.352 109.790 1.00 53.90 167 ARG B O 1
ATOM 2732 N N . ARG B 1 79 ? 15.034 14.025 109.557 1.00 50.24 168 ARG B N 1
ATOM 2733 C CA . ARG B 1 79 ? 14.830 13.223 108.359 1.00 56.33 168 ARG B CA 1
ATOM 2734 C C . ARG B 1 79 ? 13.815 13.850 107.412 1.00 54.05 168 ARG B C 1
ATOM 2735 O O . ARG B 1 79 ? 12.815 14.420 107.846 1.00 53.52 168 ARG B O 1
ATOM 2743 N N . THR B 1 80 ? 14.080 13.737 106.116 1.00 58.45 169 THR B N 1
ATOM 2744 C CA . THR B 1 80 ? 13.154 14.208 105.097 1.00 49.90 169 THR B CA 1
ATOM 2745 C C . THR B 1 80 ? 13.065 13.187 103.971 1.00 49.17 169 THR B C 1
ATOM 2746 O O . THR B 1 80 ? 14.085 12.726 103.462 1.00 47.09 169 THR B O 1
ATOM 2750 N N . HIS B 1 81 ? 11.844 12.832 103.586 1.00 52.55 170 HIS B N 1
ATOM 2751 C CA . HIS B 1 81 ? 11.639 11.989 102.416 1.00 56.76 170 HIS B CA 1
ATOM 2752 C C . HIS B 1 81 ? 10.665 12.645 101.452 1.00 57.77 170 HIS B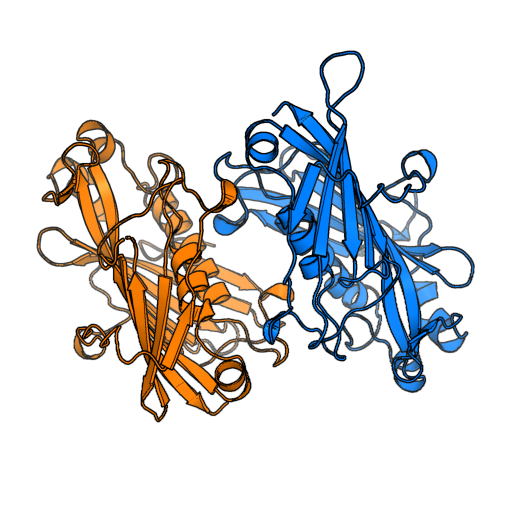 C 1
ATOM 2753 O O . HIS B 1 81 ? 9.552 13.008 101.827 1.00 55.63 170 HIS B O 1
ATOM 2760 N N . VAL B 1 82 ? 11.097 12.791 100.205 1.00 59.90 171 VAL B N 1
ATOM 2761 C CA . VAL B 1 82 ? 10.272 13.401 99.175 1.00 53.19 171 VAL B CA 1
ATOM 2762 C C . VAL B 1 82 ? 10.000 12.406 98.056 1.00 58.98 171 VAL B C 1
ATOM 2763 O O . VAL B 1 82 ? 10.927 11.854 97.462 1.00 59.60 171 VAL B O 1
ATOM 2767 N N . ALA B 1 83 ? 8.722 12.180 97.773 1.00 58.33 172 ALA B N 1
ATOM 2768 C CA . ALA B 1 83 ? 8.328 11.314 96.672 1.00 58.81 172 ALA B CA 1
ATOM 2769 C C . ALA B 1 83 ? 7.717 12.141 95.551 1.00 51.24 172 ALA B C 1
ATOM 2770 O O . ALA B 1 83 ? 6.722 12.831 95.756 1.00 58.07 172 ALA B O 1
ATOM 2772 N N . VAL B 1 84 ? 8.313 12.065 94.367 1.00 56.93 173 VAL B N 1
ATOM 2773 C CA . VAL B 1 84 ? 7.815 12.820 93.227 1.00 59.37 173 VAL B CA 1
ATOM 2774 C C . VAL B 1 84 ? 7.309 11.888 92.134 1.00 59.47 173 VAL B C 1
ATOM 2775 O O . VAL B 1 84 ? 8.073 11.105 91.569 1.00 63.71 173 VAL B O 1
ATOM 2779 N N . GLU B 1 85 ? 6.018 11.988 91.834 1.00 61.58 174 GLU B N 1
ATOM 2780 C CA . GLU B 1 85 ? 5.441 11.233 90.737 1.00 65.21 174 GLU B CA 1
ATOM 2781 C C . GLU B 1 85 ? 5.762 11.946 89.418 1.00 71.86 174 GLU B C 1
ATOM 2782 O O . GLU B 1 85 ? 6.355 11.348 88.522 1.00 74.68 174 GLU B O 1
ATOM 2788 N N . ARG B 1 86 ? 5.360 13.208 89.289 1.00 67.68 175 ARG B N 1
ATOM 2789 C CA . ARG B 1 86 ? 5.651 13.978 88.084 1.00 70.45 175 ARG B CA 1
ATOM 2790 C C . ARG B 1 86 ? 5.984 15.410 88.477 1.00 63.93 175 ARG B C 1
ATOM 2791 O O . ARG B 1 86 ? 5.331 15.983 89.345 1.00 61.30 175 ARG B O 1
ATOM 2799 N N . TYR B 1 87 ? 6.996 15.980 87.833 1.00 62.29 176 TYR B N 1
ATOM 2800 C CA . TYR B 1 87 ? 7.333 17.385 87.982 1.00 57.36 176 TYR B CA 1
ATOM 2801 C C . TYR B 1 87 ? 6.439 18.229 87.079 1.00 60.92 176 TYR B C 1
ATOM 2802 O O . TYR B 1 87 ? 6.269 17.922 85.894 1.00 69.69 176 TYR B O 1
ATOM 2811 N N . PRO B 1 88 ? 5.846 19.289 87.645 1.00 57.99 177 PRO B N 1
ATOM 2812 C CA . PRO B 1 88 ? 5.022 20.206 86.856 1.00 60.65 177 PRO B CA 1
ATOM 2813 C C . PRO B 1 88 ? 5.910 20.977 85.881 1.00 61.30 177 PRO B C 1
ATOM 2814 O O . PRO B 1 88 ? 7.131 21.007 86.056 1.00 58.91 177 PRO B O 1
ATOM 2818 N N . THR B 1 89 ? 5.313 21.595 84.870 1.00 65.34 178 THR B N 1
ATOM 2819 C CA . THR B 1 89 ? 6.081 22.362 83.905 1.00 62.03 178 THR B CA 1
ATOM 2820 C C . THR B 1 89 ? 5.673 23.826 83.956 1.00 58.19 178 THR B C 1
ATOM 2821 O O . THR B 1 89 ? 4.762 24.186 84.698 1.00 56.60 178 THR B O 1
ATOM 2825 N N . TRP B 1 90 ? 6.343 24.677 83.182 1.00 60.28 179 TRP B N 1
ATOM 2826 C CA . TRP B 1 90 ? 6.026 26.109 83.191 1.00 61.40 179 TRP B CA 1
ATOM 2827 C C . TRP B 1 90 ? 4.588 26.349 82.726 1.00 65.45 179 TRP B C 1
ATOM 2828 O O . TRP B 1 90 ? 4.140 25.774 81.736 1.00 66.10 179 TRP B O 1
ATOM 2839 N N . GLY B 1 91 ? 3.875 27.203 83.450 1.00 69.76 180 GLY B N 1
ATOM 2840 C CA . GLY B 1 91 ? 2.488 27.505 83.150 1.00 64.47 180 GLY B CA 1
ATOM 2841 C C . GLY B 1 91 ? 1.543 26.687 84.013 1.00 74.40 180 GLY B C 1
ATOM 2842 O O . GLY B 1 91 ? 0.377 27.047 84.181 1.00 70.35 180 GLY B O 1
ATOM 2843 N N . ASP B 1 92 ? 2.034 25.574 84.551 1.00 69.57 181 ASP B N 1
ATOM 2844 C CA . ASP B 1 92 ? 1.258 24.788 85.506 1.00 62.12 181 ASP B CA 1
ATOM 2845 C C . ASP B 1 92 ? 1.034 25.558 86.801 1.00 60.78 181 ASP B C 1
ATOM 2846 O O . ASP B 1 92 ? 1.898 26.316 87.243 1.00 61.16 181 ASP B O 1
ATOM 2851 N N . THR B 1 93 ? -0.134 25.362 87.401 1.00 60.26 182 THR B N 1
ATOM 2852 C CA . THR B 1 93 ? -0.413 25.885 88.729 1.00 56.93 182 THR B CA 1
ATOM 2853 C C . THR B 1 93 ? -0.585 24.701 89.673 1.00 63.79 182 THR B C 1
ATOM 2854 O O . THR B 1 93 ? -1.365 23.791 89.394 1.00 64.91 182 THR B O 1
ATOM 2858 N N . VAL B 1 94 ? 0.138 24.707 90.787 1.00 61.32 183 VAL B N 1
ATOM 2859 C CA . VAL B 1 94 ? 0.060 23.597 91.728 1.00 55.64 183 VAL B CA 1
ATOM 2860 C C . VAL B 1 94 ? -0.518 24.054 93.059 1.00 57.43 183 VAL B C 1
ATOM 2861 O O . VAL B 1 94 ? -0.487 25.239 93.383 1.00 59.03 183 VAL B O 1
ATOM 2865 N N . GLU B 1 95 ? -1.054 23.108 93.824 1.00 55.03 184 GLU B N 1
ATOM 2866 C CA . GLU B 1 95 ? -1.594 23.413 95.143 1.00 53.84 184 GLU B CA 1
ATOM 2867 C C . GLU B 1 95 ? -0.931 22.547 96.209 1.00 52.24 184 GLU B C 1
ATOM 2868 O O . GLU B 1 95 ? -0.927 21.319 96.116 1.00 48.13 184 GLU B O 1
ATOM 2874 N N . VAL B 1 96 ? -0.370 23.201 97.220 1.00 48.00 185 VAL B N 1
ATOM 2875 C CA . VAL B 1 96 ? 0.307 22.512 98.314 1.00 55.32 185 VAL B CA 1
ATOM 2876 C C . VAL B 1 96 ? -0.558 22.349 99.564 1.00 53.73 185 VAL B C 1
ATOM 2877 O O . VAL B 1 96 ? -1.147 23.309 10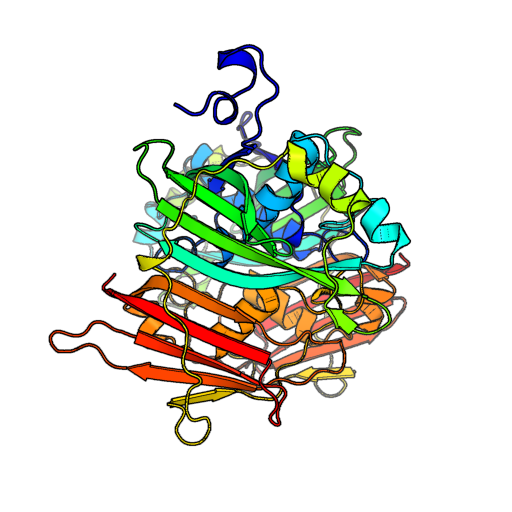0.056 1.00 49.41 185 VAL B O 1
ATOM 2881 N N . GLU B 1 97 ? -0.622 21.119 100.064 1.00 51.15 186 GLU B N 1
ATOM 2882 C CA . GLU B 1 97 ? -1.288 20.809 101.326 1.00 56.72 186 GLU B CA 1
ATOM 2883 C C . GLU B 1 97 ? -0.264 20.502 102.409 1.00 55.55 186 GLU B C 1
ATOM 2884 O O . GLU B 1 97 ? 0.600 19.650 102.217 1.00 49.18 186 GLU B O 1
ATOM 2890 N N . CYS B 1 98 ? -0.347 21.193 103.540 1.00 54.43 187 CYS B N 1
ATOM 2891 C CA . CYS B 1 98 ? 0.598 20.947 104.623 1.00 46.73 187 CYS B CA 1
ATOM 2892 C C . CYS B 1 98 ? -0.085 20.874 105.985 1.00 55.04 187 CYS B C 1
ATOM 2893 O O . CYS B 1 98 ? -1.075 21.562 106.239 1.00 54.77 187 CYS B O 1
ATOM 2896 N N . TRP B 1 99 ? 0.465 20.035 106.858 1.00 45.45 188 TRP B N 1
ATOM 2897 C CA . TRP B 1 99 ? -0.051 19.871 108.211 1.00 47.64 188 TRP B CA 1
ATOM 2898 C C . TRP B 1 99 ? 1.003 19.227 109.105 1.00 48.97 188 TRP B C 1
ATOM 2899 O O . TRP B 1 99 ? 2.016 18.724 108.619 1.00 45.34 188 TRP B O 1
ATOM 2910 N N . ILE B 1 100 ? 0.757 19.240 110.410 1.00 45.12 189 ILE B N 1
ATOM 2911 C CA . ILE B 1 100 ? 1.666 18.607 111.358 1.00 51.43 189 ILE B CA 1
ATOM 2912 C C . ILE B 1 100 ? 0.963 17.536 112.184 1.00 53.99 189 ILE B C 1
ATOM 2913 O O . ILE B 1 100 ? -0.265 17.467 112.221 1.00 52.07 189 ILE B O 1
ATOM 2918 N N . GLY B 1 101 ? 1.759 16.701 112.841 1.00 48.02 190 GLY B N 1
ATOM 2919 C CA . GLY B 1 101 ? 1.242 15.621 113.659 1.00 55.31 190 GLY B CA 1
ATOM 2920 C C . GLY B 1 101 ? 2.319 15.123 114.600 1.00 59.99 190 GLY B C 1
ATOM 2921 O O . GLY B 1 101 ? 3.496 15.436 114.419 1.00 51.15 190 GLY B O 1
ATOM 2922 N N . ALA B 1 102 ? 1.924 14.354 115.609 1.00 52.15 191 ALA B N 1
ATOM 2923 C CA . ALA B 1 102 ? 2.895 13.784 116.530 1.00 50.96 191 ALA B CA 1
ATOM 2924 C C . ALA B 1 102 ? 3.695 12.706 115.813 1.00 53.65 191 ALA B C 1
ATOM 2925 O O . ALA B 1 102 ? 3.186 12.039 114.912 1.00 59.21 191 ALA B O 1
ATOM 2927 N N . SER B 1 103 ? 4.949 12.539 116.216 1.00 45.47 192 SER B N 1
ATOM 2928 C CA . SER B 1 103 ? 5.793 11.480 115.679 1.00 55.13 192 SER B CA 1
ATOM 2929 C C . SER B 1 103 ? 6.602 10.841 116.797 1.00 59.31 192 SER B C 1
ATOM 2930 O O . SER B 1 103 ? 7.660 11.342 117.173 1.00 60.26 192 SER B O 1
ATOM 2933 N N . GLY B 1 104 ? 6.106 9.726 117.321 1.00 59.72 193 GLY B N 1
ATOM 2934 C CA . GLY B 1 104 ? 6.651 9.155 118.537 1.00 53.18 193 GLY B CA 1
ATOM 2935 C C . GLY B 1 104 ? 6.363 10.043 119.732 1.00 62.70 193 GLY B C 1
ATOM 2936 O O . GLY B 1 104 ? 5.446 10.863 119.693 1.00 57.73 193 GLY B O 1
ATOM 2937 N N . ASN B 1 105 ? 7.142 9.885 120.797 1.00 59.78 194 ASN B N 1
ATOM 2938 C CA . ASN B 1 105 ? 6.867 10.600 122.037 1.00 58.03 194 ASN B CA 1
ATOM 2939 C C . ASN B 1 105 ? 7.432 12.017 122.079 1.00 57.19 194 ASN B C 1
ATOM 2940 O O . ASN B 1 105 ? 6.935 12.866 122.818 1.00 56.93 194 ASN B O 1
ATOM 2945 N N . ASN B 1 106 ? 8.468 12.273 121.287 1.00 59.20 195 ASN B N 1
ATOM 2946 C CA . ASN B 1 106 ? 9.162 13.555 121.352 1.00 59.97 195 ASN B CA 1
ATOM 2947 C C . ASN B 1 106 ? 9.516 14.129 119.986 1.00 62.42 195 ASN B C 1
ATOM 2948 O O . ASN B 1 106 ? 10.336 15.042 119.882 1.00 64.80 195 ASN B O 1
ATOM 2953 N N . GLY B 1 107 ? 8.903 13.589 118.940 1.00 62.08 196 GLY B N 1
ATOM 2954 C CA . GLY B 1 107 ? 9.115 14.100 117.601 1.00 59.20 196 GLY B CA 1
ATOM 2955 C C . GLY B 1 107 ? 7.871 14.725 117.005 1.00 58.19 196 GLY B C 1
ATOM 2956 O O . GLY B 1 107 ? 6.750 14.430 117.419 1.00 62.04 196 GLY B O 1
ATOM 2957 N N . MET B 1 108 ? 8.078 15.597 116.025 1.00 56.64 197 MET B N 1
ATOM 2958 C CA . MET B 1 108 ? 6.980 16.201 115.285 1.00 54.24 197 MET B CA 1
ATOM 2959 C C . MET B 1 108 ? 7.178 15.987 113.794 1.00 51.91 197 MET B C 1
ATOM 2960 O O . MET B 1 108 ? 8.270 16.203 113.269 1.00 53.21 197 MET B O 1
ATOM 2965 N N . ARG B 1 109 ? 6.124 15.558 113.111 1.00 51.57 198 ARG B N 1
ATOM 2966 C CA . ARG B 1 109 ? 6.213 15.349 111.675 1.00 50.72 198 ARG B CA 1
ATOM 2967 C C . ARG B 1 109 ? 5.426 16.402 110.907 1.00 49.97 198 ARG B C 1
ATOM 2968 O O . ARG B 1 109 ? 4.329 16.793 111.304 1.00 51.99 198 ARG B O 1
ATOM 2976 N N . ARG B 1 110 ? 6.010 16.870 109.811 1.00 50.67 199 ARG B N 1
ATOM 2977 C CA . ARG B 1 110 ? 5.325 17.774 108.900 1.00 50.18 199 ARG B CA 1
ATOM 2978 C C . ARG B 1 110 ? 5.151 17.065 107.562 1.00 46.52 199 ARG B C 1
ATOM 2979 O O . ARG B 1 110 ? 6.128 16.612 106.969 1.00 44.17 199 ARG B O 1
ATOM 2987 N N . ASP B 1 111 ? 3.915 16.973 107.083 1.00 42.82 200 ASP B N 1
ATOM 2988 C CA . ASP B 1 111 ? 3.647 16.250 105.844 1.00 46.26 200 ASP B CA 1
ATOM 2989 C C . ASP B 1 111 ? 3.043 17.140 104.766 1.00 47.66 200 ASP B C 1
ATOM 2990 O O . ASP B 1 111 ? 2.350 18.115 105.062 1.00 46.28 200 ASP B O 1
ATOM 2995 N N . PHE B 1 112 ? 3.309 16.787 103.512 1.00 47.15 201 PHE B N 1
ATOM 2996 C CA . PHE B 1 112 ? 2.949 17.628 102.378 1.00 51.26 201 PHE B CA 1
ATOM 2997 C C . PHE B 1 112 ? 2.317 16.846 101.233 1.00 50.62 201 PHE B C 1
ATOM 2998 O O . PHE B 1 112 ? 2.737 15.734 100.915 1.00 51.92 201 PHE B O 1
ATOM 3006 N N . LEU B 1 113 ? 1.305 17.449 100.620 1.00 51.19 202 LEU B N 1
ATOM 3007 C CA . LEU B 1 113 ? 0.731 16.945 99.379 1.00 47.81 202 LEU B CA 1
ATOM 3008 C C . LEU B 1 113 ? 0.697 18.072 98.355 1.00 51.33 202 LEU B C 1
ATOM 3009 O O . LEU B 1 113 ? 0.151 19.142 98.622 1.00 54.41 202 LEU B O 1
ATOM 3014 N N . VAL B 1 114 ? 1.276 17.834 97.182 1.00 53.78 203 VAL B N 1
ATOM 3015 C CA . VAL B 1 114 ? 1.250 18.831 96.119 1.00 52.33 203 VAL B CA 1
ATOM 3016 C C . VAL B 1 114 ? 0.441 18.330 94.930 1.00 52.88 203 VAL B C 1
ATOM 3017 O O . VAL B 1 114 ? 0.767 17.305 94.332 1.00 58.76 203 VAL B O 1
ATOM 3021 N N . ARG B 1 115 ? -0.615 19.062 94.594 1.00 54.59 204 ARG B N 1
ATOM 3022 C CA . ARG B 1 115 ? -1.504 18.667 93.510 1.00 58.08 204 ARG B CA 1
ATOM 3023 C C . ARG B 1 115 ? -1.497 19.645 92.343 1.00 58.10 204 ARG B C 1
ATOM 3024 O O . ARG B 1 115 ? -1.286 20.842 92.523 1.00 57.70 204 ARG B O 1
ATOM 3032 N N . ASP B 1 116 ? -1.735 19.117 91.148 1.00 61.03 205 ASP B N 1
ATOM 3033 C CA . ASP B 1 116 ? -1.983 19.939 89.971 1.00 61.69 205 ASP B CA 1
ATOM 3034 C C . ASP B 1 116 ? -3.424 20.434 90.011 1.00 66.43 205 ASP B C 1
ATOM 3035 O O . ASP B 1 116 ? -4.355 19.633 90.033 1.00 62.54 205 ASP B O 1
ATOM 3040 N N . CYS B 1 117 ? -3.603 21.750 90.016 1.00 67.59 206 CYS B N 1
ATOM 3041 C CA . CYS B 1 117 ? -4.924 22.355 90.173 1.00 64.78 206 CYS B CA 1
ATOM 3042 C C . CYS B 1 117 ? -5.923 21.962 89.083 1.00 69.90 206 CYS B C 1
ATOM 3043 O O . CYS B 1 117 ? -7.130 21.988 89.314 1.00 71.19 206 CYS B O 1
ATOM 3046 N N . LYS B 1 118 ? -5.434 21.603 87.899 1.00 70.18 207 LYS B N 1
ATOM 3047 C CA . LYS B 1 118 ? -6.340 21.233 86.815 1.00 69.63 207 LYS B CA 1
ATOM 3048 C C . LYS B 1 118 ? -6.800 19.779 86.894 1.00 67.80 207 LYS B C 1
ATOM 3049 O O . LYS B 1 118 ? -7.991 19.491 86.761 1.00 76.37 207 LYS B O 1
ATOM 3055 N N . THR B 1 119 ? -5.856 18.865 87.095 1.00 67.62 208 THR B N 1
ATOM 3056 C CA . THR B 1 119 ? -6.166 17.439 87.110 1.00 64.06 208 THR B CA 1
ATOM 3057 C C . THR B 1 119 ? -6.405 16.906 88.517 1.00 68.53 208 THR B C 1
ATOM 3058 O O . THR B 1 119 ? -6.988 15.837 88.702 1.00 64.70 208 THR B O 1
ATOM 3062 N N . GLY B 1 120 ? -5.944 17.656 89.511 1.00 70.60 209 GLY B N 1
ATOM 3063 C CA . GLY B 1 120 ? -6.064 17.237 90.894 1.00 63.94 209 GLY B CA 1
ATOM 3064 C C . GLY B 1 120 ? -5.185 16.068 91.300 1.00 60.15 209 GLY B C 1
ATOM 3065 O O . GLY B 1 120 ? -5.247 15.629 92.446 1.00 65.38 209 GLY B O 1
ATOM 3066 N N . GLU B 1 121 ? -4.368 15.560 90.381 1.00 58.34 210 GLU B N 1
ATOM 3067 C CA . GLU B 1 121 ? -3.447 14.473 90.712 1.00 68.47 210 GLU B CA 1
ATOM 3068 C C . GLU B 1 121 ? -2.353 14.943 91.655 1.00 70.55 210 GLU B C 1
ATOM 3069 O O . GLU B 1 121 ? -1.872 16.071 91.563 1.00 68.01 210 GLU B O 1
ATOM 3075 N N . ILE B 1 122 ? -1.951 14.049 92.545 1.00 64.52 211 ILE B N 1
ATOM 3076 C CA . ILE B 1 122 ? -0.841 14.303 93.443 1.00 63.01 211 ILE B CA 1
ATOM 3077 C C . ILE B 1 122 ? 0.486 14.187 92.698 1.00 63.13 211 ILE B C 1
ATOM 3078 O O . ILE B 1 122 ? 0.768 13.168 92.063 1.00 60.00 211 ILE B O 1
ATOM 3083 N N . LEU B 1 123 ? 1.288 15.245 92.775 1.00 68.06 212 LEU B N 1
ATOM 3084 C CA . LEU B 1 123 ? 2.579 15.300 92.101 1.00 62.16 212 LEU B CA 1
ATOM 3085 C C . LEU B 1 123 ? 3.704 14.906 93.046 1.00 55.26 212 LEU B C 1
ATOM 3086 O O . LEU B 1 123 ? 4.645 14.215 92.659 1.00 58.08 212 LEU B O 1
ATOM 3091 N N . THR B 1 124 ? 3.600 15.355 94.292 1.00 57.29 213 THR B N 1
ATOM 3092 C CA . THR B 1 124 ? 4.653 15.132 95.270 1.00 61.84 213 THR B CA 1
ATOM 3093 C C . THR B 1 124 ? 4.089 14.826 96.657 1.00 60.19 213 THR B C 1
ATOM 3094 O O . THR B 1 124 ? 3.139 15.467 97.108 1.00 52.59 213 THR B O 1
ATOM 3098 N N . ARG B 1 125 ? 4.675 13.836 97.323 1.00 57.50 214 ARG B N 1
ATOM 3099 C CA . ARG B 1 125 ? 4.350 13.546 98.714 1.00 58.45 214 ARG B CA 1
ATOM 3100 C C . ARG B 1 125 ? 5.627 13.622 99.537 1.00 58.97 214 ARG B C 1
ATOM 3101 O O . ARG B 1 125 ? 6.680 13.152 99.106 1.00 52.94 214 ARG B O 1
ATOM 3109 N N . CYS B 1 126 ? 5.537 14.221 100.719 1.00 56.57 215 CYS B N 1
ATOM 3110 C CA . CYS B 1 126 ? 6.718 14.426 101.545 1.00 54.77 215 CYS B CA 1
ATOM 3111 C C . CYS B 1 126 ? 6.396 14.433 103.033 1.00 51.85 215 CYS B C 1
ATOM 3112 O O . CYS B 1 126 ? 5.291 14.791 103.442 1.00 52.77 215 CYS B O 1
ATOM 3115 N N . THR B 1 127 ? 7.374 14.025 103.835 1.00 47.59 216 THR B N 1
ATOM 3116 C CA . THR B 1 127 ? 7.284 14.137 105.284 1.00 50.05 216 THR B CA 1
ATOM 3117 C C . THR B 1 127 ? 8.648 14.445 105.898 1.00 47.24 216 THR B C 1
ATOM 3118 O O . THR B 1 127 ? 9.672 13.909 105.472 1.00 46.51 216 THR B O 1
ATOM 3122 N N . SER B 1 128 ? 8.656 15.333 106.886 1.00 47.26 217 SER B N 1
ATOM 3123 C CA . SER B 1 128 ? 9.883 15.683 107.590 1.00 49.79 217 SER B CA 1
ATOM 3124 C C . SER B 1 128 ? 9.724 15.488 109.094 1.00 48.20 217 SER B C 1
ATOM 3125 O O . SER B 1 128 ? 8.706 15.863 109.672 1.00 49.09 217 SER B O 1
ATOM 3128 N N . LEU B 1 129 ? 10.733 14.894 109.723 1.00 46.37 218 LEU B N 1
ATOM 3129 C CA . LEU B 1 129 ? 10.701 14.662 111.163 1.00 51.79 218 LEU B CA 1
ATOM 3130 C C . LEU B 1 129 ? 11.575 15.666 111.901 1.00 49.18 218 LEU B C 1
ATOM 3131 O O . LEU B 1 129 ? 12.759 15.808 111.600 1.00 51.54 218 LEU B O 1
ATOM 3136 N N . SER B 1 130 ? 10.984 16.360 112.867 1.00 43.77 219 SER B N 1
ATOM 3137 C CA . SER B 1 130 ? 11.729 17.307 113.686 1.00 48.53 219 SER B CA 1
ATOM 3138 C C . SER B 1 130 ? 11.728 16.910 115.158 1.00 50.09 219 SER B C 1
ATOM 3139 O O . SER B 1 130 ? 10.800 16.259 115.638 1.00 54.67 219 SER B O 1
ATOM 3142 N N . VAL B 1 131 ? 12.780 17.306 115.865 1.00 50.11 220 VAL B N 1
ATOM 3143 C CA . VAL B 1 131 ? 12.888 17.064 117.298 1.00 52.96 220 VAL B CA 1
ATOM 3144 C C . VAL B 1 131 ? 13.374 18.331 117.987 1.00 50.14 220 VAL B C 1
ATOM 3145 O O . VAL B 1 131 ? 13.924 19.223 117.342 1.00 49.99 220 VAL B O 1
ATOM 3149 N N . LEU B 1 132 ? 13.171 18.411 119.298 1.00 50.76 221 LEU B N 1
ATOM 3150 C CA . LEU B 1 132 ? 13.622 19.571 120.055 1.00 50.67 221 LEU B CA 1
ATOM 3151 C C . LEU B 1 132 ? 15.078 19.406 120.447 1.00 55.31 221 LEU B C 1
ATOM 3152 O O . LEU B 1 132 ? 15.506 18.327 120.856 1.00 54.30 221 LEU B O 1
ATOM 3157 N N . MET B 1 133 ? 15.840 20.483 120.315 1.00 49.28 222 MET B N 1
ATOM 3158 C CA . MET B 1 133 ? 17.232 20.461 120.721 1.00 57.14 222 MET B CA 1
ATOM 3159 C C . MET B 1 133 ? 17.595 21.676 121.565 1.00 59.20 222 MET B C 1
ATOM 3160 O O . MET B 1 133 ? 17.211 22.803 121.249 1.00 58.26 222 MET B O 1
ATOM 3165 N N . ASN B 1 134 ? 18.335 21.437 122.642 1.00 61.60 223 ASN B N 1
ATOM 3166 C CA . ASN B 1 134 ? 18.870 22.518 123.455 1.00 64.45 223 ASN B CA 1
ATOM 3167 C C . ASN B 1 134 ? 20.023 23.197 122.726 1.00 63.61 223 ASN B C 1
ATOM 3168 O O . ASN B 1 134 ? 21.005 22.548 122.368 1.00 62.61 223 ASN B O 1
ATOM 3173 N N . THR B 1 135 ? 19.901 24.500 122.500 1.00 60.28 224 THR B N 1
ATOM 3174 C CA . THR B 1 135 ? 20.908 25.230 121.738 1.00 67.38 224 THR B CA 1
ATOM 3175 C C . THR B 1 135 ? 22.195 25.417 122.534 1.00 72.59 224 THR B C 1
ATOM 3176 O O . THR B 1 135 ? 23.281 25.513 121.962 1.00 66.57 224 THR B O 1
ATOM 3180 N N . ARG B 1 136 ? 22.067 25.462 123.855 1.00 65.09 225 ARG B N 1
ATOM 3181 C CA . ARG B 1 136 ? 23.221 25.635 124.728 1.00 63.63 225 ARG B CA 1
ATOM 3182 C C . ARG B 1 136 ? 23.984 24.328 124.957 1.00 69.64 225 ARG B C 1
ATOM 3183 O O . ARG B 1 136 ? 25.183 24.253 124.718 1.00 75.91 225 ARG B O 1
ATOM 3191 N N . THR B 1 137 ? 23.287 23.303 125.433 1.00 66.73 226 THR B N 1
ATOM 3192 C CA . THR B 1 137 ? 23.923 22.042 125.806 1.00 66.11 226 THR B CA 1
ATOM 3193 C C . THR B 1 137 ? 24.099 21.068 124.633 1.00 72.83 226 THR B C 1
ATOM 3194 O O . THR B 1 137 ? 24.652 19.989 124.805 1.00 74.83 226 THR B O 1
ATOM 3198 N N . ARG B 1 138 ? 23.606 21.450 123.458 1.00 74.58 227 ARG B N 1
ATOM 3199 C CA . ARG B 1 138 ? 23.611 20.607 122.257 1.00 73.59 227 ARG B CA 1
ATOM 3200 C C . ARG B 1 138 ? 22.976 19.261 122.470 1.00 72.58 227 ARG B C 1
ATOM 3201 O O . ARG B 1 138 ? 23.355 18.295 121.821 1.00 77.29 227 ARG B O 1
ATOM 3209 N N . ARG B 1 139 ? 21.987 19.195 123.343 1.00 76.33 228 ARG B N 1
ATOM 3210 C CA . ARG B 1 139 ? 21.409 17.910 123.650 1.00 70.61 228 ARG B CA 1
ATOM 3211 C C . ARG B 1 139 ? 19.950 17.887 123.233 1.00 67.40 228 ARG B C 1
ATOM 3212 O O . ARG B 1 139 ? 19.211 18.853 123.434 1.00 65.66 228 ARG B O 1
ATOM 3220 N N . LEU B 1 140 ? 19.553 16.785 122.608 1.00 68.33 229 LEU B N 1
ATOM 3221 C CA . LEU B 1 140 ? 18.163 16.599 122.230 1.00 63.23 229 LEU B CA 1
ATOM 3222 C C . LEU B 1 140 ? 17.320 16.625 123.495 1.00 61.53 229 LEU B C 1
ATOM 3223 O O . LEU B 1 140 ? 17.733 16.119 124.539 1.00 63.91 229 LEU B O 1
ATOM 3228 N N . SER B 1 141 ? 16.143 17.229 123.402 1.00 62.38 230 SER B N 1
ATOM 3229 C CA . SER B 1 141 ? 15.260 17.353 124.550 1.00 56.26 230 SER B CA 1
ATOM 3230 C C . SER B 1 141 ? 13.906 16.723 124.284 1.00 61.84 230 SER B C 1
ATOM 3231 O O . SER B 1 141 ? 13.444 16.673 123.144 1.00 67.80 230 SER B O 1
ATOM 3234 N N . THR B 1 142 ? 13.277 16.237 125.346 1.00 60.29 231 THR B N 1
ATOM 3235 C CA . THR B 1 142 ? 11.896 15.794 125.265 1.00 62.80 231 THR B CA 1
ATOM 3236 C C . THR B 1 142 ? 11.003 17.008 125.053 1.00 60.59 231 THR B C 1
ATOM 3237 O O . THR B 1 142 ? 11.449 18.145 125.200 1.00 60.17 231 THR B O 1
ATOM 3241 N N . ILE B 1 143 ? 9.742 16.772 124.712 1.00 53.97 232 ILE B N 1
ATOM 3242 C CA . ILE B 1 143 ? 8.812 17.871 124.500 1.00 55.09 232 ILE B CA 1
ATOM 3243 C C . ILE B 1 143 ? 8.120 18.234 125.806 1.00 53.16 232 ILE B C 1
ATOM 3244 O O . ILE B 1 143 ? 7.337 17.446 126.335 1.00 59.37 232 ILE B O 1
ATOM 3249 N N . PRO B 1 144 ? 8.415 19.430 126.337 1.00 53.45 233 PRO B N 1
ATOM 3250 C CA . PRO B 1 144 ? 7.743 19.855 127.568 1.00 57.05 233 PRO B CA 1
ATOM 3251 C C . PRO B 1 144 ? 6.255 20.064 127.326 1.00 52.23 233 PRO B C 1
ATOM 3252 O O . PRO B 1 144 ? 5.857 20.396 126.209 1.00 53.98 233 PRO B O 1
ATOM 3256 N N . ASP B 1 145 ? 5.450 19.863 128.363 1.00 51.64 234 ASP B N 1
ATOM 3257 C CA . ASP B 1 145 ? 4.000 19.965 128.249 1.00 56.95 234 ASP B CA 1
ATOM 3258 C C . ASP B 1 145 ? 3.574 21.358 127.797 1.00 55.44 234 ASP B C 1
ATOM 3259 O O . ASP B 1 145 ? 2.567 21.518 127.107 1.00 50.93 234 ASP B O 1
ATOM 3264 N N . GLU B 1 146 ? 4.352 22.360 128.194 1.00 57.15 235 GLU B N 1
ATOM 3265 C CA . GLU B 1 146 ? 4.073 23.745 127.838 1.00 57.58 235 GLU B CA 1
ATOM 3266 C C . GLU B 1 146 ? 4.187 23.983 126.333 1.00 56.99 235 GLU B C 1
ATOM 3267 O O . GLU B 1 146 ? 3.489 24.830 125.777 1.00 59.98 235 GLU B O 1
ATOM 3273 N N . VAL B 1 147 ? 5.066 23.230 125.679 1.00 50.48 236 VAL B N 1
ATOM 3274 C CA . VAL B 1 147 ? 5.241 23.342 124.235 1.00 55.47 236 VAL B CA 1
ATOM 3275 C C . VAL B 1 147 ? 4.228 22.466 123.503 1.00 50.73 236 VAL B C 1
ATOM 3276 O O . VAL B 1 147 ? 3.698 22.854 122.460 1.00 55.76 236 VAL B O 1
ATOM 3280 N N . ARG B 1 148 ? 3.948 21.290 124.059 1.00 51.21 237 ARG B N 1
ATOM 3281 C CA . ARG B 1 148 ? 2.916 20.420 123.505 1.00 49.01 237 ARG B CA 1
ATOM 3282 C C . ARG B 1 148 ? 1.563 21.116 123.589 1.00 49.01 237 ARG B C 1
ATOM 3283 O O . ARG B 1 148 ? 0.699 20.921 122.738 1.00 47.91 237 ARG B O 1
ATOM 3291 N N . GLY B 1 149 ? 1.392 21.936 124.619 1.00 46.27 238 GLY B N 1
ATOM 3292 C CA . GLY B 1 149 ? 0.184 22.725 124.774 1.00 47.31 238 GLY B CA 1
ATOM 3293 C C . GLY B 1 149 ? 0.040 23.745 123.660 1.00 54.06 238 GLY B C 1
ATOM 3294 O O . GLY B 1 149 ? -1.063 24.201 123.360 1.00 53.40 238 GLY B O 1
ATOM 3295 N N . GLU B 1 150 ? 1.165 24.106 123.048 1.00 49.51 239 GLU B N 1
ATOM 3296 C CA . GLU B 1 150 ? 1.174 25.079 121.961 1.00 46.22 239 GLU B CA 1
ATOM 3297 C C . GLU B 1 150 ? 0.860 24.448 120.606 1.00 41.83 239 GLU B C 1
ATOM 3298 O O . GLU B 1 150 ? 0.031 24.960 119.855 1.00 45.89 239 GLU B O 1
ATOM 3304 N N . ILE B 1 151 ? 1.521 23.335 120.298 1.00 42.51 240 ILE B N 1
ATOM 3305 C CA . ILE B 1 151 ? 1.429 22.736 118.968 1.00 47.16 240 ILE B CA 1
ATOM 3306 C C . ILE B 1 151 ? 0.480 21.540 118.926 1.00 47.57 240 ILE B C 1
ATOM 3307 O O . ILE B 1 151 ? -0.054 21.203 117.869 1.00 48.47 240 ILE B O 1
ATOM 3312 N N . GLY B 1 152 ? 0.284 20.900 120.076 1.00 50.24 241 GLY B N 1
ATOM 3313 C CA . GLY B 1 152 ? -0.565 19.725 120.188 1.00 45.30 241 GLY B CA 1
ATOM 3314 C C . GLY B 1 152 ? -1.955 19.792 119.576 1.00 40.53 241 GLY B C 1
ATOM 3315 O O . GLY B 1 152 ? -2.351 18.868 118.866 1.00 47.55 241 GLY B O 1
ATOM 3316 N N . PRO B 1 153 ? -2.708 20.876 119.838 1.00 43.68 242 PRO B N 1
ATOM 3317 C CA . PRO B 1 153 ? -4.051 20.976 119.250 1.00 39.73 242 PRO B CA 1
ATOM 3318 C C . PRO B 1 153 ? -4.052 21.105 117.726 1.00 51.13 242 PRO B C 1
ATOM 3319 O O . PRO B 1 153 ? -5.119 21.051 117.114 1.00 50.54 242 PRO B O 1
ATOM 3323 N N . ALA B 1 154 ? -2.878 21.271 117.126 1.00 47.45 243 ALA B N 1
ATOM 3324 C CA . ALA B 1 154 ? -2.774 21.376 115.675 1.00 46.01 243 ALA B CA 1
ATOM 3325 C C . ALA B 1 154 ? -2.473 20.021 115.041 1.00 44.73 243 ALA B C 1
ATOM 3326 O O . ALA B 1 154 ? -2.499 19.881 113.819 1.00 46.71 243 ALA B O 1
ATOM 3328 N N . PHE B 1 155 ? -2.185 19.026 115.876 1.00 43.20 244 PHE B N 1
ATOM 3329 C CA . PHE B 1 155 ? -1.855 17.691 115.387 1.00 43.75 244 PHE B CA 1
ATOM 3330 C C . PHE B 1 155 ? -3.037 17.019 114.699 1.00 48.05 244 PHE B C 1
ATOM 3331 O O . PHE B 1 155 ? -4.167 17.077 115.184 1.00 49.02 244 PHE B O 1
ATOM 3339 N N . ILE B 1 156 ? -2.764 16.376 113.567 1.00 46.19 245 ILE B N 1
ATOM 3340 C CA . ILE B 1 156 ? -3.706 15.444 112.953 1.00 49.43 245 ILE B CA 1
ATOM 3341 C C . ILE B 1 156 ? -2.957 14.182 112.529 1.00 58.19 245 ILE B C 1
ATOM 3342 O O . ILE B 1 156 ? -1.733 14.191 112.390 1.00 52.17 245 ILE B O 1
ATOM 3347 N N . ASP B 1 157 ? -3.702 13.100 112.330 1.00 60.31 246 ASP B N 1
ATOM 3348 C CA . ASP B 1 157 ? -3.117 11.770 112.193 1.00 61.32 246 ASP B CA 1
ATOM 3349 C C . ASP B 1 157 ? -2.823 11.327 110.758 1.00 61.28 246 ASP B C 1
ATOM 3350 O O . ASP B 1 157 ? -2.218 10.274 110.547 1.00 60.59 246 ASP B O 1
ATOM 3355 N N . ASN B 1 158 ? -3.255 12.115 109.779 1.00 58.99 247 ASN B N 1
ATOM 3356 C CA . ASN B 1 158 ? -3.023 11.777 108.377 1.00 58.64 247 ASN B CA 1
ATOM 3357 C C . ASN B 1 158 ? -1.541 11.691 108.032 1.00 53.77 247 ASN B C 1
ATOM 3358 O O . ASN B 1 158 ? -0.714 12.377 108.632 1.00 53.18 247 ASN B O 1
ATOM 3363 N N . VAL B 1 159 ? -1.209 10.842 107.065 1.00 55.57 248 VAL B N 1
ATOM 3364 C CA . VAL B 1 159 ? 0.150 10.787 106.546 1.00 56.96 248 VAL B CA 1
ATOM 3365 C C . VAL B 1 159 ? 0.132 10.945 105.029 1.00 57.20 248 VAL B C 1
ATOM 3366 O O . VAL B 1 159 ? -0.766 10.444 104.350 1.00 61.15 248 VAL B O 1
ATOM 3370 N N . ALA B 1 160 ? 1.121 11.659 104.504 1.00 61.92 249 ALA B N 1
ATOM 3371 C CA . ALA B 1 160 ? 1.294 11.786 103.063 1.00 55.43 249 ALA B CA 1
ATOM 3372 C C . ALA B 1 160 ? 2.247 10.710 102.572 1.00 56.71 249 ALA B C 1
ATOM 3373 O O . ALA B 1 160 ? 2.246 10.339 101.398 1.00 63.43 249 ALA B O 1
ATOM 3375 N N . VAL B 1 161 ? 3.061 10.213 103.496 1.00 58.31 250 VAL B N 1
ATOM 3376 C CA . VAL B 1 161 ? 4.083 9.223 103.196 1.00 64.25 250 VAL B CA 1
ATOM 3377 C C . VAL B 1 161 ? 4.039 8.130 104.251 1.00 68.95 250 VAL B C 1
ATOM 3378 O O . VAL B 1 161 ? 4.139 8.406 105.447 1.00 65.74 250 VAL B O 1
ATOM 3382 N N . LYS B 1 162 ? 3.887 6.888 103.808 1.00 70.54 251 LYS B N 1
ATOM 3383 C CA . LYS B 1 162 ? 3.801 5.776 104.739 1.00 74.01 251 LYS B CA 1
ATOM 3384 C C . LYS B 1 162 ? 5.181 5.384 105.239 1.00 72.40 251 LYS B C 1
ATOM 3385 O O . LYS B 1 162 ? 6.177 5.528 104.528 1.00 69.58 251 LYS B O 1
ATOM 3391 N N . ASP B 1 163 ? 5.222 4.915 106.482 1.00 78.35 252 ASP B N 1
ATOM 3392 C CA . ASP B 1 163 ? 6.441 4.423 107.111 1.00 75.17 252 ASP B CA 1
ATOM 3393 C C . ASP B 1 163 ? 7.127 3.407 106.203 1.00 77.76 252 ASP B C 1
ATOM 3394 O O . ASP B 1 163 ? 8.350 3.405 106.060 1.00 74.60 252 ASP B O 1
ATOM 3399 N N . ASP B 1 164 ? 6.310 2.534 105.617 1.00 84.78 253 ASP B N 1
ATOM 3400 C CA . ASP B 1 164 ? 6.736 1.536 104.637 1.00 79.60 253 ASP B CA 1
ATOM 3401 C C . ASP B 1 164 ? 7.721 2.051 103.586 1.00 79.25 253 ASP B C 1
ATOM 3402 O O . ASP B 1 164 ? 8.701 1.380 103.258 1.00 79.38 253 ASP B O 1
ATOM 3407 N N . GLU B 1 165 ? 7.461 3.252 103.077 1.00 78.45 254 GLU B N 1
ATOM 3408 C CA . GLU B 1 165 ? 8.194 3.787 101.933 1.00 72.63 254 GLU B CA 1
ATOM 3409 C C . GLU B 1 165 ? 9.562 4.361 102.292 1.00 69.96 254 GLU B C 1
ATOM 3410 O O . GLU B 1 165 ? 10.391 4.591 101.411 1.00 71.11 254 GLU B O 1
ATOM 3416 N N . ILE B 1 166 ? 9.793 4.604 103.578 1.00 73.49 255 ILE B N 1
ATOM 3417 C CA . ILE B 1 166 ? 11.036 5.226 104.021 1.00 73.85 255 ILE B CA 1
ATOM 3418 C C . ILE B 1 166 ? 12.027 4.199 104.555 1.00 75.52 255 ILE B C 1
ATOM 3419 O O . ILE B 1 166 ? 11.758 3.515 105.542 1.00 73.72 255 ILE B O 1
ATOM 3424 N N . LYS B 1 167 ? 13.174 4.098 103.890 1.00 76.09 256 LYS B N 1
ATOM 3425 C CA . LYS B 1 167 ? 14.214 3.158 104.283 1.00 77.56 256 LYS B CA 1
ATOM 3426 C C . LYS B 1 167 ? 15.342 3.873 105.014 1.00 74.52 256 LYS B C 1
ATOM 3427 O O . LYS B 1 167 ? 15.725 4.982 104.643 1.00 78.05 256 LYS B O 1
ATOM 3433 N N . LYS B 1 168 ? 15.862 3.238 106.060 1.00 70.83 257 LYS B N 1
ATOM 3434 C CA . LYS B 1 168 ? 17.022 3.760 106.771 1.00 71.17 257 LYS B CA 1
ATOM 3435 C C . LYS B 1 168 ? 18.220 3.785 105.833 1.00 71.09 257 LYS B C 1
ATOM 3436 O O . LYS B 1 168 ? 18.433 2.846 105.068 1.00 78.15 257 LYS B O 1
ATOM 3442 N N . LEU B 1 169 ? 18.999 4.860 105.890 1.00 64.10 258 LEU B N 1
ATOM 3443 C CA . LEU B 1 169 ? 20.086 5.042 104.941 1.00 68.35 258 LEU B CA 1
ATOM 3444 C C . LEU B 1 169 ? 21.407 4.524 105.487 1.00 71.00 258 LEU B C 1
ATOM 3445 O O . LEU B 1 169 ? 21.731 4.710 106.659 1.00 63.76 258 LEU B O 1
ATOM 3450 N N . GLN B 1 170 ? 22.164 3.867 104.616 1.00 78.90 259 GLN B N 1
ATOM 3451 C CA . GLN B 1 170 ? 23.522 3.453 104.926 1.00 72.73 259 GLN B CA 1
ATOM 3452 C C . GLN B 1 170 ? 24.512 4.478 104.389 1.00 71.25 259 GLN B C 1
ATOM 3453 O O . GLN B 1 170 ? 24.400 4.915 103.244 1.00 73.08 259 GLN B O 1
ATOM 3459 N N . LYS B 1 171 ? 25.468 4.871 105.224 1.00 73.64 260 LYS B N 1
ATOM 3460 C CA . LYS B 1 171 ? 26.551 5.746 104.788 1.00 69.12 260 LYS B CA 1
ATOM 3461 C C . LYS B 1 171 ? 27.359 5.098 103.670 1.00 72.53 260 LYS B C 1
ATOM 3462 O O . LYS B 1 171 ? 27.695 3.917 103.744 1.00 75.43 260 LYS B O 1
ATOM 3468 N N . LEU B 1 172 ? 27.668 5.868 102.632 1.00 75.99 261 LEU B N 1
ATOM 3469 C CA . LEU B 1 172 ? 28.504 5.364 101.553 1.00 72.17 261 LEU B CA 1
ATOM 3470 C C . LEU B 1 172 ? 29.941 5.286 102.041 1.00 75.21 261 LEU B C 1
ATOM 3471 O O . LEU B 1 172 ? 30.339 6.036 102.931 1.00 74.64 261 LEU B O 1
ATOM 3476 N N . ASN B 1 173 ? 30.721 4.383 101.463 1.00 76.85 262 ASN B N 1
ATOM 3477 C CA . ASN B 1 173 ? 32.144 4.348 101.758 1.00 75.23 262 ASN B CA 1
ATOM 3478 C C . ASN B 1 173 ? 32.794 5.579 101.138 1.00 72.94 262 ASN B C 1
ATOM 3479 O O . ASN B 1 173 ? 32.891 5.688 99.916 1.00 73.88 262 ASN B O 1
ATOM 3484 N N . ASP B 1 174 ? 33.231 6.508 101.984 1.00 73.98 263 ASP B N 1
ATOM 3485 C CA . ASP B 1 174 ? 33.759 7.785 101.514 1.00 69.12 263 ASP B CA 1
ATOM 3486 C C . ASP B 1 174 ? 35.100 7.620 100.804 1.00 76.67 263 ASP B C 1
ATOM 3487 O O . ASP B 1 174 ? 35.580 8.540 100.142 1.00 83.89 263 ASP B O 1
ATOM 3492 N N . SER B 1 175 ? 35.696 6.441 100.945 1.00 78.73 264 SER B N 1
ATOM 3493 C CA . SER B 1 175 ? 36.961 6.135 100.292 1.00 80.53 264 SER B CA 1
ATOM 3494 C C . SER B 1 175 ? 36.749 5.506 98.916 1.00 82.38 264 SER B C 1
ATOM 3495 O O . SER B 1 175 ? 37.710 5.252 98.190 1.00 84.45 264 SER B O 1
ATOM 3498 N N . THR B 1 176 ? 35.492 5.257 98.559 1.00 76.62 265 THR B N 1
ATOM 3499 C CA . THR B 1 176 ? 35.169 4.673 97.260 1.00 72.79 265 THR B CA 1
ATOM 3500 C C . THR B 1 176 ? 34.138 5.501 96.498 1.00 77.01 265 THR B C 1
ATOM 3501 O O . THR B 1 176 ? 33.412 4.976 95.653 1.00 76.66 265 THR B O 1
ATOM 3505 N N . ALA B 1 177 ? 34.076 6.794 96.799 1.00 78.25 266 ALA B N 1
ATOM 3506 C CA . ALA B 1 177 ? 33.076 7.670 96.197 1.00 74.00 266 ALA B CA 1
ATOM 3507 C C . ALA B 1 177 ? 33.398 7.986 94.739 1.00 70.76 266 ALA B C 1
ATOM 3508 O O . ALA B 1 177 ? 34.530 8.334 94.403 1.00 76.40 266 ALA B O 1
ATOM 3510 N N . ASP B 1 178 ? 32.390 7.859 93.881 1.00 60.61 267 ASP B N 1
ATOM 3511 C CA . ASP B 1 178 ? 32.539 8.135 92.454 1.00 66.39 267 ASP B CA 1
ATOM 3512 C C . ASP B 1 178 ? 32.818 9.610 92.173 1.00 69.64 267 ASP B C 1
ATOM 3513 O O . ASP B 1 178 ? 33.549 9.944 91.240 1.00 67.98 267 ASP B O 1
ATOM 3518 N N . TYR B 1 179 ? 32.234 10.489 92.981 1.00 70.31 268 TYR B N 1
ATOM 3519 C CA . TYR B 1 179 ? 32.425 11.925 92.812 1.00 67.74 268 TYR B CA 1
ATOM 3520 C C . TYR B 1 179 ? 32.632 12.602 94.158 1.00 65.77 268 TYR B C 1
ATOM 3521 O O . TYR B 1 179 ? 31.901 12.345 95.113 1.00 67.75 268 TYR B O 1
ATOM 3530 N N . ILE B 1 180 ? 33.633 13.473 94.223 1.00 67.02 269 ILE B N 1
ATOM 3531 C CA . ILE B 1 180 ? 33.993 14.143 95.465 1.00 65.22 269 ILE B CA 1
ATOM 3532 C C . ILE B 1 180 ? 34.300 15.611 95.195 1.00 61.39 269 ILE B C 1
ATOM 3533 O O . ILE B 1 180 ? 34.942 15.947 94.201 1.00 62.81 269 ILE B O 1
ATOM 3538 N N . GLN B 1 181 ? 33.837 16.483 96.085 1.00 65.54 270 GLN B N 1
ATOM 3539 C CA . GLN B 1 181 ? 34.098 17.910 95.963 1.00 63.38 270 GLN B CA 1
ATOM 3540 C C . GLN B 1 181 ? 34.218 18.546 97.340 1.00 65.03 270 GLN B C 1
ATOM 3541 O O . GLN B 1 181 ? 33.262 18.561 98.116 1.00 65.82 270 GLN B O 1
ATOM 3547 N N . GLY B 1 182 ? 35.401 19.072 97.635 1.00 55.79 271 GLY B N 1
ATOM 3548 C CA . GLY B 1 182 ? 35.663 19.686 98.922 1.00 51.76 271 GLY B CA 1
ATOM 3549 C C . GLY B 1 182 ? 35.696 21.193 98.794 1.00 50.56 271 GLY B C 1
ATOM 3550 O O . GLY B 1 182 ? 35.402 21.740 97.731 1.00 54.24 271 GLY B O 1
ATOM 3551 N N . GLY B 1 183 ? 36.053 21.870 99.879 1.00 57.84 272 GLY B N 1
ATOM 3552 C CA . GLY B 1 183 ? 36.167 23.315 99.864 1.00 58.12 272 GLY B CA 1
ATOM 3553 C C . GLY B 1 183 ? 34.823 24.014 99.805 1.00 63.92 272 GLY B C 1
ATOM 3554 O O . GLY B 1 183 ? 34.752 25.218 99.560 1.00 59.81 272 GLY B O 1
ATOM 3555 N N . LEU B 1 184 ? 33.752 23.258 100.026 1.00 62.78 273 LEU B N 1
ATOM 3556 C CA . LEU B 1 184 ? 32.419 23.842 100.062 1.00 63.79 273 LEU B CA 1
ATOM 3557 C C . LEU B 1 184 ? 32.278 24.678 101.323 1.00 65.21 273 LEU B C 1
ATOM 3558 O O . LEU B 1 184 ? 32.432 24.173 102.435 1.00 66.65 273 LEU B O 1
ATOM 3563 N N . THR B 1 185 ? 31.982 25.959 101.145 1.00 63.29 274 THR B N 1
ATOM 3564 C CA . THR B 1 185 ? 31.926 26.884 102.265 1.00 61.01 274 THR B CA 1
ATOM 3565 C C . THR B 1 185 ? 30.685 27.768 102.172 1.00 61.97 274 THR B C 1
ATOM 3566 O O . THR B 1 185 ? 30.284 28.184 101.083 1.00 64.95 274 THR B O 1
ATOM 3570 N N . PRO B 1 186 ? 30.044 28.018 103.321 1.00 61.39 275 PRO B N 1
ATOM 3571 C CA . PRO B 1 186 ? 28.825 28.827 103.376 1.00 56.80 275 PRO B CA 1
ATOM 3572 C C . PRO B 1 186 ? 29.107 30.323 103.378 1.00 52.24 275 PRO B C 1
ATOM 3573 O O . PRO B 1 186 ? 30.127 30.761 103.911 1.00 58.21 275 PRO B O 1
ATOM 3577 N N . ARG B 1 187 ? 28.208 31.094 102.779 1.00 55.48 276 ARG B N 1
ATOM 3578 C CA . ARG B 1 187 ? 28.308 32.545 102.815 1.00 55.56 276 ARG B CA 1
ATOM 3579 C C . ARG B 1 187 ? 27.257 33.131 103.750 1.00 58.27 276 ARG B C 1
ATOM 3580 O O . ARG B 1 187 ? 26.409 32.406 104.269 1.00 56.26 276 ARG B O 1
ATOM 3588 N N . TRP B 1 188 ? 27.341 34.440 103.978 1.00 57.95 277 TRP B N 1
ATOM 3589 C CA . TRP B 1 188 ? 26.451 35.139 104.903 1.00 56.05 277 TRP B CA 1
ATOM 3590 C C . TRP B 1 188 ? 24.983 34.866 104.583 1.00 59.02 277 TRP B C 1
ATOM 3591 O O . TRP B 1 188 ? 24.163 34.680 105.479 1.00 60.68 277 TRP B O 1
ATOM 3602 N N . ASN B 1 189 ? 24.666 34.846 103.293 1.00 58.63 278 ASN B N 1
ATOM 3603 C CA . ASN B 1 189 ? 23.294 34.677 102.834 1.00 62.86 278 ASN B CA 1
ATOM 3604 C C . ASN B 1 189 ? 22.832 33.221 102.936 1.00 66.20 278 ASN B C 1
ATOM 3605 O O . ASN B 1 189 ? 21.643 32.923 102.829 1.00 69.95 278 ASN B O 1
ATOM 3610 N N . ASP B 1 190 ? 23.776 32.319 103.181 1.00 59.69 279 ASP B N 1
ATOM 3611 C CA . ASP B 1 190 ? 23.471 30.898 103.318 1.00 56.55 279 ASP B CA 1
ATOM 3612 C C . ASP B 1 190 ? 23.072 30.556 104.752 1.00 66.65 279 ASP B C 1
ATOM 3613 O O . ASP B 1 190 ? 22.722 29.415 105.058 1.00 68.68 279 ASP B O 1
ATOM 3618 N N . LEU B 1 191 ? 23.134 31.555 105.625 1.00 65.99 280 LEU B N 1
ATOM 3619 C CA . LEU B 1 191 ? 22.921 31.359 107.054 1.00 69.04 280 LEU B CA 1
ATOM 3620 C C . LEU B 1 191 ? 21.507 31.712 107.510 1.00 76.38 280 LEU B C 1
ATOM 3621 O O . LEU B 1 191 ? 20.818 32.504 106.867 1.00 69.85 280 LEU B O 1
ATOM 3626 N N . ASP B 1 192 ? 21.077 31.115 108.618 1.00 71.11 281 ASP B N 1
ATOM 3627 C CA . ASP B 1 192 ? 19.756 31.403 109.166 1.00 80.03 281 ASP B CA 1
ATOM 3628 C C . ASP B 1 192 ? 19.850 32.402 110.315 1.00 82.46 281 ASP B C 1
ATOM 3629 O O . ASP B 1 192 ? 20.900 33.007 110.540 1.00 80.43 281 ASP B O 1
ATOM 3634 N N . VAL B 1 193 ? 18.747 32.569 111.037 1.00 83.90 282 VAL B N 1
ATOM 3635 C CA . VAL B 1 193 ? 18.679 33.537 112.127 1.00 79.15 282 VAL B CA 1
ATOM 3636 C C . VAL B 1 193 ? 19.695 33.271 113.234 1.00 81.99 282 VAL B C 1
ATOM 3637 O O . VAL B 1 193 ? 20.170 34.204 113.881 1.00 83.97 282 VAL B O 1
ATOM 3641 N N . ASN B 1 194 ? 20.038 32.006 113.455 1.00 78.43 283 ASN B N 1
ATOM 3642 C CA . ASN B 1 194 ? 20.958 31.690 114.538 1.00 80.30 283 ASN B CA 1
ATOM 3643 C C . ASN B 1 194 ? 22.267 31.082 114.053 1.00 84.57 283 ASN B C 1
ATOM 3644 O O . ASN B 1 194 ? 22.712 30.056 114.567 1.00 86.47 283 ASN B O 1
ATOM 3649 N N . GLN B 1 195 ? 22.853 31.703 113.033 1.00 81.41 284 GLN B N 1
ATOM 3650 C CA . GLN B 1 195 ? 24.240 31.451 112.665 1.00 77.53 284 GLN B CA 1
ATOM 3651 C C . GLN B 1 195 ? 24.450 30.094 111.974 1.00 75.23 284 GLN B C 1
ATOM 3652 O O . GLN B 1 195 ? 25.580 29.741 111.634 1.00 78.16 284 GLN B O 1
ATOM 3658 N N . HIS B 1 196 ? 23.370 29.343 111.756 1.00 77.99 285 HIS B N 1
ATOM 3659 C CA . HIS B 1 196 ? 23.475 27.978 111.237 1.00 75.67 285 HIS B CA 1
ATOM 3660 C C . HIS B 1 196 ? 23.136 28.003 109.749 1.00 71.90 285 HIS B C 1
ATOM 3661 O O . HIS B 1 196 ? 22.366 28.852 109.303 1.00 67.12 285 HIS B O 1
ATOM 3668 N N . VAL B 1 197 ? 23.718 27.093 108.975 1.00 71.65 286 VAL B N 1
ATOM 3669 C CA . VAL B 1 197 ? 23.475 27.091 107.538 1.00 66.40 286 VAL B CA 1
ATOM 3670 C C . VAL B 1 197 ? 22.104 26.501 107.208 1.00 68.05 286 VAL B C 1
ATOM 3671 O O . VAL B 1 197 ? 21.676 25.498 107.791 1.00 77.94 286 VAL B O 1
ATOM 3675 N N . ASN B 1 198 ? 21.418 27.159 106.281 1.00 65.77 287 ASN B N 1
ATOM 3676 C CA . ASN B 1 198 ? 20.104 26.746 105.820 1.00 63.54 287 ASN B CA 1
ATOM 3677 C C . ASN B 1 198 ? 20.091 25.323 105.263 1.00 62.04 287 ASN B C 1
ATOM 3678 O O . ASN B 1 198 ? 21.022 24.911 104.576 1.00 60.52 287 ASN B O 1
ATOM 3683 N N . ASN B 1 199 ? 19.041 24.571 105.575 1.00 62.86 288 ASN B N 1
ATOM 3684 C CA . ASN B 1 199 ? 18.899 23.204 105.074 1.00 68.27 288 ASN B CA 1
ATOM 3685 C C . ASN B 1 199 ? 18.849 23.066 103.548 1.00 62.68 288 ASN B C 1
ATOM 3686 O O . ASN B 1 199 ? 19.299 22.063 103.009 1.00 61.57 288 ASN B O 1
ATOM 3691 N N . LEU B 1 200 ? 18.331 24.066 102.845 1.00 51.32 289 LEU B N 1
ATOM 3692 C CA . LEU B 1 200 ? 18.288 23.981 101.388 1.00 54.64 289 LEU B CA 1
ATOM 3693 C C . LEU B 1 200 ? 19.645 24.288 100.771 1.00 57.62 289 LEU B C 1
ATOM 3694 O O . LEU B 1 200 ? 19.867 24.034 99.588 1.00 57.15 289 LEU B O 1
ATOM 3699 N N . LYS B 1 201 ? 20.549 24.842 101.571 1.00 57.30 290 LYS B N 1
ATOM 3700 C CA . LYS B 1 201 ? 21.935 24.987 101.151 1.00 51.70 290 LYS B CA 1
ATOM 3701 C C . LYS B 1 201 ? 22.593 23.611 101.092 1.00 56.33 290 LYS B C 1
ATOM 3702 O O . LYS B 1 201 ? 23.389 23.332 100.195 1.00 54.46 290 LYS B O 1
ATOM 3708 N N . TYR B 1 202 ? 22.254 22.760 102.059 1.00 50.03 291 TYR B N 1
ATOM 3709 C CA . TYR B 1 202 ? 22.737 21.381 102.083 1.00 49.92 291 TYR B CA 1
ATOM 3710 C C . TYR B 1 202 ? 22.355 20.609 100.826 1.00 50.79 291 TYR B C 1
ATOM 3711 O O . TYR B 1 202 ? 23.181 19.899 100.254 1.00 51.70 291 TYR B O 1
ATOM 3720 N N . VAL B 1 203 ? 21.102 20.754 100.405 1.00 51.10 292 VAL B N 1
ATOM 3721 C CA . VAL B 1 203 ? 20.598 20.068 99.219 1.00 43.32 292 VAL B CA 1
ATOM 3722 C C . VAL B 1 203 ? 21.402 20.471 97.987 1.00 50.80 292 VAL B C 1
ATOM 3723 O O . VAL B 1 203 ? 21.726 19.636 97.141 1.00 50.65 292 VAL B O 1
ATOM 3727 N N . ALA B 1 204 ? 21.725 21.757 97.898 1.00 49.54 293 ALA B N 1
ATOM 3728 C CA . ALA B 1 204 ? 22.545 22.270 96.808 1.00 45.36 293 ALA B CA 1
ATOM 3729 C C . ALA B 1 204 ? 23.911 21.593 96.815 1.00 53.62 293 ALA B C 1
ATOM 3730 O O . ALA B 1 204 ? 24.419 21.180 95.772 1.00 57.01 293 ALA B O 1
ATOM 3732 N N . TRP B 1 205 ? 24.503 21.491 98.000 1.00 51.07 294 TRP B N 1
ATOM 3733 C CA . TRP B 1 205 ? 25.792 20.829 98.165 1.00 56.94 294 TRP B CA 1
ATOM 3734 C C . TRP B 1 205 ? 25.722 19.335 97.856 1.00 56.19 294 TRP B C 1
ATOM 3735 O O . TRP B 1 205 ? 26.696 18.748 97.387 1.00 56.75 294 TRP B O 1
ATOM 3746 N N . VAL B 1 206 ? 24.575 18.721 98.130 1.00 52.02 295 VAL B N 1
ATOM 3747 C CA . VAL B 1 206 ? 24.359 17.319 97.785 1.00 57.85 295 VAL B CA 1
ATOM 3748 C C . VAL B 1 206 ? 24.455 17.100 96.278 1.00 55.72 295 VAL B C 1
ATOM 3749 O O . VAL B 1 206 ? 25.129 16.180 95.811 1.00 59.66 295 VAL B O 1
ATOM 3753 N N . PHE B 1 207 ? 23.790 17.967 95.523 1.00 49.96 296 PHE B N 1
ATOM 3754 C CA . PHE B 1 207 ? 23.707 17.825 94.074 1.00 54.50 296 PHE B CA 1
ATOM 3755 C C . PHE B 1 207 ? 24.983 18.286 93.376 1.00 54.68 296 PHE B C 1
ATOM 3756 O O . PHE B 1 207 ? 25.157 18.061 92.178 1.00 60.67 296 PHE B O 1
ATOM 3764 N N . GLU B 1 208 ? 25.858 18.950 94.126 1.00 52.51 297 GLU B N 1
ATOM 3765 C CA . GLU B 1 208 ? 27.162 19.375 93.620 1.00 58.73 297 GLU B CA 1
ATOM 3766 C C . GLU B 1 208 ? 27.949 18.231 92.978 1.00 61.32 297 GLU B C 1
ATOM 3767 O O . GLU B 1 208 ? 28.610 18.422 91.957 1.00 58.86 297 GLU B O 1
ATOM 3773 N N . THR B 1 209 ? 27.866 17.042 93.567 1.00 58.26 298 THR B N 1
ATOM 3774 C CA . THR B 1 209 ? 28.651 15.911 93.086 1.00 58.77 298 THR B CA 1
ATOM 3775 C C . THR B 1 209 ? 27.816 14.914 92.293 1.00 58.69 298 THR B C 1
ATOM 3776 O O . THR B 1 209 ? 28.250 13.789 92.043 1.00 62.98 298 THR B O 1
ATOM 3780 N N . VAL B 1 210 ? 26.617 15.324 91.901 1.00 54.88 299 VAL B N 1
ATOM 3781 C CA . VAL B 1 210 ? 25.860 14.565 90.920 1.00 56.64 299 VAL B CA 1
ATOM 3782 C C . VAL B 1 210 ? 26.227 15.116 89.551 1.00 57.73 299 VAL B C 1
ATOM 3783 O O . VAL B 1 210 ? 26.031 16.302 89.287 1.00 59.73 299 VAL B O 1
ATOM 3787 N N . PRO B 1 211 ? 26.763 14.257 88.673 1.00 60.61 300 PRO B N 1
ATOM 3788 C CA . PRO B 1 211 ? 27.220 14.707 87.356 1.00 60.16 300 PRO B CA 1
ATOM 3789 C C . PRO B 1 211 ? 26.054 15.164 86.493 1.00 59.31 300 PRO B C 1
ATOM 3790 O O . PRO B 1 211 ? 24.960 14.611 86.611 1.00 63.05 300 PRO B O 1
ATOM 3794 N N . ASP B 1 212 ? 26.285 16.172 85.657 1.00 60.57 301 ASP B N 1
ATOM 3795 C CA . ASP B 1 212 ? 25.250 16.710 84.780 1.00 59.15 301 ASP B CA 1
ATOM 3796 C C . ASP B 1 212 ? 24.577 15.625 83.943 1.00 61.11 301 ASP B C 1
ATOM 3797 O O . ASP B 1 212 ? 23.403 15.741 83.601 1.00 65.42 301 ASP B O 1
ATOM 3802 N N . SER B 1 213 ? 25.318 14.561 83.648 1.00 55.82 302 SER B N 1
ATOM 3803 C CA . SER B 1 213 ? 24.823 13.469 82.814 1.00 64.28 302 SER B CA 1
ATOM 3804 C C . SER B 1 213 ? 23.585 12.776 83.385 1.00 64.13 302 SER B C 1
ATOM 3805 O O . SER B 1 213 ? 22.759 12.257 82.634 1.00 67.74 302 SER B O 1
ATOM 3808 N N . ILE B 1 214 ? 23.457 12.768 84.707 1.00 60.27 303 ILE B N 1
ATOM 3809 C CA . ILE B 1 214 ? 22.311 12.139 85.353 1.00 63.70 303 ILE B CA 1
ATOM 3810 C C . ILE B 1 214 ? 21.098 13.070 85.335 1.00 67.08 303 ILE B C 1
ATOM 3811 O O . ILE B 1 214 ? 19.962 12.627 85.153 1.00 65.85 303 ILE B O 1
ATOM 3816 N N . PHE B 1 215 ? 21.351 14.364 85.506 1.00 62.28 304 PHE B N 1
ATOM 3817 C CA . PHE B 1 215 ? 20.298 15.371 85.432 1.00 60.33 304 PHE B CA 1
ATOM 3818 C C . PHE B 1 215 ? 19.716 15.448 84.026 1.00 68.39 304 PHE B C 1
ATOM 3819 O O . PHE B 1 215 ? 18.534 15.738 83.845 1.00 70.60 304 PHE B O 1
ATOM 3827 N N . GLU B 1 216 ? 20.562 15.189 83.035 1.00 63.79 305 GLU B N 1
ATOM 3828 C CA . GLU B 1 216 ? 20.159 15.226 81.635 1.00 67.71 305 GLU B CA 1
ATOM 3829 C C . GLU B 1 216 ? 19.306 14.016 81.266 1.00 66.29 305 GLU B C 1
ATOM 3830 O O . GLU B 1 216 ? 18.361 14.126 80.486 1.00 68.68 305 GLU B O 1
ATOM 3836 N N . SER B 1 217 ? 19.649 12.863 81.831 1.00 69.65 306 SER B N 1
ATOM 3837 C CA . SER B 1 217 ? 19.000 11.607 81.467 1.00 69.23 306 SER B CA 1
ATOM 3838 C C . SER B 1 217 ? 17.791 11.265 82.340 1.00 72.63 306 SER B C 1
ATOM 3839 O O . SER B 1 217 ? 16.815 10.692 81.856 1.00 73.35 306 SER B O 1
ATOM 3842 N N . HIS B 1 218 ? 17.857 11.614 83.621 1.00 70.83 307 HIS B N 1
ATOM 3843 C CA . HIS B 1 218 ? 16.861 11.151 84.586 1.00 73.13 307 HIS B CA 1
ATOM 3844 C C . HIS B 1 218 ? 16.188 12.259 85.396 1.00 70.52 307 HIS B C 1
ATOM 3845 O O . HIS B 1 218 ? 16.724 13.358 85.545 1.00 71.73 307 HIS B O 1
ATOM 3852 N N . HIS B 1 219 ? 15.003 11.944 85.913 1.00 69.35 308 HIS B N 1
ATOM 3853 C CA . HIS B 1 219 ? 14.315 12.772 86.900 1.00 69.11 308 HIS B CA 1
ATOM 3854 C C . HIS B 1 219 ? 14.396 12.104 88.267 1.00 70.25 308 HIS B C 1
ATOM 3855 O O . HIS B 1 219 ? 14.317 10.880 88.367 1.00 74.66 308 HIS B O 1
ATOM 3862 N N . ILE B 1 220 ? 14.556 12.900 89.319 1.00 68.01 309 ILE B N 1
ATOM 3863 C CA . ILE B 1 220 ? 14.498 12.364 90.674 1.00 64.63 309 ILE B CA 1
ATOM 3864 C C . ILE B 1 220 ? 13.083 11.900 90.997 1.00 59.75 309 ILE B C 1
ATOM 3865 O O . ILE B 1 220 ? 12.128 12.665 90.874 1.00 60.25 309 ILE B O 1
ATOM 3870 N N . SER B 1 221 ? 12.954 10.643 91.407 1.00 60.65 310 SER B N 1
ATOM 3871 C CA . SER B 1 221 ? 11.661 10.105 91.810 1.00 61.50 310 SER B CA 1
ATOM 3872 C C . SER B 1 221 ? 11.559 10.024 93.329 1.00 56.89 310 SER B C 1
ATOM 3873 O O . SER B 1 221 ? 10.467 10.083 93.893 1.00 57.11 310 SER B O 1
ATOM 3876 N N . SER B 1 222 ? 12.706 9.893 93.986 1.00 59.86 311 SER B N 1
ATOM 3877 C CA . SER B 1 222 ? 12.747 9.777 95.438 1.00 60.91 311 SER B CA 1
ATOM 3878 C C . SER B 1 222 ? 13.963 10.489 96.019 1.00 61.71 311 SER B C 1
ATOM 3879 O O . SER B 1 222 ? 15.049 10.452 95.444 1.00 57.92 311 SER B O 1
ATOM 3882 N N . PHE B 1 223 ? 13.767 11.142 97.159 1.00 58.41 312 PHE B N 1
ATOM 3883 C CA . PHE B 1 223 ? 14.843 11.860 97.831 1.00 57.81 312 PHE B CA 1
ATOM 3884 C C . PHE B 1 223 ? 14.705 11.692 99.339 1.00 56.15 312 PHE B C 1
ATOM 3885 O O . PHE B 1 223 ? 13.710 12.107 99.930 1.00 54.42 312 PHE B O 1
ATOM 3893 N N . THR B 1 224 ? 15.711 11.081 99.956 1.00 61.34 313 THR B N 1
ATOM 3894 C CA . THR B 1 224 ? 15.694 10.838 101.393 1.00 56.57 313 THR B CA 1
ATOM 3895 C C . THR B 1 224 ? 16.923 11.455 102.043 1.00 53.57 313 THR B C 1
ATOM 3896 O O . THR B 1 224 ? 18.045 11.212 101.607 1.00 51.93 313 THR B O 1
ATOM 3900 N N . LEU B 1 225 ? 16.709 12.251 103.085 1.00 52.17 314 LEU B N 1
ATOM 3901 C CA . LEU B 1 225 ? 17.813 12.903 103.779 1.00 50.32 314 LEU B CA 1
ATOM 3902 C C . LEU B 1 225 ? 17.774 12.631 105.273 1.00 52.56 314 LEU B C 1
ATOM 3903 O O . LEU B 1 225 ? 16.730 12.750 105.908 1.00 53.00 314 LEU B O 1
ATOM 3908 N N . GLU B 1 226 ? 18.921 12.256 105.827 1.00 54.02 315 GLU B N 1
ATOM 3909 C CA . GLU B 1 226 ? 19.074 12.138 107.270 1.00 52.25 315 GLU B CA 1
ATOM 3910 C C . GLU B 1 226 ? 20.124 13.127 107.758 1.00 49.74 315 GLU B C 1
ATOM 3911 O O . GLU B 1 226 ? 21.299 13.016 107.414 1.00 56.07 315 GLU B O 1
ATOM 3917 N N . TYR B 1 227 ? 19.704 14.060 108.589 1.00 48.36 316 TYR B N 1
ATOM 3918 C CA . TYR B 1 227 ? 20.605 15.058 109.113 1.00 51.41 316 TYR B CA 1
ATOM 3919 C C . TYR B 1 227 ? 21.175 14.648 110.454 1.00 54.62 316 TYR B C 1
ATOM 3920 O O . TYR B 1 227 ? 20.528 14.018 111.242 1.00 56.78 316 TYR B O 1
ATOM 3929 N N . ARG B 1 228 ? 22.404 15.030 110.706 1.00 56.30 317 ARG B N 1
ATOM 3930 C CA . ARG B 1 228 ? 23.089 14.595 111.889 1.00 59.11 317 ARG B CA 1
ATOM 3931 C C . ARG B 1 228 ? 23.620 15.753 112.664 1.00 55.19 317 ARG B C 1
ATOM 3932 O O . ARG B 1 228 ? 23.710 15.694 113.851 1.00 68.07 317 ARG B O 1
ATOM 3940 N N . ARG B 1 229 ? 23.963 16.819 111.983 1.00 57.94 318 ARG B N 1
ATOM 3941 C CA . ARG B 1 229 ? 24.773 17.851 112.552 1.00 62.74 318 ARG B CA 1
ATOM 3942 C C . ARG B 1 229 ? 24.538 19.167 111.835 1.00 66.96 318 ARG B C 1
ATOM 3943 O O . ARG B 1 229 ? 24.197 19.187 110.681 1.00 66.51 318 ARG B O 1
ATOM 3951 N N . GLU B 1 230 ? 24.736 20.274 112.528 1.00 69.36 319 GLU B N 1
ATOM 3952 C CA . GLU B 1 230 ? 24.602 21.569 111.907 1.00 68.81 319 GLU B CA 1
ATOM 3953 C C . GLU B 1 230 ? 25.969 22.104 111.553 1.00 72.13 319 GLU B C 1
ATOM 3954 O O . GLU B 1 230 ? 26.964 21.583 111.993 1.00 73.99 319 GLU B O 1
ATOM 3960 N N . CYS B 1 231 ? 26.023 23.135 110.734 1.00 71.86 320 CYS B N 1
ATOM 3961 C CA . CYS B 1 231 ? 27.287 23.740 110.395 1.00 64.69 320 CYS B CA 1
ATOM 3962 C C . CYS B 1 231 ? 27.245 25.203 110.680 1.00 68.19 320 CYS B C 1
ATOM 3963 O O . CYS B 1 231 ? 26.198 25.778 110.766 1.00 69.93 320 CYS B O 1
ATOM 3966 N N . THR B 1 232 ? 28.401 25.810 110.836 1.00 70.62 321 THR B N 1
ATOM 3967 C CA . THR B 1 232 ? 28.487 27.224 111.176 1.00 72.60 321 THR B CA 1
ATOM 3968 C C . THR B 1 232 ? 29.122 28.033 110.053 1.00 73.01 321 THR B C 1
ATOM 3969 O O . THR B 1 232 ? 29.338 27.525 108.952 1.00 71.99 321 THR B O 1
ATOM 3973 N N . ARG B 1 233 ? 29.419 29.296 110.342 1.00 72.82 322 ARG B N 1
ATOM 3974 C CA . ARG B 1 233 ? 29.957 30.211 109.344 1.00 77.52 322 ARG B CA 1
ATOM 3975 C C . ARG B 1 233 ? 31.392 29.841 108.989 1.00 79.50 322 ARG B C 1
ATOM 3976 O O . ARG B 1 233 ? 31.876 30.162 107.900 1.00 76.55 322 ARG B O 1
ATOM 3984 N N . ASP B 1 234 ? 32.066 29.143 109.899 1.00 77.53 323 ASP B N 1
ATOM 3985 C CA . ASP B 1 234 ? 33.460 28.784 109.677 1.00 72.46 323 ASP B CA 1
ATOM 3986 C C . ASP B 1 234 ? 33.613 27.313 109.297 1.00 69.58 323 ASP B C 1
ATOM 3987 O O . ASP B 1 234 ? 34.680 26.726 109.472 1.00 69.83 323 ASP B O 1
ATOM 3992 N N . SER B 1 235 ? 32.545 26.726 108.769 1.00 67.18 324 SER B N 1
ATOM 3993 C CA . SER B 1 235 ? 32.571 25.330 108.349 1.00 68.10 324 SER B CA 1
ATOM 3994 C C . SER B 1 235 ? 33.113 25.153 106.933 1.00 66.67 324 SER B C 1
ATOM 3995 O O . SER B 1 235 ? 32.897 25.996 106.063 1.00 70.97 324 SER B O 1
ATOM 3998 N N . VAL B 1 236 ? 33.820 24.048 106.717 1.00 61.74 325 VAL B N 1
ATOM 3999 C CA . VAL B 1 236 ? 34.316 23.684 105.394 1.00 69.55 325 VAL B CA 1
ATOM 4000 C C . VAL B 1 236 ? 33.936 22.236 105.111 1.00 71.43 325 VAL B C 1
ATOM 4001 O O . VAL B 1 236 ? 34.331 21.329 105.844 1.00 73.11 325 VAL B O 1
ATOM 4005 N N . LEU B 1 237 ? 33.174 22.022 104.044 1.00 61.68 326 LEU B N 1
ATOM 4006 C CA . LEU B 1 237 ? 32.531 20.730 103.836 1.00 64.53 326 LEU B CA 1
ATOM 4007 C C . LEU B 1 237 ? 32.955 20.030 102.551 1.00 62.81 326 LEU B C 1
ATOM 4008 O O . LEU B 1 237 ? 33.454 20.655 101.615 1.00 66.03 326 LEU B O 1
ATOM 4013 N N . ARG B 1 238 ? 32.749 18.717 102.528 1.00 62.31 327 ARG B N 1
ATOM 4014 C CA . ARG B 1 238 ? 33.031 17.894 101.361 1.00 68.75 327 ARG B CA 1
ATOM 4015 C C . ARG B 1 238 ? 31.788 17.123 100.934 1.00 65.12 327 ARG B C 1
ATOM 4016 O O . ARG B 1 238 ? 31.140 16.472 101.753 1.00 66.51 327 ARG B O 1
ATOM 4024 N N . SER B 1 239 ? 31.455 17.197 99.650 1.00 63.18 328 SER B N 1
ATOM 4025 C CA . SER B 1 239 ? 30.313 16.463 99.123 1.00 59.38 328 SER B CA 1
ATOM 4026 C C . SER B 1 239 ? 30.776 15.203 98.404 1.00 65.70 328 SER B C 1
ATOM 4027 O O . SER B 1 239 ? 31.769 15.221 97.678 1.00 64.02 328 SER B O 1
ATOM 4030 N N . LEU B 1 240 ? 30.055 14.107 98.614 1.00 61.11 329 LEU B N 1
ATOM 4031 C CA . LEU B 1 240 ? 30.394 12.841 97.977 1.00 62.78 329 LEU B CA 1
ATOM 4032 C C . LEU B 1 240 ? 29.152 12.148 97.437 1.00 62.23 329 LEU B C 1
ATOM 4033 O O . LEU B 1 240 ? 28.089 12.175 98.058 1.00 64.17 329 LEU B O 1
ATOM 4038 N N . THR B 1 241 ? 29.297 11.528 96.272 1.00 65.37 330 THR B N 1
ATOM 4039 C CA . THR B 1 241 ? 28.207 10.786 95.659 1.00 63.39 330 THR B CA 1
ATOM 4040 C C . THR B 1 241 ? 28.734 9.470 95.104 1.00 63.80 330 THR B C 1
ATOM 4041 O O . THR B 1 241 ? 29.818 9.420 94.523 1.00 65.20 330 THR B O 1
ATOM 4045 N N . THR B 1 242 ? 27.966 8.403 95.291 1.00 65.69 331 THR B N 1
ATOM 4046 C CA . THR B 1 242 ? 28.316 7.106 94.737 1.00 64.85 331 THR B CA 1
ATOM 4047 C C . THR B 1 242 ? 27.124 6.595 93.945 1.00 67.22 331 THR B C 1
ATOM 4048 O O . THR B 1 242 ? 26.028 6.482 94.488 1.00 69.26 331 THR B O 1
ATOM 4052 N N . VAL B 1 243 ? 27.326 6.278 92.670 1.00 65.02 332 VAL B N 1
ATOM 4053 C CA . VAL B 1 243 ? 26.192 5.890 91.842 1.00 71.98 332 VAL B CA 1
ATOM 4054 C C . VAL B 1 243 ? 26.135 4.374 91.667 1.00 71.17 332 VAL B C 1
ATOM 4055 O O . VAL B 1 243 ? 27.080 3.743 91.194 1.00 72.68 332 VAL B O 1
ATOM 4059 N N . SER B 1 244 ? 25.013 3.799 92.086 1.00 74.26 333 SER B N 1
ATOM 4060 C CA . SER B 1 244 ? 24.758 2.373 91.937 1.00 73.26 333 SER B CA 1
ATOM 4061 C C . SER B 1 244 ? 23.437 2.131 91.215 1.00 80.95 333 SER B C 1
ATOM 4062 O O . SER B 1 244 ? 22.398 2.016 91.860 1.00 86.02 333 SER B O 1
ATOM 4065 N N . GLY B 1 245 ? 23.463 2.073 89.888 1.00 78.30 334 GLY B N 1
ATOM 4066 C CA . GLY B 1 245 ? 22.225 2.005 89.130 1.00 84.09 334 GLY B CA 1
ATOM 4067 C C . GLY B 1 245 ? 21.424 0.745 89.402 1.00 84.45 334 GLY B C 1
ATOM 4068 O O . GLY B 1 245 ? 21.930 -0.188 90.014 1.00 83.42 334 GLY B O 1
ATOM 4069 N N . GLY B 1 246 ? 20.193 0.688 88.904 1.00 89.86 335 GLY B N 1
ATOM 4070 C CA . GLY B 1 246 ? 19.653 1.719 88.042 1.00 86.59 335 GLY B CA 1
ATOM 4071 C C . GLY B 1 246 ? 18.302 2.252 88.475 1.00 85.50 335 GLY B C 1
ATOM 4072 O O . GLY B 1 246 ? 17.303 1.535 88.485 1.00 86.14 335 GLY B O 1
ATOM 4073 N N . SER B 1 247 ? 18.279 3.531 88.828 1.00 79.55 336 SER B N 1
ATOM 4074 C CA . SER B 1 247 ? 19.509 4.304 88.935 1.00 81.24 336 SER B CA 1
ATOM 4075 C C . SER B 1 247 ? 19.574 5.052 90.268 1.00 78.11 336 SER B C 1
ATOM 4076 O O . SER B 1 247 ? 18.887 6.055 90.457 1.00 76.83 336 SER B O 1
ATOM 4079 N N . SER B 1 248 ? 20.379 4.542 91.198 1.00 77.38 337 SER B N 1
ATOM 4080 C CA . SER B 1 248 ? 20.400 5.049 92.571 1.00 67.18 337 SER B CA 1
ATOM 4081 C C . SER B 1 248 ? 21.741 5.689 92.914 1.00 66.13 337 SER B C 1
ATOM 4082 O O . SER B 1 248 ? 22.778 5.264 92.411 1.00 72.19 337 SER B O 1
ATOM 4085 N N . GLU B 1 249 ? 21.720 6.711 93.765 1.00 61.99 338 GLU B N 1
ATOM 4086 C CA . GLU B 1 249 ? 22.960 7.269 94.297 1.00 67.56 338 GLU B CA 1
ATOM 4087 C C . GLU B 1 249 ? 22.826 7.501 95.783 1.00 61.92 338 GLU B C 1
ATOM 4088 O O . GLU B 1 249 ? 21.730 7.738 96.292 1.00 63.43 338 GLU B O 1
ATOM 4094 N N . ALA B 1 250 ? 23.951 7.443 96.478 1.00 62.27 339 ALA B N 1
ATOM 4095 C CA . ALA B 1 250 ? 23.931 7.592 97.914 1.00 60.47 339 ALA B CA 1
ATOM 4096 C C . ALA B 1 250 ? 24.685 8.884 98.155 1.00 64.35 339 ALA B C 1
ATOM 4097 O O . ALA B 1 250 ? 25.786 9.072 97.644 1.00 68.91 339 ALA B O 1
ATOM 4099 N N . GLY B 1 251 ? 24.052 9.803 98.873 1.00 63.27 340 GLY B N 1
ATOM 4100 C CA . GLY B 1 251 ? 24.663 11.074 99.203 1.00 63.54 340 GLY B CA 1
ATOM 4101 C C . GLY B 1 251 ? 25.424 11.038 100.508 1.00 62.83 340 GLY B C 1
ATOM 4102 O O . GLY B 1 251 ? 25.071 10.294 101.422 1.00 63.37 340 GLY B O 1
ATOM 4103 N N . LEU B 1 252 ? 26.471 11.845 100.599 1.00 58.65 341 LEU B N 1
ATOM 4104 C CA . LEU B 1 252 ? 27.190 12.003 101.853 1.00 58.48 341 LEU B CA 1
ATOM 4105 C C . LEU B 1 252 ? 27.807 13.384 101.926 1.00 58.84 341 LEU B C 1
ATOM 4106 O O . LEU B 1 252 ? 28.419 13.859 100.969 1.00 59.73 341 LEU B O 1
ATOM 4111 N N . VAL B 1 253 ? 27.647 14.023 103.076 1.00 58.23 342 VAL B N 1
ATOM 4112 C CA . VAL B 1 253 ? 28.186 15.351 103.276 1.00 60.91 342 VAL B CA 1
ATOM 4113 C C . VAL B 1 253 ? 29.042 15.274 104.527 1.00 62.59 342 VAL B C 1
ATOM 4114 O O . VAL B 1 253 ? 28.573 14.915 105.607 1.00 57.04 342 VAL B O 1
ATOM 4118 N N . CYS B 1 254 ? 30.298 15.682 104.387 1.00 65.69 343 CYS B N 1
ATOM 4119 C CA . CYS B 1 254 ? 31.388 15.523 105.352 1.00 65.99 343 CYS B CA 1
ATOM 4120 C C . CYS B 1 254 ? 31.865 16.882 105.791 1.00 66.42 343 CYS B C 1
ATOM 4121 O O . CYS B 1 254 ? 31.965 17.762 104.981 1.00 64.78 343 CYS B O 1
ATOM 4124 N N . ASP B 1 255 ? 32.209 17.051 107.060 1.00 70.17 344 ASP B N 1
ATOM 4125 C CA . ASP B 1 255 ? 32.946 18.225 107.496 1.00 70.46 344 ASP B CA 1
ATOM 4126 C C . ASP B 1 255 ? 34.433 17.906 107.545 1.00 70.99 344 ASP B C 1
ATOM 4127 O O . ASP B 1 255 ? 35.001 17.453 106.552 1.00 68.93 344 ASP B O 1
ATOM 4132 N N . GLY B 1 262 ? 37.344 18.167 109.169 1.00 69.26 351 GLY B N 1
ATOM 4133 C CA . GLY B 1 262 ? 37.743 16.784 109.358 1.00 73.28 351 GLY B CA 1
ATOM 4134 C C . GLY B 1 262 ? 37.048 15.857 108.380 1.00 77.34 351 GLY B C 1
ATOM 4135 O O . GLY B 1 262 ? 37.194 16.006 107.168 1.00 77.37 351 GLY B O 1
ATOM 4136 N N . GLY B 1 263 ? 36.317 14.878 108.905 1.00 73.35 352 GLY B N 1
ATOM 4137 C CA . GLY B 1 263 ? 35.467 14.044 108.074 1.00 60.60 352 GLY B CA 1
ATOM 4138 C C . GLY B 1 263 ? 34.219 13.562 108.790 1.00 69.64 352 GLY B C 1
ATOM 4139 O O . GLY B 1 263 ? 33.662 12.517 108.451 1.00 66.90 352 GLY B O 1
ATOM 4140 N N . SER B 1 264 ? 33.774 14.329 109.779 1.00 58.95 353 SER B N 1
ATOM 4141 C CA . SER B 1 264 ? 32.586 13.979 110.550 1.00 69.54 353 SER B CA 1
ATOM 4142 C C . SER B 1 264 ? 31.326 14.173 109.714 1.00 68.49 353 SER B C 1
ATOM 4143 O O . SER B 1 264 ? 31.168 15.195 109.046 1.00 64.60 353 SER B O 1
ATOM 4146 N N . GLU B 1 265 ? 30.440 13.183 109.747 1.00 66.84 354 GLU B N 1
ATOM 4147 C CA . GLU B 1 265 ? 29.247 13.195 108.911 1.00 65.49 354 GLU B CA 1
ATOM 4148 C C . GLU B 1 265 ? 28.329 14.355 109.275 1.00 61.86 354 GLU B C 1
ATOM 4149 O O . GLU B 1 265 ? 28.017 14.566 110.447 1.00 63.10 354 GLU B O 1
ATOM 4155 N N . VAL B 1 266 ? 27.910 15.111 108.266 1.00 63.09 355 VAL B N 1
ATOM 4156 C CA . VAL B 1 266 ? 26.958 16.196 108.465 1.00 63.19 355 VAL B CA 1
ATOM 4157 C C . VAL B 1 266 ? 25.561 15.700 108.115 1.00 53.91 355 VAL B C 1
ATOM 4158 O O . VAL B 1 266 ? 24.603 15.926 108.854 1.00 56.36 355 VAL B O 1
ATOM 4162 N N . LEU B 1 267 ? 25.461 15.009 106.984 1.00 58.65 356 LEU B N 1
ATOM 4163 C CA . LEU B 1 267 ? 24.229 14.332 106.605 1.00 55.30 356 LEU B CA 1
ATOM 4164 C C . LEU B 1 267 ? 24.527 13.213 105.617 1.00 56.49 356 LEU B C 1
ATOM 4165 O O . LEU B 1 267 ? 25.589 13.181 104.996 1.00 54.98 356 LEU B O 1
ATOM 4170 N N . ARG B 1 268 ? 23.575 12.301 105.477 1.00 52.67 357 ARG B N 1
ATOM 4171 C CA . ARG B 1 268 ? 23.612 11.304 104.419 1.00 55.68 357 ARG B CA 1
ATOM 4172 C C . ARG B 1 268 ? 22.304 11.388 103.651 1.00 55.66 357 ARG B C 1
ATOM 4173 O O . ARG B 1 268 ? 21.272 11.759 104.211 1.00 57.97 357 ARG B O 1
ATOM 4181 N N . ALA B 1 269 ? 22.338 11.047 102.369 1.00 56.22 358 ALA B N 1
ATOM 4182 C CA . ALA B 1 269 ? 21.150 11.191 101.544 1.00 50.17 358 ALA B CA 1
ATOM 4183 C C . ALA B 1 269 ? 21.088 10.138 100.449 1.00 57.05 358 ALA B C 1
ATOM 4184 O O . ALA B 1 269 ? 22.095 9.532 100.093 1.00 59.74 358 ALA B O 1
ATOM 4186 N N . ARG B 1 270 ? 19.888 9.921 99.927 1.00 59.36 359 ARG B N 1
ATOM 4187 C CA . ARG B 1 270 ? 19.671 8.911 98.903 1.00 59.87 359 ARG B CA 1
ATOM 4188 C C . ARG B 1 270 ? 18.660 9.379 97.867 1.00 58.72 359 ARG B C 1
ATOM 4189 O O . ARG B 1 270 ? 17.547 9.781 98.207 1.00 59.03 359 ARG B O 1
ATOM 4197 N N . THR B 1 271 ? 19.055 9.325 96.601 1.00 54.91 360 THR B N 1
ATOM 4198 C CA . THR B 1 271 ? 18.148 9.652 95.511 1.00 63.66 360 THR B CA 1
ATOM 4199 C C . THR B 1 271 ? 17.862 8.439 94.634 1.00 65.57 360 THR B C 1
ATOM 4200 O O . THR B 1 271 ? 18.769 7.679 94.294 1.00 64.10 360 THR B O 1
ATOM 4204 N N . GLU B 1 272 ? 16.596 8.266 94.271 1.00 62.70 361 GLU B N 1
ATOM 4205 C CA . GLU B 1 272 ? 16.217 7.283 93.266 1.00 65.84 361 GLU B CA 1
ATOM 4206 C C . GLU B 1 272 ? 15.817 8.012 91.991 1.00 67.60 361 GLU B C 1
ATOM 4207 O O . GLU B 1 272 ? 15.140 9.038 92.044 1.00 64.71 361 GLU B O 1
ATOM 4213 N N . TRP B 1 273 ? 16.239 7.486 90.847 1.00 72.45 362 TRP B N 1
ATOM 4214 C CA . TRP B 1 273 ? 15.990 8.156 89.576 1.00 68.70 362 TRP B CA 1
ATOM 4215 C C . TRP B 1 273 ? 15.243 7.280 88.586 1.00 70.26 362 TRP B C 1
ATOM 4216 O O . TRP B 1 273 ? 15.346 6.053 88.608 1.00 71.96 362 TRP B O 1
ATOM 4227 N N . ARG B 1 274 ? 14.489 7.936 87.714 1.00 67.60 363 ARG B N 1
ATOM 4228 C CA . ARG B 1 274 ? 13.805 7.278 86.616 1.00 69.60 363 ARG B CA 1
ATOM 4229 C C . ARG B 1 274 ? 14.108 8.016 85.317 1.00 72.74 363 ARG B C 1
ATOM 4230 O O . ARG B 1 274 ? 14.266 9.237 85.320 1.00 71.17 363 ARG B O 1
ATOM 4238 N N . PRO B 1 275 ? 14.209 7.273 84.204 1.00 77.37 364 PRO B N 1
ATOM 4239 C CA . PRO B 1 275 ? 14.436 7.890 82.893 1.00 72.17 364 PRO B CA 1
ATOM 4240 C C . PRO B 1 275 ? 13.312 8.851 82.519 1.00 69.91 364 PRO B C 1
ATOM 4241 O O . PRO B 1 275 ? 12.143 8.565 82.781 1.00 73.03 364 PRO B O 1
ATOM 4245 N N . LYS B 1 276 ? 13.673 9.980 81.919 1.00 68.16 365 LYS B N 1
ATOM 4246 C CA . LYS B 1 276 ? 12.713 11.029 81.600 1.00 71.36 365 LYS B CA 1
ATOM 4247 C C . LYS B 1 276 ? 11.701 10.575 80.552 1.00 66.73 365 LYS B C 1
ATOM 4248 O O . LYS B 1 276 ? 12.021 10.475 79.368 1.00 59.87 365 LYS B O 1
#